Protein AF-A0A7S0S5N0-F1 (afdb_monomer_lite)

Structure (mmCIF, N/CA/C/O backbone):
data_AF-A0A7S0S5N0-F1
#
_entry.id   AF-A0A7S0S5N0-F1
#
loop_
_atom_site.group_PDB
_atom_site.id
_atom_site.type_symbol
_atom_site.label_atom_id
_atom_site.label_alt_id
_atom_site.label_comp_id
_atom_site.label_asym_id
_atom_site.label_entity_id
_atom_site.label_seq_id
_atom_site.pdbx_PDB_ins_code
_atom_site.Cartn_x
_atom_site.Cartn_y
_atom_site.Cartn_z
_atom_site.occupancy
_atom_site.B_iso_or_equiv
_atom_site.auth_seq_id
_atom_site.auth_comp_id
_atom_site.auth_asym_id
_atom_site.auth_atom_id
_atom_site.pdbx_PDB_model_num
ATOM 1 N N . ALA A 1 1 ? -34.889 -18.800 -12.629 1.00 58.72 1 ALA A N 1
ATOM 2 C CA . ALA A 1 1 ? -33.906 -17.841 -12.098 1.00 58.72 1 ALA A CA 1
ATOM 3 C C . ALA A 1 1 ? -34.672 -16.707 -11.443 1.00 58.72 1 ALA A C 1
ATOM 5 O O . ALA A 1 1 ? -35.733 -16.353 -11.954 1.00 58.72 1 ALA A O 1
ATOM 6 N N . GLU A 1 2 ? -34.197 -16.205 -10.308 1.00 62.34 2 GLU A N 1
ATOM 7 C CA . GLU A 1 2 ? -34.792 -15.024 -9.681 1.00 62.34 2 GLU A CA 1
ATOM 8 C C . GLU A 1 2 ? -34.614 -13.796 -10.586 1.00 62.34 2 GLU A C 1
ATOM 10 O O . GLU A 1 2 ? -33.543 -13.639 -11.181 1.00 62.34 2 GLU A O 1
ATOM 15 N N . PRO A 1 3 ? -35.631 -12.928 -10.706 1.00 75.00 3 PRO A N 1
ATOM 16 C CA . PRO A 1 3 ? -35.521 -11.706 -11.495 1.00 75.00 3 PRO A CA 1
ATOM 17 C C . PRO A 1 3 ? -34.418 -10.789 -10.945 1.00 75.00 3 PRO A C 1
ATOM 19 O O . PRO A 1 3 ? -34.104 -10.822 -9.754 1.00 75.00 3 PRO A O 1
ATOM 22 N N . TYR A 1 4 ? -33.800 -9.996 -11.821 1.00 74.31 4 TYR A N 1
ATOM 23 C CA . TYR A 1 4 ? -32.864 -8.948 -11.410 1.00 74.31 4 TYR A CA 1
ATOM 24 C C . TYR A 1 4 ? -33.609 -7.848 -10.645 1.00 74.31 4 TYR A C 1
ATOM 26 O O . TYR A 1 4 ? -34.734 -7.492 -10.999 1.00 74.31 4 TYR A O 1
ATOM 34 N N . ALA A 1 5 ? -32.978 -7.340 -9.595 1.00 78.88 5 ALA A N 1
ATOM 35 C CA . ALA A 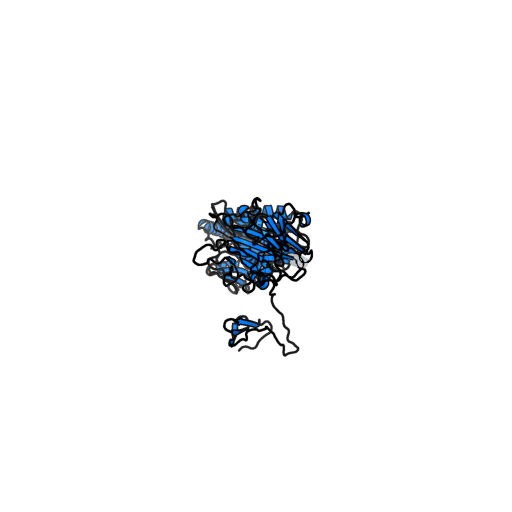1 5 ? -33.455 -6.269 -8.742 1.00 78.88 5 ALA A CA 1
ATOM 36 C C . ALA A 1 5 ? -32.414 -5.142 -8.673 1.00 78.88 5 ALA A C 1
ATOM 38 O O . ALA A 1 5 ? -31.242 -5.309 -9.017 1.00 78.88 5 ALA A O 1
ATOM 39 N N . GLU A 1 6 ? -32.859 -3.969 -8.234 1.00 70.12 6 GLU A N 1
ATOM 40 C CA . GLU A 1 6 ? -31.988 -2.815 -8.027 1.00 70.12 6 GLU A CA 1
ATOM 41 C C . GLU A 1 6 ? -30.867 -3.151 -7.026 1.00 70.12 6 GLU A C 1
ATOM 43 O O . GLU A 1 6 ? -31.129 -3.679 -5.946 1.00 70.12 6 GLU A O 1
ATOM 48 N N . GLY A 1 7 ? -29.617 -2.854 -7.396 1.00 68.50 7 GLY A N 1
ATOM 49 C CA . GLY A 1 7 ? -28.428 -3.152 -6.589 1.00 68.50 7 GLY A CA 1
ATOM 50 C C . GLY A 1 7 ? -27.733 -4.479 -6.909 1.00 68.50 7 GLY A C 1
ATOM 51 O O . GLY A 1 7 ? -26.643 -4.717 -6.390 1.00 68.50 7 GLY A O 1
ATOM 52 N N . ASP A 1 8 ? -28.300 -5.315 -7.785 1.00 75.38 8 ASP A N 1
ATOM 53 C CA . ASP A 1 8 ? -27.628 -6.531 -8.243 1.00 75.38 8 ASP A CA 1
ATOM 54 C C . ASP A 1 8 ? -26.380 -6.209 -9.084 1.00 75.38 8 ASP A C 1
ATOM 56 O O . ASP A 1 8 ? -26.431 -5.476 -10.074 1.00 75.38 8 ASP A O 1
ATOM 60 N N . LEU A 1 9 ? -25.251 -6.819 -8.724 1.00 68.62 9 LEU A N 1
ATOM 61 C CA . LEU A 1 9 ? -24.013 -6.764 -9.486 1.00 68.62 9 LEU A CA 1
ATOM 62 C C . LEU A 1 9 ? -24.031 -7.836 -10.575 1.00 68.62 9 LEU A C 1
ATOM 64 O O . LEU A 1 9 ? -23.988 -9.036 -10.294 1.00 68.62 9 LEU A O 1
ATOM 68 N N . VAL A 1 10 ? -24.045 -7.399 -11.830 1.00 77.62 10 VAL A N 1
ATOM 69 C CA . VAL A 1 10 ? -23.899 -8.290 -12.983 1.00 77.62 10 VAL A CA 1
ATOM 70 C C . VAL A 1 10 ? -22.436 -8.325 -13.399 1.00 77.62 10 VAL A C 1
ATOM 72 O O . VAL A 1 10 ? -21.825 -7.288 -13.653 1.00 77.62 10 VAL A O 1
ATOM 75 N N . SER A 1 11 ? -21.863 -9.522 -13.475 1.00 76.19 11 SER A N 1
ATOM 76 C CA . SER A 1 11 ? -20.480 -9.726 -13.909 1.00 76.19 11 SER A CA 1
ATOM 77 C C . SER A 1 11 ? -20.445 -10.692 -15.083 1.00 76.19 11 SER A C 1
ATOM 79 O O . SER A 1 11 ? -21.180 -11.676 -15.118 1.00 76.19 11 SER A O 1
ATOM 81 N N . VAL A 1 12 ? -19.589 -10.404 -16.057 1.00 79.25 12 VAL A N 1
ATOM 82 C CA . VAL A 1 12 ? -19.353 -11.275 -17.208 1.00 79.25 12 VAL A CA 1
ATOM 83 C C . VAL A 1 12 ? -17.910 -11.729 -17.137 1.00 79.25 12 VAL A C 1
ATOM 85 O O . VAL A 1 12 ? -16.997 -10.909 -17.192 1.00 79.25 12 VAL A O 1
ATOM 88 N N . HIS A 1 13 ? -17.705 -13.029 -16.980 1.00 78.88 13 HIS A N 1
ATOM 89 C CA . HIS A 1 13 ? -16.385 -13.637 -16.993 1.00 78.88 13 HIS A CA 1
ATOM 90 C C . HIS A 1 13 ? -16.140 -14.243 -18.367 1.00 78.88 13 HIS A C 1
ATOM 92 O O . HIS A 1 13 ? -16.973 -14.984 -18.887 1.00 78.88 13 HIS A O 1
ATOM 98 N N . LEU A 1 14 ? -14.994 -13.914 -18.953 1.00 72.94 14 LEU A N 1
ATOM 99 C CA . LEU A 1 14 ? -14.558 -14.432 -20.242 1.00 72.94 14 LEU A CA 1
ATOM 100 C C . LEU A 1 14 ? -13.322 -15.294 -20.005 1.00 72.94 14 LEU A C 1
ATOM 102 O O . LEU A 1 14 ? -12.289 -14.790 -19.570 1.00 72.94 14 LEU A O 1
ATOM 106 N N . ASP A 1 15 ? -13.433 -16.580 -20.304 1.00 76.69 15 ASP A N 1
ATOM 107 C CA . ASP A 1 15 ? -12.306 -17.490 -20.447 1.00 76.69 15 ASP A CA 1
ATOM 108 C C . ASP A 1 15 ? -12.015 -17.629 -21.946 1.00 76.69 15 ASP A C 1
ATOM 110 O O . ASP A 1 15 ? -12.638 -18.411 -22.665 1.00 76.69 15 ASP A O 1
ATOM 114 N N . MET A 1 16 ? -11.098 -16.803 -22.448 1.00 73.00 16 MET A N 1
ATOM 115 C CA . MET A 1 16 ? -10.751 -16.772 -23.873 1.00 73.00 16 MET A CA 1
ATOM 116 C C . MET A 1 16 ? -9.924 -17.984 -24.311 1.00 73.00 16 MET A C 1
ATOM 118 O O . MET A 1 16 ? -9.932 -18.326 -25.494 1.00 73.00 16 MET A O 1
ATOM 122 N N . ASP A 1 17 ? -9.268 -18.658 -23.365 1.00 72.38 17 ASP A N 1
ATOM 123 C CA . ASP A 1 17 ? -8.450 -19.839 -23.628 1.00 72.38 17 ASP A CA 1
ATOM 124 C C . ASP A 1 17 ? -9.342 -21.063 -23.872 1.00 72.38 17 ASP A C 1
ATOM 126 O O . ASP A 1 17 ? -9.139 -21.808 -24.833 1.00 72.38 17 ASP A O 1
ATOM 130 N N . GLN A 1 18 ? -10.390 -21.228 -23.059 1.00 81.88 18 GLN A N 1
ATOM 131 C CA . GLN A 1 18 ? -11.414 -22.264 -23.247 1.00 81.88 18 GLN A CA 1
ATOM 132 C C . GLN A 1 18 ? -12.547 -21.824 -24.183 1.00 81.88 18 GLN A C 1
ATOM 134 O O . GLN A 1 18 ? -13.439 -22.610 -24.507 1.00 81.88 18 GLN A O 1
ATOM 139 N N . ARG A 1 19 ? -12.509 -20.567 -24.638 1.00 86.06 19 ARG A N 1
ATOM 140 C CA . ARG A 1 19 ? -13.575 -19.905 -25.394 1.00 86.06 19 ARG A CA 1
ATOM 141 C C . ARG A 1 19 ? -14.927 -19.980 -24.673 1.00 86.06 19 ARG A C 1
ATOM 143 O O . ARG A 1 19 ? -15.948 -20.189 -25.322 1.00 86.06 19 ARG A O 1
ATOM 150 N N . GLN A 1 20 ? -14.949 -19.801 -23.356 1.00 87.12 20 GLN A N 1
ATOM 151 C CA . GLN A 1 20 ? -16.160 -19.843 -22.537 1.00 87.12 20 GLN A CA 1
ATOM 152 C C . GLN A 1 20 ? -16.506 -18.475 -21.958 1.00 87.12 20 GLN A C 1
ATOM 154 O O . GLN A 1 20 ? -15.643 -17.701 -21.560 1.00 87.12 20 GLN A O 1
ATOM 159 N N . ILE A 1 21 ? -17.794 -18.188 -21.862 1.00 88.38 21 ILE A N 1
ATOM 160 C CA . ILE A 1 21 ? -18.343 -17.023 -21.179 1.00 88.38 21 ILE A CA 1
ATOM 161 C C . ILE A 1 21 ? -19.217 -17.493 -20.030 1.00 88.38 21 ILE A C 1
ATOM 163 O O . ILE A 1 21 ? -19.985 -18.440 -20.178 1.00 88.38 21 ILE A O 1
ATOM 167 N N . GLN A 1 22 ? -19.127 -16.821 -18.889 1.00 89.62 22 GLN A N 1
ATOM 168 C CA . GLN A 1 22 ? -20.021 -17.024 -17.758 1.00 89.62 22 GLN A CA 1
ATOM 169 C C . GLN A 1 22 ? -20.644 -15.697 -17.347 1.00 89.62 22 GLN A C 1
ATOM 171 O O . GLN A 1 22 ? -19.971 -14.673 -17.257 1.00 89.62 22 GLN A O 1
ATOM 176 N N . PHE A 1 23 ? -21.940 -15.729 -17.079 1.00 88.38 23 PHE A N 1
ATOM 177 C CA . PHE A 1 23 ? -22.706 -14.599 -16.583 1.00 88.38 23 PHE A CA 1
ATOM 178 C C . PHE A 1 23 ? -23.012 -14.842 -15.118 1.00 88.38 23 PHE A C 1
ATOM 180 O O . PHE A 1 23 ? -23.542 -15.894 -14.760 1.00 88.38 23 PHE A O 1
ATOM 187 N N . LEU A 1 24 ? -22.682 -13.873 -14.276 1.00 85.56 24 LEU A N 1
ATOM 188 C CA . LEU A 1 24 ? -22.850 -13.949 -12.839 1.00 85.56 24 LEU A CA 1
ATOM 189 C C . LEU A 1 24 ? -23.760 -12.824 -12.366 1.00 85.56 24 LEU A C 1
ATOM 191 O O . LEU A 1 24 ? -23.723 -11.706 -12.879 1.00 85.56 24 LEU A O 1
ATOM 195 N N . LYS A 1 25 ? -24.557 -13.140 -11.353 1.00 85.94 25 LYS A N 1
ATOM 196 C CA . LYS A 1 25 ? -25.370 -12.199 -10.590 1.00 85.94 25 LYS A CA 1
ATOM 197 C C . LYS A 1 25 ? -24.908 -12.301 -9.145 1.00 85.94 25 LYS A C 1
ATOM 199 O O . LYS A 1 25 ? -24.975 -13.386 -8.573 1.00 85.94 25 LYS A O 1
ATOM 204 N N . ASN A 1 26 ? -24.388 -11.212 -8.588 1.00 81.44 26 ASN A N 1
ATOM 205 C CA . ASN A 1 26 ? -23.815 -11.150 -7.240 1.00 81.44 26 ASN A CA 1
ATOM 206 C C . ASN A 1 26 ? -22.776 -12.258 -6.983 1.00 81.44 26 ASN A C 1
ATOM 208 O O . ASN A 1 26 ? -22.794 -12.916 -5.948 1.00 81.44 26 ASN A O 1
ATOM 212 N N . GLY A 1 27 ? -21.910 -12.518 -7.969 1.00 70.44 27 GLY A N 1
ATOM 213 C CA . GLY A 1 27 ? -20.882 -13.563 -7.888 1.00 70.44 27 GLY A CA 1
ATOM 214 C C . GLY A 1 27 ? -21.384 -14.999 -8.088 1.00 70.44 27 GLY A C 1
ATOM 215 O O . GLY A 1 27 ? -20.574 -15.921 -8.106 1.00 70.44 27 GLY A O 1
ATOM 216 N N . VAL A 1 28 ? -22.687 -15.215 -8.299 1.00 80.31 28 VAL A N 1
ATOM 217 C CA . VAL A 1 28 ? -23.266 -16.542 -8.560 1.00 80.31 28 VAL A CA 1
ATOM 218 C C . VAL A 1 28 ? -23.502 -16.733 -10.053 1.00 80.31 28 VAL A C 1
ATOM 220 O O . VAL A 1 28 ? -24.216 -15.939 -10.671 1.00 80.31 28 VAL A O 1
ATOM 223 N N . VAL A 1 29 ? -22.956 -17.809 -10.629 1.00 87.81 29 VAL A N 1
ATOM 224 C CA . VAL A 1 29 ? -23.129 -18.154 -12.050 1.00 87.81 29 VAL A CA 1
ATOM 225 C C . VAL A 1 29 ? -24.607 -18.380 -12.362 1.00 87.81 29 VAL A C 1
ATOM 227 O O . VAL A 1 29 ? -25.247 -19.285 -11.835 1.00 87.81 29 VAL A O 1
ATOM 230 N N . GLN A 1 30 ? -25.140 -17.542 -13.241 1.00 89.62 30 GLN A N 1
ATOM 231 C CA . GLN A 1 30 ? -26.502 -17.629 -13.764 1.00 89.62 30 GLN A CA 1
ATOM 232 C C . GLN A 1 30 ? -26.558 -18.400 -15.081 1.00 89.62 30 GLN A C 1
ATOM 234 O O . GLN A 1 30 ? -27.596 -18.955 -15.435 1.00 89.62 30 GLN A O 1
ATOM 239 N N . GLY A 1 31 ? -25.443 -18.446 -15.807 1.00 88.12 31 GLY A N 1
ATOM 240 C CA . GLY A 1 31 ? -25.333 -19.199 -17.043 1.00 88.12 31 GLY A CA 1
ATOM 241 C C . GLY A 1 31 ? -23.929 -19.149 -17.614 1.00 88.12 31 GLY A C 1
ATOM 242 O O . GLY A 1 31 ? -23.145 -18.255 -17.298 1.00 88.12 31 GLY A O 1
ATOM 243 N N . SER A 1 32 ? -23.628 -20.113 -18.471 1.00 91.06 32 SER A N 1
ATOM 244 C CA . SER A 1 32 ? -22.374 -20.188 -19.202 1.00 91.06 32 SER A CA 1
ATOM 245 C C . SER A 1 32 ? -22.627 -20.595 -20.646 1.00 91.06 32 SER A C 1
ATOM 247 O O . SER A 1 32 ? -23.634 -21.237 -20.951 1.00 91.06 32 SER A O 1
ATOM 249 N N . ALA A 1 33 ? -21.721 -20.221 -21.535 1.00 85.00 33 ALA A N 1
ATOM 250 C CA . ALA A 1 33 ? -21.741 -20.640 -22.925 1.00 85.00 33 ALA A CA 1
ATOM 251 C C . ALA A 1 33 ? -20.316 -20.817 -23.444 1.00 85.00 33 ALA A C 1
ATOM 253 O O . ALA A 1 33 ? -19.394 -20.162 -22.969 1.00 85.00 33 ALA A O 1
ATOM 254 N N . ASP A 1 34 ? -20.167 -21.666 -24.453 1.00 89.69 34 ASP A N 1
ATOM 255 C CA . ASP A 1 34 ? -18.884 -21.987 -25.071 1.00 89.69 34 ASP A CA 1
ATOM 256 C C . ASP A 1 34 ? -18.854 -21.489 -26.520 1.00 89.69 34 ASP A C 1
ATOM 258 O O . ASP A 1 34 ? -19.893 -21.244 -27.137 1.00 89.69 34 ASP A O 1
ATOM 262 N N . GLY A 1 35 ? -17.655 -21.380 -27.089 1.00 83.56 35 GLY A N 1
ATOM 263 C CA . GLY A 1 35 ? -17.446 -20.952 -28.469 1.00 83.56 35 GLY A CA 1
ATOM 264 C C . GLY A 1 35 ? -17.277 -19.443 -28.649 1.00 83.56 35 GLY A C 1
ATOM 265 O O . GLY A 1 35 ? -17.607 -18.926 -29.716 1.00 83.56 35 GLY A O 1
ATOM 266 N N . LEU A 1 36 ? -16.745 -18.736 -27.646 1.00 77.69 36 LEU A N 1
ATOM 267 C CA . LEU A 1 36 ? -16.310 -17.349 -27.809 1.00 77.69 36 LEU A CA 1
ATOM 268 C C . LEU A 1 36 ? -15.368 -17.196 -29.025 1.00 77.69 36 LEU A C 1
ATOM 270 O O . LEU A 1 36 ? -14.476 -18.026 -29.234 1.00 77.69 36 LEU A O 1
ATOM 274 N N . PRO A 1 37 ? -15.553 -16.151 -29.848 1.00 73.06 37 PRO A N 1
ATOM 275 C CA . PRO A 1 37 ? -14.638 -15.837 -30.938 1.00 73.06 37 PRO A CA 1
ATOM 276 C C . PRO A 1 37 ? -13.298 -15.323 -30.393 1.00 73.06 37 PRO A C 1
ATOM 278 O O . PRO A 1 37 ? -13.154 -15.081 -29.202 1.00 73.06 37 PRO A O 1
ATOM 281 N N . GLU A 1 38 ? -12.304 -15.156 -31.266 1.00 66.44 38 GLU A N 1
ATOM 282 C CA . GLU A 1 38 ? -10.936 -14.768 -30.869 1.00 66.44 38 GLU A CA 1
ATOM 283 C C . GLU A 1 38 ? -10.843 -13.375 -30.240 1.00 66.44 38 GLU A C 1
ATOM 285 O O . GLU A 1 38 ? -9.901 -13.094 -29.504 1.00 66.44 38 GLU A O 1
ATOM 290 N N . GLU A 1 39 ? -11.831 -12.518 -30.496 1.00 58.81 39 GLU A N 1
ATOM 291 C CA . GLU A 1 39 ? -11.888 -11.165 -29.964 1.00 58.81 39 GLU A CA 1
ATOM 292 C C . GLU A 1 39 ? -13.325 -10.829 -29.549 1.00 58.81 39 GLU A C 1
ATOM 294 O O . GLU A 1 39 ? -14.269 -10.993 -30.327 1.00 58.81 39 GLU A O 1
ATOM 299 N N . VAL A 1 40 ? -13.497 -10.360 -28.312 1.00 55.16 40 VAL A N 1
ATOM 300 C CA . VAL A 1 40 ? -14.791 -9.956 -27.750 1.00 55.16 40 VAL A CA 1
ATOM 301 C C . VAL A 1 40 ? -14.653 -8.687 -26.931 1.00 55.16 40 VAL A C 1
ATOM 303 O O . VAL A 1 40 ? -13.658 -8.466 -26.247 1.00 55.16 40 VAL A O 1
ATOM 306 N N . TRP A 1 41 ? -15.703 -7.873 -26.984 1.00 57.88 41 TRP A N 1
ATOM 307 C CA . TRP A 1 41 ? -15.808 -6.616 -26.260 1.00 57.88 41 TRP A CA 1
ATOM 308 C C . TRP A 1 41 ? -17.005 -6.695 -25.315 1.00 57.88 41 TRP A C 1
ATOM 310 O O . TRP A 1 41 ? -18.110 -6.996 -25.780 1.00 57.88 41 TRP A O 1
ATOM 320 N N . PRO A 1 42 ? -16.827 -6.442 -24.007 1.00 59.16 42 PRO A N 1
ATOM 321 C CA . PRO A 1 42 ? -17.959 -6.379 -23.105 1.00 59.16 42 PRO A CA 1
ATOM 322 C C . PRO A 1 42 ? -18.805 -5.157 -23.466 1.00 59.16 42 PRO A C 1
ATOM 324 O O . PRO A 1 42 ? -18.297 -4.044 -23.603 1.00 59.16 42 PRO A O 1
ATOM 327 N N . TYR A 1 43 ? -20.106 -5.366 -23.620 1.00 62.50 43 TYR A N 1
ATOM 328 C CA . TYR A 1 43 ? -21.076 -4.296 -23.782 1.00 62.50 43 TYR A CA 1
ATOM 329 C C . TYR A 1 43 ? -22.317 -4.628 -22.962 1.00 62.50 43 TYR A C 1
ATOM 331 O O . TYR A 1 43 ? -22.605 -5.790 -22.677 1.00 62.50 43 TYR A O 1
ATOM 339 N N . VAL A 1 44 ? -23.051 -3.591 -22.587 1.00 70.06 44 VAL A N 1
ATOM 340 C CA . VAL A 1 44 ? -24.345 -3.708 -21.925 1.00 70.06 44 VAL A CA 1
ATOM 341 C C . VAL A 1 44 ? -25.325 -2.820 -22.680 1.00 70.06 44 VAL A C 1
ATOM 343 O O . VAL A 1 44 ? -24.994 -1.696 -23.059 1.00 70.06 44 VAL A O 1
ATOM 346 N N . SER A 1 45 ? -26.513 -3.345 -22.955 1.00 68.50 45 SER A N 1
ATOM 347 C CA . SER A 1 45 ? -27.608 -2.614 -23.588 1.00 68.50 45 SER A CA 1
ATOM 348 C C . SER A 1 45 ? -28.762 -2.508 -22.603 1.00 68.50 45 SER A C 1
ATOM 350 O O . SER A 1 45 ? -29.163 -3.520 -22.036 1.00 68.50 45 SER A O 1
ATOM 352 N N . LEU A 1 46 ? -29.281 -1.298 -22.424 1.00 70.19 46 LEU A N 1
ATOM 353 C CA . LEU A 1 46 ? -30.472 -1.027 -21.621 1.00 70.19 46 LEU A CA 1
ATOM 354 C C . LEU A 1 46 ? -31.705 -1.054 -22.519 1.00 70.19 46 LEU A C 1
ATOM 356 O O . LEU A 1 46 ? -31.643 -0.553 -23.646 1.00 70.19 46 LEU A O 1
ATOM 360 N N . ASP A 1 47 ? -32.805 -1.620 -22.035 1.00 64.81 47 ASP A N 1
ATOM 361 C CA . ASP A 1 47 ? -34.046 -1.755 -22.803 1.00 64.81 47 ASP A CA 1
ATOM 362 C C . ASP A 1 47 ? -35.225 -0.974 -22.202 1.00 64.81 47 ASP A C 1
ATOM 364 O O . ASP A 1 47 ? -36.251 -0.813 -22.871 1.00 64.81 47 ASP A O 1
ATOM 368 N N . ASN A 1 48 ? -35.061 -0.390 -21.009 1.00 65.94 48 ASN A N 1
ATOM 369 C CA . ASN A 1 48 ? -36.049 0.470 -20.374 1.00 65.94 48 ASN A CA 1
ATOM 370 C C . ASN A 1 48 ? -35.506 1.889 -20.123 1.00 65.94 48 ASN A C 1
ATOM 372 O O . ASN A 1 48 ? -34.363 2.103 -19.731 1.00 65.94 48 ASN A O 1
ATOM 376 N N . ILE A 1 49 ? -36.370 2.890 -20.316 1.00 58.22 49 ILE A N 1
ATOM 377 C CA . ILE A 1 49 ? -36.082 4.314 -20.074 1.00 58.22 49 ILE A CA 1
ATOM 378 C C . ILE A 1 49 ? -35.682 4.615 -18.617 1.00 58.22 49 ILE A C 1
ATOM 380 O O . ILE A 1 49 ? -35.047 5.635 -18.362 1.00 58.22 49 ILE A O 1
ATOM 384 N N . MET A 1 50 ? -36.042 3.746 -17.670 1.00 58.62 50 MET A N 1
ATOM 385 C CA . MET A 1 50 ? -35.708 3.905 -16.250 1.00 58.62 50 MET A CA 1
ATOM 386 C C . MET A 1 50 ? -34.386 3.235 -15.837 1.00 58.62 50 MET A C 1
ATOM 388 O O . MET A 1 50 ? -33.990 3.373 -14.681 1.00 58.62 50 MET A O 1
ATOM 392 N N . ASP A 1 51 ? -33.701 2.529 -16.740 1.00 64.12 51 ASP A N 1
ATOM 393 C CA . ASP A 1 51 ? -32.467 1.814 -16.409 1.00 64.12 51 ASP A CA 1
ATOM 394 C C . ASP A 1 51 ? -31.260 2.763 -16.294 1.00 64.12 51 ASP A C 1
ATOM 396 O O . ASP A 1 51 ? -31.157 3.772 -16.995 1.00 64.12 51 ASP A O 1
ATOM 400 N N . SER A 1 52 ? -30.288 2.409 -15.447 1.00 54.34 52 SER A N 1
ATOM 401 C CA . SER A 1 52 ? -29.003 3.115 -15.351 1.00 54.34 52 SER A CA 1
ATOM 402 C C . SER A 1 52 ? -27.832 2.137 -15.224 1.00 54.34 52 SER A C 1
ATOM 404 O O . SER A 1 52 ? -27.958 1.078 -14.615 1.00 54.34 52 SER A O 1
ATOM 406 N N . ILE A 1 53 ? -26.685 2.486 -15.819 1.00 60.09 53 ILE A N 1
ATOM 407 C CA . ILE A 1 53 ? -25.448 1.690 -15.764 1.00 60.09 53 ILE A CA 1
ATOM 408 C C . ILE A 1 53 ? -24.405 2.449 -14.954 1.00 60.09 53 ILE A C 1
ATOM 410 O O . ILE A 1 53 ? -24.067 3.586 -15.286 1.00 60.09 53 ILE A O 1
ATOM 414 N N . THR A 1 54 ? -23.830 1.778 -13.957 1.00 49.31 54 THR A N 1
ATOM 415 C CA . THR A 1 54 ? -22.667 2.264 -13.206 1.00 49.31 54 THR A CA 1
ATOM 416 C C . THR A 1 54 ? -21.529 1.253 -13.338 1.00 49.31 54 THR A C 1
ATOM 418 O O . THR A 1 54 ? -21.680 0.090 -12.974 1.00 49.31 54 THR A O 1
ATOM 421 N N . LEU A 1 55 ? -20.385 1.682 -13.882 1.00 52.31 55 LEU A N 1
ATOM 422 C CA . LEU A 1 55 ? -19.178 0.856 -14.001 1.00 52.31 55 LEU A CA 1
ATOM 423 C C . LEU A 1 55 ? -18.364 0.927 -12.698 1.00 52.31 55 LEU A C 1
ATOM 425 O O . LEU A 1 55 ? -17.992 2.019 -12.269 1.00 52.31 55 LEU A O 1
ATOM 429 N N . HIS A 1 56 ? -18.046 -0.220 -12.094 1.00 41.31 56 HIS A N 1
ATOM 430 C CA . HIS A 1 56 ? -17.233 -0.299 -10.875 1.00 41.31 56 HIS A CA 1
ATOM 431 C C . HIS A 1 56 ? -15.759 -0.649 -11.187 1.00 41.31 56 HIS A C 1
ATOM 433 O O . HIS A 1 56 ? -15.492 -1.705 -11.745 1.00 41.31 56 HIS A O 1
ATOM 439 N N . SER A 1 57 ? -14.862 0.279 -10.792 1.00 40.22 57 SER A N 1
ATOM 440 C CA . SER A 1 57 ? -13.374 0.327 -10.808 1.00 40.22 57 SER A CA 1
ATOM 441 C C . SER A 1 57 ? -12.611 0.010 -12.117 1.00 40.22 57 SER A C 1
ATOM 443 O O . SER A 1 57 ? -13.041 -0.740 -12.983 1.00 40.22 57 SER A O 1
ATOM 445 N N . SER A 1 58 ? -11.479 0.704 -12.308 1.00 35.81 58 SER A N 1
ATOM 446 C CA . SER A 1 58 ? -10.821 0.932 -13.603 1.00 35.81 58 SER A CA 1
ATOM 447 C C . SER A 1 58 ? -9.530 0.125 -13.817 1.00 35.81 58 SER A C 1
ATOM 449 O O . SER A 1 58 ? -8.709 -0.037 -12.916 1.00 35.81 58 SER A O 1
ATOM 451 N N . ASN A 1 59 ? -9.307 -0.288 -15.071 1.00 39.78 59 ASN A N 1
ATOM 452 C CA . ASN A 1 59 ? -8.179 -1.077 -15.599 1.00 39.78 59 ASN A CA 1
ATOM 453 C C . ASN A 1 59 ? -6.753 -0.553 -15.319 1.00 39.78 59 ASN A C 1
ATOM 455 O O . ASN A 1 59 ? -5.790 -1.221 -15.676 1.00 39.78 59 ASN A O 1
ATOM 459 N N . MET A 1 60 ? -6.553 0.606 -14.686 1.00 34.91 60 MET A N 1
ATOM 460 C CA . MET A 1 60 ? -5.281 1.346 -14.733 1.00 34.91 60 MET A CA 1
ATOM 461 C C . MET A 1 60 ? -4.061 0.619 -14.135 1.00 34.91 60 MET A C 1
ATOM 463 O O . MET A 1 60 ? -2.925 0.976 -14.450 1.00 34.91 60 MET A O 1
ATOM 467 N N . PHE A 1 61 ? -4.268 -0.405 -13.304 1.00 41.25 61 PHE A N 1
ATOM 468 C CA . PHE A 1 61 ? -3.188 -1.100 -12.598 1.00 41.25 61 PHE A CA 1
ATOM 469 C C . PHE A 1 61 ? -3.084 -2.599 -12.825 1.00 41.25 61 PHE A C 1
ATOM 471 O O . PHE A 1 61 ? -1.967 -3.114 -12.773 1.00 41.25 61 PHE A O 1
ATOM 478 N N . VAL A 1 62 ? -4.180 -3.273 -13.183 1.00 42.94 62 VAL A N 1
ATOM 479 C CA . VAL A 1 62 ? -4.067 -4.547 -13.906 1.00 42.94 62 VAL A CA 1
ATOM 480 C C . VAL A 1 62 ? -3.346 -4.281 -15.227 1.00 42.94 62 VAL A C 1
ATOM 482 O O . VAL A 1 62 ? -2.380 -4.977 -15.532 1.00 42.94 62 VAL A O 1
ATOM 485 N N . ASP A 1 63 ? -3.685 -3.185 -15.918 1.00 48.59 63 ASP A N 1
ATOM 486 C CA . ASP A 1 63 ? -2.909 -2.710 -17.059 1.00 48.59 63 ASP A CA 1
ATOM 487 C C . ASP A 1 63 ? -1.482 -2.378 -16.647 1.00 48.59 63 ASP A C 1
ATOM 489 O O . ASP A 1 63 ? -0.577 -2.802 -17.341 1.00 48.59 63 ASP A O 1
ATOM 493 N N . LEU A 1 64 ? -1.205 -1.685 -15.532 1.00 51.53 64 LEU A N 1
ATOM 494 C CA . LEU A 1 64 ? 0.188 -1.389 -15.169 1.00 51.53 64 LEU A CA 1
ATOM 495 C C . LEU A 1 64 ? 1.013 -2.668 -14.936 1.00 51.53 64 LEU A C 1
ATOM 497 O O . LEU A 1 64 ? 2.059 -2.817 -15.564 1.00 51.53 64 LEU A O 1
ATOM 501 N N . LEU A 1 65 ? 0.539 -3.604 -14.107 1.00 53.81 65 LEU A N 1
ATOM 502 C CA . LEU A 1 65 ? 1.217 -4.877 -13.820 1.00 53.81 65 LEU A CA 1
ATOM 503 C C . LEU A 1 65 ? 1.344 -5.775 -15.059 1.00 53.81 65 LEU A C 1
ATOM 505 O O . LEU A 1 65 ? 2.401 -6.368 -15.271 1.00 53.81 65 LEU A O 1
ATOM 509 N N . HIS A 1 66 ? 0.314 -5.862 -15.906 1.00 59.19 66 HIS A N 1
ATOM 510 C CA . HIS A 1 66 ? 0.407 -6.574 -17.185 1.00 59.19 66 HIS A CA 1
ATOM 511 C C . HIS A 1 66 ? 1.344 -5.867 -18.164 1.00 59.19 66 HIS A C 1
ATOM 513 O O . HIS A 1 66 ? 2.148 -6.510 -18.833 1.00 59.19 66 HIS A O 1
ATOM 519 N N . SER A 1 67 ? 1.302 -4.541 -18.219 1.00 63.88 67 SER A N 1
ATOM 520 C CA . SER A 1 67 ? 2.102 -3.732 -19.136 1.00 63.88 67 SER A CA 1
ATOM 521 C C . SER A 1 67 ? 3.593 -3.693 -18.770 1.00 63.88 67 SER A C 1
ATOM 523 O O . SER A 1 67 ? 4.429 -3.427 -19.635 1.00 63.88 67 SER A O 1
ATOM 525 N N . LEU A 1 68 ? 3.936 -4.030 -17.522 1.00 74.75 68 LEU A N 1
ATOM 526 C CA . LEU A 1 68 ? 5.299 -4.207 -17.008 1.00 74.75 68 LEU A CA 1
ATOM 527 C C . LEU A 1 68 ? 5.811 -5.648 -17.173 1.00 74.75 68 LEU A C 1
ATOM 529 O O . LEU A 1 68 ? 6.576 -6.150 -16.357 1.00 74.75 68 LEU A O 1
ATOM 533 N N . ARG A 1 69 ? 5.401 -6.317 -18.251 1.00 86.69 69 ARG A N 1
ATOM 534 C CA . ARG A 1 69 ? 5.940 -7.611 -18.685 1.00 86.69 69 ARG A CA 1
ATOM 535 C C . ARG A 1 69 ? 6.833 -7.425 -19.897 1.00 86.69 69 ARG A C 1
ATOM 537 O O . ARG A 1 69 ? 6.709 -6.446 -20.629 1.00 86.69 69 ARG A O 1
ATOM 544 N N . TRP A 1 70 ? 7.717 -8.377 -20.142 1.00 91.44 70 TRP A N 1
ATOM 545 C CA . TRP A 1 70 ? 8.407 -8.470 -21.422 1.00 91.44 70 TRP A CA 1
ATOM 546 C C . TRP A 1 70 ? 7.435 -8.928 -22.511 1.00 91.44 70 TRP A C 1
ATOM 548 O O . TRP A 1 70 ? 6.576 -9.769 -22.265 1.00 91.44 70 TRP A O 1
ATOM 558 N N . ASN A 1 71 ? 7.557 -8.365 -23.711 1.00 89.12 71 ASN A N 1
ATOM 559 C CA . ASN A 1 71 ? 6.650 -8.606 -24.825 1.00 89.12 71 ASN A CA 1
ATOM 560 C C . ASN A 1 71 ? 7.113 -9.806 -25.672 1.00 89.12 71 ASN A C 1
ATOM 562 O O . ASN A 1 71 ? 8.101 -9.672 -26.405 1.00 89.12 71 ASN A O 1
ATOM 566 N N . PRO A 1 72 ? 6.387 -10.940 -25.693 1.00 86.00 72 PRO A N 1
ATOM 567 C CA . PRO A 1 72 ? 6.784 -12.109 -26.482 1.00 86.00 72 PRO A CA 1
ATOM 568 C C . PRO A 1 72 ? 6.880 -11.828 -27.986 1.00 86.00 72 PRO A C 1
ATOM 570 O O . PRO A 1 72 ? 7.768 -12.349 -28.657 1.00 86.00 72 PRO A O 1
ATOM 573 N N . SER A 1 73 ? 6.029 -10.940 -28.514 1.00 86.75 73 SER A N 1
ATOM 574 C CA . SER A 1 73 ? 6.050 -10.545 -29.931 1.00 86.75 73 SER A CA 1
ATOM 575 C C . SER A 1 73 ? 7.206 -9.600 -30.288 1.00 86.75 73 SER A C 1
ATOM 577 O O . SER A 1 73 ? 7.566 -9.468 -31.458 1.00 86.75 73 SER A O 1
ATOM 579 N N . LYS A 1 74 ? 7.813 -8.951 -29.286 1.00 89.94 74 LYS A N 1
ATOM 580 C CA . LYS A 1 74 ? 8.936 -8.015 -29.442 1.00 89.94 74 LYS A CA 1
ATOM 581 C C . LYS A 1 74 ? 10.186 -8.515 -28.713 1.00 89.94 74 LYS A C 1
ATOM 583 O O . LYS A 1 74 ? 10.863 -7.765 -28.007 1.00 89.94 74 LYS A O 1
ATOM 588 N N . THR A 1 75 ? 10.486 -9.798 -28.899 1.00 91.25 75 THR A N 1
ATOM 589 C CA . THR A 1 75 ? 11.627 -10.486 -28.290 1.00 91.25 75 THR A CA 1
ATOM 590 C C . THR A 1 75 ? 12.576 -11.044 -29.352 1.00 91.25 75 THR A C 1
ATOM 592 O O . THR A 1 75 ? 12.152 -11.679 -30.317 1.00 91.25 75 THR A O 1
ATOM 595 N N . CYS A 1 76 ? 13.882 -10.819 -29.183 1.00 90.62 76 CYS A N 1
ATOM 596 C CA . CYS A 1 76 ? 14.919 -11.455 -29.994 1.00 90.62 76 CYS A CA 1
ATOM 597 C C . CYS A 1 76 ? 14.836 -12.984 -29.887 1.00 90.62 76 CYS A C 1
ATOM 599 O O . CYS A 1 76 ? 14.663 -13.519 -28.799 1.00 90.62 76 CYS A O 1
ATOM 601 N N . LYS A 1 77 ? 15.087 -13.718 -30.978 1.00 87.94 77 LYS A N 1
ATOM 602 C CA . LYS A 1 77 ? 15.052 -15.198 -30.984 1.00 87.94 77 LYS A CA 1
ATOM 603 C C . LYS A 1 77 ? 16.030 -15.859 -30.003 1.00 87.94 77 LYS A C 1
ATOM 605 O O . LYS A 1 77 ? 15.873 -17.034 -29.675 1.00 87.94 77 LYS A O 1
ATOM 610 N N . MET A 1 78 ? 17.061 -15.125 -29.584 1.00 87.31 78 MET A N 1
ATOM 611 C CA . MET A 1 78 ? 18.047 -15.576 -28.602 1.00 87.31 78 MET A CA 1
ATOM 612 C C . MET A 1 78 ? 17.620 -15.319 -27.161 1.00 87.31 78 MET A C 1
ATOM 614 O O . MET A 1 78 ? 18.267 -15.829 -26.256 1.00 87.31 78 MET A O 1
ATOM 618 N N . VAL A 1 79 ? 16.543 -14.573 -26.930 1.00 89.44 79 VAL A N 1
ATOM 619 C CA . VAL A 1 79 ? 15.967 -14.354 -25.605 1.00 89.44 79 VAL A CA 1
ATOM 620 C C . VAL A 1 79 ? 14.822 -15.339 -25.395 1.00 89.44 79 VAL A C 1
ATOM 622 O O . VAL A 1 79 ? 13.996 -15.572 -26.274 1.00 89.44 79 VAL A O 1
ATOM 625 N N . THR A 1 80 ? 14.801 -15.936 -24.215 1.00 90.25 80 THR A N 1
ATOM 626 C CA . THR A 1 80 ? 13.724 -16.774 -23.699 1.00 90.25 80 THR A CA 1
ATOM 627 C C . THR A 1 80 ? 12.975 -15.964 -22.648 1.00 90.25 80 THR A C 1
ATOM 629 O O . THR A 1 80 ? 13.605 -15.310 -21.813 1.00 90.25 80 THR A O 1
ATOM 632 N N . LEU A 1 81 ? 11.646 -15.991 -22.705 1.00 89.88 81 LEU A N 1
ATOM 633 C CA . LEU A 1 81 ? 10.778 -15.379 -21.704 1.00 89.88 81 LEU A CA 1
ATOM 634 C C . LEU A 1 81 ? 10.107 -16.454 -20.865 1.00 89.88 81 LEU A C 1
ATOM 636 O O . LEU A 1 81 ? 9.787 -17.527 -21.375 1.00 89.88 81 LEU A O 1
ATOM 640 N N . ALA A 1 82 ? 9.850 -16.133 -19.600 1.00 86.12 82 ALA A N 1
ATOM 641 C CA . ALA A 1 82 ? 8.857 -16.861 -18.822 1.00 86.12 82 ALA A CA 1
ATOM 642 C C . ALA A 1 82 ? 7.491 -16.806 -19.526 1.00 86.12 82 ALA A C 1
ATOM 644 O O . ALA A 1 82 ? 7.182 -15.803 -20.170 1.00 86.12 82 ALA A O 1
ATOM 645 N N . GLU A 1 83 ? 6.656 -17.835 -19.365 1.00 75.25 83 GLU A N 1
ATOM 646 C CA . GLU A 1 83 ? 5.323 -17.902 -19.993 1.00 75.25 83 GLU A CA 1
ATOM 647 C C . GLU A 1 83 ? 4.459 -16.676 -19.666 1.00 75.25 83 GLU A C 1
ATOM 649 O O . GLU A 1 83 ? 3.756 -16.144 -20.519 1.00 75.25 83 GLU A O 1
ATOM 654 N N . ASN A 1 84 ? 4.587 -16.155 -18.447 1.00 73.75 84 ASN A N 1
ATOM 655 C CA . ASN A 1 84 ? 3.890 -14.956 -17.994 1.00 73.75 84 ASN A CA 1
ATOM 656 C C . ASN A 1 84 ? 4.595 -13.635 -18.368 1.00 73.75 84 ASN A C 1
ATOM 658 O O . ASN A 1 84 ? 4.115 -12.572 -17.981 1.00 73.75 84 ASN A O 1
ATOM 662 N N . GLY A 1 85 ? 5.733 -13.670 -19.069 1.00 82.75 85 GLY A N 1
ATOM 663 C CA . GLY A 1 85 ? 6.538 -12.498 -19.430 1.00 82.75 85 GLY A CA 1
ATOM 664 C C . GLY A 1 85 ? 7.259 -11.819 -18.257 1.00 82.75 85 GLY A C 1
ATOM 665 O O . GLY A 1 85 ? 7.770 -10.713 -18.429 1.00 82.75 85 GLY A O 1
ATOM 666 N N . ALA A 1 86 ? 7.308 -12.441 -17.072 1.00 79.00 86 ALA A N 1
ATOM 667 C CA . ALA A 1 86 ? 7.844 -11.819 -15.856 1.00 79.00 86 ALA A CA 1
ATOM 668 C C . ALA A 1 86 ? 9.371 -11.645 -15.867 1.00 79.00 86 ALA A C 1
ATOM 670 O O . ALA A 1 86 ? 9.888 -10.699 -15.275 1.00 79.00 86 ALA A O 1
ATOM 671 N N . TYR A 1 87 ? 10.104 -12.528 -16.548 1.00 88.56 87 TYR A N 1
ATOM 672 C CA . TYR A 1 87 ? 11.547 -12.386 -16.713 1.00 88.56 87 TYR A CA 1
ATOM 673 C C . TYR A 1 87 ? 12.008 -12.770 -18.116 1.00 88.56 87 TYR A C 1
ATOM 675 O O . TYR A 1 87 ? 11.367 -13.560 -18.813 1.00 88.56 87 TYR A O 1
ATOM 683 N N . ALA A 1 88 ? 13.142 -12.193 -18.505 1.00 90.69 88 ALA A N 1
ATOM 684 C CA . ALA A 1 88 ? 13.841 -12.466 -19.748 1.00 90.69 88 ALA A CA 1
ATOM 685 C C . ALA A 1 88 ? 15.246 -12.995 -19.461 1.00 90.69 88 ALA A C 1
ATOM 687 O O . ALA A 1 88 ? 15.931 -12.495 -18.567 1.00 90.69 88 ALA A O 1
ATOM 688 N N . GLN A 1 89 ? 15.685 -13.979 -20.241 1.00 92.19 89 GLN A N 1
ATOM 689 C CA . GLN A 1 89 ? 17.011 -14.587 -20.141 1.00 92.19 89 GLN A CA 1
ATOM 690 C C . GLN A 1 89 ? 17.538 -14.933 -21.534 1.00 92.19 89 GLN A C 1
ATOM 692 O O . GLN A 1 89 ? 16.771 -15.293 -22.423 1.00 92.19 89 GLN A O 1
ATOM 697 N N . LEU A 1 90 ? 18.849 -14.869 -21.753 1.00 89.38 90 LEU A N 1
ATOM 698 C CA . LEU A 1 90 ? 19.438 -15.397 -22.986 1.00 89.38 90 LEU A CA 1
ATOM 699 C C . LEU A 1 90 ? 19.386 -16.931 -23.017 1.00 89.38 90 LEU A C 1
ATOM 701 O O . LEU A 1 90 ? 19.714 -17.600 -22.040 1.00 89.38 90 LEU A O 1
ATOM 705 N N . ARG A 1 91 ? 19.023 -17.487 -24.173 1.00 83.38 91 ARG A N 1
ATOM 706 C CA . ARG A 1 91 ? 19.006 -18.925 -24.447 1.00 83.38 91 ARG A CA 1
ATOM 707 C C . ARG A 1 91 ? 20.424 -19.501 -24.397 1.00 83.38 91 ARG A C 1
ATOM 709 O O . ARG A 1 91 ? 21.356 -18.918 -24.945 1.00 83.38 91 ARG A O 1
ATOM 716 N N . THR A 1 92 ? 20.561 -20.690 -23.822 1.00 72.06 92 THR A N 1
ATOM 717 C CA . THR A 1 92 ? 21.743 -21.549 -23.974 1.00 72.06 92 THR A CA 1
ATOM 718 C C . THR A 1 92 ? 21.555 -22.484 -25.172 1.00 72.06 92 THR A C 1
ATOM 720 O O . THR A 1 92 ? 20.484 -23.064 -25.353 1.00 72.06 92 THR A O 1
ATOM 723 N N . ILE A 1 93 ? 22.575 -22.638 -26.021 1.00 66.25 93 ILE A N 1
ATOM 724 C CA . ILE A 1 93 ? 22.536 -23.598 -27.137 1.00 66.25 93 ILE A CA 1
ATOM 725 C C . ILE A 1 93 ? 23.417 -24.786 -26.756 1.00 66.25 93 ILE A C 1
ATOM 727 O O . ILE A 1 93 ? 24.595 -24.610 -26.468 1.00 66.25 93 ILE A O 1
ATOM 731 N N . ASN A 1 94 ? 22.840 -25.992 -26.732 1.00 63.19 94 ASN A N 1
ATOM 732 C CA . ASN A 1 94 ? 23.529 -27.253 -26.412 1.00 63.19 94 ASN A CA 1
ATOM 733 C C . ASN A 1 94 ? 24.273 -27.267 -25.060 1.00 63.19 94 ASN A C 1
ATOM 735 O O . ASN A 1 94 ? 25.265 -27.970 -24.906 1.00 63.19 94 ASN A O 1
ATOM 739 N N . GLY A 1 95 ? 23.810 -26.488 -24.077 1.00 60.03 95 GLY A N 1
ATOM 740 C CA . GLY A 1 95 ? 24.473 -26.374 -22.772 1.00 60.03 95 GLY A CA 1
ATOM 741 C C . GLY A 1 95 ? 25.768 -25.551 -22.783 1.00 60.03 95 GLY A C 1
ATOM 742 O O . GLY A 1 95 ? 26.370 -25.372 -21.728 1.00 60.03 95 GLY A O 1
ATOM 743 N N . GLU A 1 96 ? 26.170 -25.007 -23.934 1.00 57.38 96 GLU A N 1
ATOM 744 C CA . GLU A 1 96 ? 27.327 -24.126 -24.067 1.00 57.38 96 GLU A CA 1
ATOM 745 C C . GLU A 1 96 ? 26.905 -22.649 -24.017 1.00 57.38 96 GLU A C 1
ATOM 747 O O . GLU A 1 96 ? 25.845 -22.248 -24.516 1.00 57.38 96 GLU A O 1
ATOM 752 N N . GLU A 1 97 ? 27.747 -21.813 -23.399 1.00 57.50 97 GLU A N 1
ATOM 753 C CA . GLU A 1 97 ? 27.578 -20.362 -23.436 1.00 57.50 97 GLU A CA 1
ATOM 754 C C . GLU A 1 97 ? 27.769 -19.868 -24.869 1.00 57.50 97 GLU A C 1
ATOM 756 O O . GLU A 1 97 ? 28.884 -19.745 -25.376 1.00 57.50 97 GLU A O 1
ATOM 761 N N . THR A 1 98 ? 26.674 -19.543 -25.545 1.00 52.75 98 THR A N 1
ATOM 762 C CA . THR A 1 98 ? 26.777 -18.857 -26.826 1.00 52.75 98 THR A CA 1
ATOM 763 C C . THR A 1 98 ? 27.229 -17.425 -26.613 1.00 52.75 98 THR A C 1
ATOM 765 O O . THR A 1 98 ? 26.677 -16.712 -25.777 1.00 52.75 98 THR A O 1
ATOM 768 N N . SER A 1 99 ? 28.167 -16.962 -27.440 1.00 57.53 99 SER A N 1
ATOM 769 C CA . SER A 1 99 ? 28.584 -15.555 -27.517 1.00 57.53 99 SER A CA 1
ATOM 770 C C . SER A 1 99 ? 27.516 -14.668 -28.190 1.00 57.53 99 SER A C 1
ATOM 772 O O . SER A 1 99 ? 27.791 -13.930 -29.139 1.00 57.53 99 SER A O 1
ATOM 774 N N . GLY A 1 100 ? 26.277 -14.762 -27.714 1.00 67.12 100 GLY A N 1
ATOM 775 C CA . GLY A 1 100 ? 25.108 -14.069 -28.236 1.00 67.12 100 GLY A CA 1
ATOM 776 C C . GLY A 1 100 ? 24.708 -12.868 -27.387 1.00 67.12 100 GLY A C 1
ATOM 777 O O . GLY A 1 100 ? 25.069 -12.745 -26.222 1.00 67.12 100 GLY A O 1
ATOM 778 N N . GLN A 1 101 ? 23.942 -11.979 -27.999 1.00 82.62 101 GLN A N 1
ATOM 779 C CA . GLN A 1 101 ? 23.212 -10.914 -27.326 1.00 82.62 101 GLN A CA 1
ATOM 780 C C . GLN A 1 101 ? 21.767 -10.980 -27.793 1.00 82.62 101 GLN A C 1
ATOM 782 O O . GLN A 1 101 ? 21.487 -11.520 -28.866 1.00 82.62 101 GLN A O 1
ATOM 787 N N . GLY A 1 102 ? 20.859 -10.411 -27.018 1.00 88.88 102 GLY A N 1
ATOM 788 C CA . GLY A 1 102 ? 19.463 -10.404 -27.402 1.00 88.88 102 GLY A CA 1
ATOM 789 C C . GLY A 1 102 ? 18.711 -9.297 -26.704 1.00 88.88 102 GLY A C 1
ATOM 790 O O . GLY A 1 102 ? 18.885 -9.080 -25.503 1.00 88.88 102 GLY A O 1
ATOM 791 N N . THR A 1 103 ? 17.894 -8.595 -27.480 1.00 92.44 103 THR A N 1
ATOM 792 C CA . THR A 1 103 ? 17.064 -7.509 -26.981 1.00 92.44 103 THR A CA 1
ATOM 793 C C . THR A 1 103 ? 15.626 -7.962 -26.821 1.00 92.44 103 THR A C 1
ATOM 795 O O . THR A 1 103 ? 15.093 -8.719 -27.634 1.00 92.44 103 THR A O 1
ATOM 798 N N . VAL A 1 104 ? 14.997 -7.478 -25.762 1.00 94.31 104 VAL A N 1
ATOM 799 C CA . VAL A 1 104 ? 13.566 -7.617 -25.539 1.00 94.31 104 VAL A CA 1
ATOM 800 C C . VAL A 1 104 ? 12.963 -6.270 -25.172 1.00 94.31 104 VAL A C 1
ATOM 802 O O . VAL A 1 104 ? 13.590 -5.469 -24.471 1.00 94.31 104 VAL A O 1
ATOM 805 N N . LEU A 1 105 ? 11.756 -6.022 -25.679 1.00 95.12 105 LEU A N 1
ATOM 806 C CA . LEU A 1 105 ? 10.961 -4.847 -25.346 1.00 95.12 105 LEU A CA 1
ATOM 807 C C . LEU A 1 105 ? 9.889 -5.185 -24.309 1.00 95.12 105 LEU A C 1
ATOM 809 O O . LEU A 1 105 ? 9.387 -6.306 -24.257 1.00 95.12 105 LEU A O 1
ATOM 813 N N . GLY A 1 106 ? 9.522 -4.202 -23.496 1.00 90.31 106 GLY A N 1
ATOM 814 C CA . GLY A 1 106 ? 8.374 -4.263 -22.604 1.00 90.31 106 GLY A CA 1
ATOM 815 C C . GLY A 1 106 ? 7.060 -4.320 -23.384 1.00 90.31 106 GLY A C 1
ATOM 816 O O . GLY A 1 106 ? 6.971 -3.874 -24.530 1.00 90.31 106 GLY A O 1
ATOM 817 N N . LEU A 1 107 ? 6.029 -4.880 -22.760 1.00 87.25 107 LEU A N 1
ATOM 818 C CA . LEU A 1 107 ? 4.701 -5.055 -23.339 1.00 87.25 107 LEU A CA 1
ATOM 819 C C . LEU A 1 107 ? 4.045 -3.708 -23.638 1.00 87.25 107 LEU A C 1
ATOM 821 O O . LEU A 1 107 ? 3.475 -3.540 -24.713 1.00 87.25 107 LEU A O 1
ATOM 825 N N . ARG A 1 108 ? 4.194 -2.733 -22.733 1.00 84.19 108 ARG A N 1
ATOM 826 C CA . ARG A 1 108 ? 3.645 -1.386 -22.909 1.00 84.19 108 ARG A CA 1
ATOM 827 C C . ARG A 1 108 ? 4.378 -0.572 -23.967 1.00 84.19 108 ARG A C 1
ATOM 829 O O . ARG A 1 108 ? 5.594 -0.410 -23.884 1.00 84.19 108 ARG A O 1
ATOM 836 N N . GLU A 1 109 ? 3.608 0.048 -24.854 1.00 87.88 109 GLU A N 1
ATOM 837 C CA . GLU A 1 109 ? 4.041 1.222 -25.612 1.00 87.88 109 GLU A CA 1
ATOM 838 C C . GLU A 1 109 ? 3.712 2.501 -24.819 1.00 87.88 109 GLU A C 1
ATOM 840 O O . GLU A 1 109 ? 2.577 2.719 -24.390 1.00 87.88 109 GLU A O 1
ATOM 845 N N . TYR A 1 110 ? 4.710 3.356 -24.621 1.00 84.06 110 TYR A N 1
ATOM 846 C CA . TYR A 1 110 ? 4.593 4.686 -24.030 1.00 84.06 110 TYR A CA 1
ATOM 847 C C . TYR A 1 110 ? 4.523 5.724 -25.149 1.00 84.06 110 TYR A C 1
ATOM 849 O O . TYR A 1 110 ? 5.531 5.988 -25.800 1.00 84.06 110 TYR A O 1
ATOM 857 N N . SER A 1 111 ? 3.346 6.301 -25.385 1.00 77.06 111 SER A N 1
ATOM 858 C CA . SER A 1 111 ? 3.093 7.219 -26.511 1.00 77.06 111 SER A CA 1
ATOM 859 C C . SER A 1 111 ? 2.347 8.502 -26.126 1.00 77.06 111 SER A C 1
ATOM 861 O O . SER A 1 111 ? 2.178 9.396 -26.955 1.00 77.06 111 SER A O 1
ATOM 863 N N . LYS A 1 112 ? 1.911 8.621 -24.866 1.00 61.59 112 LYS A N 1
ATOM 864 C CA . LYS A 1 112 ? 1.180 9.782 -24.337 1.00 61.59 112 LYS A CA 1
ATOM 865 C C . LYS A 1 112 ? 2.137 10.770 -23.670 1.00 61.59 112 LYS A C 1
ATOM 867 O O . LYS A 1 112 ? 3.192 10.376 -23.184 1.00 61.59 112 LYS A O 1
ATOM 872 N N . THR A 1 113 ? 1.769 12.051 -23.612 1.00 65.62 113 THR A N 1
ATOM 873 C CA . THR A 1 113 ? 2.514 13.099 -22.886 1.00 65.62 113 THR A CA 1
ATOM 874 C C . THR A 1 113 ? 2.343 12.940 -21.373 1.00 65.62 113 THR A C 1
ATOM 876 O O . THR A 1 113 ? 1.672 13.734 -20.716 1.00 65.62 113 THR A O 1
ATOM 879 N N . GLU A 1 114 ? 2.921 11.872 -20.840 1.00 66.50 114 GLU A N 1
ATOM 880 C CA . GLU A 1 114 ? 2.875 11.456 -19.443 1.00 66.50 114 GLU A CA 1
ATOM 881 C C . GLU A 1 114 ? 4.296 11.143 -18.952 1.00 66.50 114 GLU A C 1
ATOM 883 O O . GLU A 1 114 ? 5.253 11.065 -19.732 1.00 66.50 114 GLU A O 1
ATOM 888 N N . VAL A 1 115 ? 4.430 10.975 -17.637 1.00 70.31 115 VAL A N 1
ATOM 889 C CA . VAL A 1 115 ? 5.668 10.519 -17.004 1.00 70.31 115 VAL A CA 1
ATOM 890 C C . VAL A 1 115 ? 5.494 9.062 -16.608 1.00 70.31 115 VAL A C 1
ATOM 892 O O . VAL A 1 115 ? 4.536 8.701 -15.925 1.00 70.31 115 VAL A O 1
ATOM 895 N N . HIS A 1 116 ? 6.433 8.221 -17.021 1.00 77.56 116 HIS A N 1
ATOM 896 C CA . HIS A 1 116 ? 6.440 6.794 -16.733 1.00 77.56 116 HIS A CA 1
ATOM 897 C C . HIS A 1 116 ? 7.707 6.424 -15.971 1.00 77.56 116 HIS A C 1
ATOM 899 O O . HIS A 1 116 ? 8.801 6.862 -16.325 1.00 77.56 116 HIS A O 1
ATOM 905 N N . SER A 1 117 ? 7.561 5.601 -14.934 1.00 80.00 117 SER A N 1
ATOM 906 C CA . SER A 1 117 ? 8.674 5.130 -14.112 1.00 80.00 117 SER A CA 1
ATOM 907 C C . SER A 1 117 ? 8.608 3.617 -13.958 1.00 80.00 117 SER A C 1
ATOM 909 O O . SER A 1 117 ? 7.563 3.067 -13.603 1.00 80.00 117 SER A O 1
ATOM 911 N N . TRP A 1 118 ? 9.715 2.939 -14.240 1.00 85.56 118 TRP A N 1
ATOM 912 C CA . TRP A 1 118 ? 9.851 1.496 -14.055 1.00 85.56 118 TRP A CA 1
ATOM 913 C C . TRP A 1 118 ? 11.255 1.144 -13.587 1.00 85.56 118 TRP A C 1
ATOM 915 O O . TRP A 1 118 ? 12.225 1.845 -13.878 1.00 85.56 118 TRP A O 1
ATOM 925 N N . THR A 1 119 ? 11.364 0.023 -12.891 1.00 86.88 119 THR A N 1
ATOM 926 C CA . THR A 1 119 ? 12.633 -0.539 -12.445 1.00 86.88 119 THR A CA 1
ATOM 927 C C . THR A 1 119 ? 12.909 -1.803 -13.231 1.00 86.88 119 THR A C 1
ATOM 929 O O . THR A 1 119 ? 12.070 -2.698 -13.299 1.00 86.88 119 THR A O 1
ATOM 932 N N . VAL A 1 120 ? 14.100 -1.905 -13.812 1.00 92.06 120 VAL A N 1
ATOM 933 C CA . VAL A 1 120 ? 14.609 -3.192 -14.283 1.00 92.06 120 VAL A CA 1
ATOM 934 C C . VAL A 1 120 ? 15.539 -3.743 -13.218 1.00 92.06 120 VAL A C 1
ATOM 936 O O . VAL A 1 120 ? 16.502 -3.084 -12.816 1.00 92.06 120 VAL A O 1
ATOM 939 N N . ARG A 1 121 ? 15.256 -4.965 -12.775 1.00 92.44 121 ARG A N 1
ATOM 940 C CA . ARG A 1 121 ? 16.132 -5.729 -11.894 1.00 92.44 121 ARG A CA 1
ATOM 941 C C . ARG A 1 121 ? 16.886 -6.765 -12.710 1.00 92.44 121 ARG A C 1
ATOM 943 O O . ARG A 1 121 ? 16.270 -7.571 -13.403 1.00 92.44 121 ARG A O 1
ATOM 950 N N . PHE A 1 122 ? 18.204 -6.758 -12.585 1.00 94.75 122 PHE A N 1
ATOM 951 C CA . PHE A 1 122 ? 19.082 -7.804 -13.083 1.00 94.75 122 PHE A CA 1
ATOM 952 C C . PHE A 1 122 ? 19.456 -8.741 -11.942 1.00 94.75 122 PHE A C 1
ATOM 954 O O . PHE A 1 122 ? 19.928 -8.278 -10.901 1.00 94.75 122 PHE A O 1
ATOM 961 N N . GLU A 1 123 ? 19.282 -10.043 -12.145 1.00 93.56 123 GLU A N 1
ATOM 962 C CA . GLU A 1 123 ? 19.676 -11.066 -11.178 1.00 93.56 123 GLU A CA 1
ATOM 963 C C . GLU A 1 123 ? 20.679 -12.040 -11.802 1.00 93.56 123 GLU A C 1
ATOM 965 O O . GLU A 1 123 ? 20.563 -12.431 -12.964 1.00 93.56 123 GLU A O 1
ATOM 970 N N . GLN A 1 124 ? 21.697 -12.409 -11.029 1.00 91.88 124 GLN A N 1
ATOM 971 C CA . GLN A 1 124 ? 22.710 -13.399 -11.384 1.00 91.88 124 GLN A CA 1
ATOM 972 C C . GLN A 1 124 ? 23.302 -14.032 -10.119 1.00 91.88 124 GLN A C 1
ATOM 974 O O . GLN A 1 124 ? 23.149 -13.513 -9.016 1.00 91.88 124 GLN A O 1
ATOM 979 N N . ASN A 1 125 ? 24.027 -15.144 -10.262 1.00 89.50 125 ASN A N 1
ATOM 980 C CA . ASN A 1 125 ? 24.711 -15.761 -9.125 1.00 89.50 125 ASN A CA 1
ATOM 981 C C . ASN A 1 125 ? 25.758 -14.796 -8.531 1.00 89.50 125 ASN A C 1
ATOM 983 O O . ASN A 1 125 ? 26.669 -14.353 -9.233 1.00 89.50 125 ASN A O 1
ATOM 987 N N . ALA A 1 126 ? 25.640 -14.509 -7.232 1.00 88.06 126 ALA A N 1
ATOM 988 C CA . ALA A 1 126 ? 26.514 -13.594 -6.500 1.00 88.06 126 ALA A CA 1
ATOM 989 C C . ALA A 1 126 ? 27.996 -14.019 -6.485 1.00 88.06 126 ALA A C 1
ATOM 991 O O . ALA A 1 126 ? 28.870 -13.175 -6.314 1.00 88.06 126 ALA A O 1
ATOM 992 N N . ALA A 1 127 ? 28.287 -15.310 -6.682 1.00 87.56 127 ALA A N 1
ATOM 993 C CA . ALA A 1 127 ? 29.650 -15.833 -6.768 1.00 87.56 127 ALA A CA 1
ATOM 994 C C . ALA A 1 127 ? 30.329 -15.556 -8.124 1.00 87.56 127 ALA A C 1
ATOM 996 O O . ALA A 1 127 ? 31.531 -15.777 -8.269 1.00 87.56 127 ALA A O 1
ATOM 997 N N . LEU A 1 128 ? 29.573 -15.111 -9.133 1.00 84.06 128 LEU A N 1
ATOM 998 C CA . LEU A 1 128 ? 30.080 -14.831 -10.473 1.00 84.06 128 LEU A CA 1
ATOM 999 C C . LEU A 1 128 ? 30.326 -13.335 -10.675 1.00 84.06 128 LEU A C 1
ATOM 1001 O O . LEU A 1 128 ? 29.654 -12.485 -10.093 1.00 84.06 128 LEU A O 1
ATOM 1005 N N . ALA A 1 129 ? 31.259 -13.012 -11.571 1.00 85.50 129 ALA A N 1
ATOM 1006 C CA . ALA A 1 129 ? 31.493 -11.634 -11.978 1.00 85.50 129 ALA A CA 1
ATOM 1007 C C . ALA A 1 129 ? 30.219 -11.006 -12.596 1.00 85.50 129 ALA A C 1
ATOM 1009 O O . ALA A 1 129 ? 29.501 -11.688 -13.339 1.00 85.50 129 ALA A O 1
ATOM 1010 N N . PRO A 1 130 ? 29.930 -9.717 -12.324 1.00 87.19 130 PRO A N 1
ATOM 1011 C CA . PRO A 1 130 ? 28.848 -8.974 -12.967 1.00 87.19 130 PRO A CA 1
ATOM 1012 C C . PRO A 1 130 ? 28.899 -9.059 -14.490 1.00 87.19 130 PRO A C 1
ATOM 1014 O O . PRO A 1 130 ? 29.917 -8.746 -15.111 1.00 87.19 130 PRO A O 1
ATOM 1017 N N . SER A 1 131 ? 27.790 -9.487 -15.089 1.00 87.31 131 SER A N 1
ATOM 1018 C CA . SER A 1 131 ? 27.626 -9.488 -16.540 1.00 87.31 131 SER A CA 1
ATOM 1019 C C . SER A 1 131 ? 27.232 -8.101 -17.031 1.00 87.31 131 SER A C 1
ATOM 1021 O O . SER A 1 131 ? 26.458 -7.396 -16.381 1.00 87.31 131 SER A O 1
ATOM 1023 N N . ASN A 1 132 ? 27.733 -7.725 -18.208 1.00 89.56 132 ASN A N 1
ATOM 1024 C CA . ASN A 1 132 ? 27.302 -6.496 -18.863 1.00 89.56 132 ASN A CA 1
ATOM 1025 C C . ASN A 1 132 ? 25.836 -6.610 -19.322 1.00 89.56 132 ASN A C 1
ATOM 1027 O O . ASN A 1 132 ? 25.325 -7.701 -19.578 1.00 89.56 132 ASN A O 1
ATOM 1031 N N . PHE A 1 133 ? 25.178 -5.474 -19.487 1.00 92.38 133 PHE A N 1
ATOM 1032 C CA . PHE A 1 133 ? 23.827 -5.352 -20.026 1.00 92.38 133 PHE A CA 1
ATOM 1033 C C . PHE A 1 133 ? 23.678 -3.978 -20.671 1.00 92.38 133 PHE A C 1
ATOM 1035 O O . PHE A 1 133 ? 24.482 -3.086 -20.407 1.00 92.38 133 PHE A O 1
ATOM 1042 N N . LEU A 1 134 ? 22.647 -3.795 -21.495 1.00 93.88 134 LEU A N 1
ATOM 1043 C CA . LEU A 1 134 ? 22.155 -2.458 -21.819 1.00 93.88 134 LEU A CA 1
ATOM 1044 C C . LEU A 1 134 ? 20.708 -2.333 -21.380 1.00 93.88 134 LEU A C 1
ATOM 1046 O O . LEU A 1 134 ? 19.908 -3.236 -21.611 1.00 93.88 134 LEU A O 1
ATOM 1050 N N . ILE A 1 135 ? 20.379 -1.191 -20.800 1.00 95.69 135 ILE A N 1
ATOM 1051 C CA . ILE A 1 135 ? 19.039 -0.858 -20.334 1.00 95.69 135 ILE A CA 1
ATOM 1052 C C . ILE A 1 135 ? 18.614 0.487 -20.911 1.00 95.69 135 ILE A C 1
ATOM 1054 O O . ILE A 1 135 ? 19.428 1.403 -21.021 1.00 95.69 135 ILE A O 1
ATOM 1058 N N . GLY A 1 136 ? 17.348 0.624 -21.291 1.00 96.06 136 GLY A N 1
ATOM 1059 C CA . GLY A 1 136 ? 16.848 1.889 -21.804 1.00 96.06 136 GLY A CA 1
ATOM 1060 C C . GLY A 1 136 ? 15.461 1.791 -22.410 1.00 96.06 136 GLY A C 1
ATOM 1061 O O . GLY A 1 136 ? 14.577 1.119 -21.877 1.00 96.06 136 GLY A O 1
ATOM 1062 N N . VAL A 1 137 ? 15.287 2.494 -23.525 1.00 95.94 137 VAL A N 1
ATOM 1063 C CA . VAL A 1 137 ? 14.027 2.576 -24.265 1.00 95.94 137 VAL A CA 1
ATOM 1064 C C . VAL A 1 137 ? 14.269 2.399 -25.753 1.00 95.94 137 VAL A C 1
ATOM 1066 O O . VAL A 1 137 ? 15.302 2.828 -26.270 1.00 95.94 137 VAL A O 1
ATOM 1069 N N . ALA A 1 138 ? 13.306 1.813 -26.456 1.00 95.56 138 ALA A N 1
ATOM 1070 C CA . ALA A 1 138 ? 13.397 1.604 -27.896 1.00 95.56 138 ALA A CA 1
ATOM 1071 C C . ALA A 1 138 ? 12.061 1.834 -28.614 1.00 95.56 138 ALA A C 1
ATOM 1073 O O . ALA A 1 138 ? 11.006 1.627 -28.014 1.00 95.56 138 ALA A O 1
ATOM 1074 N N . PRO A 1 139 ? 12.083 2.263 -29.889 1.00 94.06 139 PRO A N 1
ATOM 1075 C CA . PRO A 1 139 ? 10.863 2.454 -30.664 1.00 94.06 139 PRO A CA 1
ATOM 1076 C C . PRO A 1 139 ? 10.186 1.109 -30.999 1.00 94.06 139 PRO A C 1
ATOM 1078 O O . PRO A 1 139 ? 10.880 0.096 -31.132 1.00 94.06 139 PRO A O 1
ATOM 1081 N N . PRO A 1 140 ? 8.858 1.087 -31.242 1.00 91.25 140 PRO A N 1
ATOM 1082 C CA . PRO A 1 140 ? 8.124 -0.123 -31.637 1.00 91.25 140 PRO A CA 1
ATOM 1083 C C . PRO A 1 140 ? 8.676 -0.821 -32.893 1.00 91.25 140 PRO A C 1
ATOM 1085 O O . PRO A 1 140 ? 8.467 -2.023 -33.089 1.00 91.25 140 PRO A O 1
ATOM 1088 N N . SER A 1 141 ? 9.368 -0.064 -33.749 1.00 90.69 141 SER A N 1
ATOM 1089 C CA . SER A 1 141 ? 9.976 -0.507 -35.007 1.00 90.69 141 SER A CA 1
ATOM 1090 C C . SER A 1 141 ? 11.420 -1.010 -34.871 1.00 90.69 141 SER A C 1
ATOM 1092 O O . SER A 1 141 ? 12.071 -1.226 -35.891 1.00 90.69 141 SER A O 1
ATOM 1094 N N . MET A 1 142 ? 11.954 -1.150 -33.651 1.00 91.38 142 MET A N 1
ATOM 1095 C CA . MET A 1 142 ? 13.330 -1.609 -33.430 1.00 91.38 142 MET A CA 1
ATOM 1096 C C . MET A 1 142 ? 13.591 -2.995 -34.052 1.00 91.38 142 MET A C 1
ATOM 1098 O O . MET A 1 142 ? 12.792 -3.919 -33.900 1.00 91.38 142 MET A O 1
ATOM 1102 N N . ASP A 1 143 ? 14.762 -3.159 -34.680 1.00 91.12 143 ASP A N 1
ATOM 1103 C CA . ASP A 1 143 ? 15.304 -4.471 -35.054 1.00 91.12 143 ASP A CA 1
ATOM 1104 C C . ASP A 1 143 ? 15.860 -5.181 -33.812 1.00 91.12 143 ASP A C 1
ATOM 1106 O O . ASP A 1 143 ? 16.891 -4.802 -33.259 1.00 91.12 143 ASP A O 1
ATOM 1110 N N . LEU A 1 144 ? 15.169 -6.233 -33.376 1.00 88.31 144 LEU A N 1
ATOM 1111 C CA . LEU A 1 144 ? 15.449 -6.958 -32.132 1.00 88.31 144 LEU A CA 1
ATOM 1112 C C . LEU A 1 144 ? 16.747 -7.780 -32.167 1.00 88.31 144 LEU A C 1
ATOM 1114 O O . LEU A 1 144 ? 17.158 -8.323 -31.142 1.00 88.31 144 LEU A O 1
ATOM 1118 N N . ASN A 1 145 ? 17.390 -7.912 -33.330 1.00 86.44 145 ASN A N 1
ATOM 1119 C CA . ASN A 1 145 ? 18.692 -8.578 -33.448 1.00 86.44 145 ASN A CA 1
ATOM 1120 C C . ASN A 1 145 ? 19.869 -7.626 -33.178 1.00 86.44 145 ASN A C 1
ATOM 1122 O O . ASN A 1 145 ? 21.011 -8.077 -33.053 1.00 86.44 145 ASN A O 1
ATOM 1126 N N . LYS A 1 146 ? 19.597 -6.322 -33.085 1.00 88.56 146 LYS A N 1
ATOM 1127 C CA . LYS A 1 146 ? 20.573 -5.284 -32.752 1.00 88.56 146 LYS A CA 1
ATOM 1128 C C . LYS A 1 146 ? 20.495 -4.923 -31.277 1.00 88.56 146 LYS A C 1
ATOM 1130 O O . LYS A 1 146 ? 19.468 -5.109 -30.633 1.00 88.56 146 LYS A O 1
ATOM 1135 N N . SER A 1 147 ? 21.584 -4.389 -30.742 1.00 90.50 147 SER A N 1
ATOM 1136 C CA . SER A 1 147 ? 21.619 -3.868 -29.382 1.00 90.50 147 SER A CA 1
ATOM 1137 C C . SER A 1 147 ? 20.930 -2.515 -29.261 1.00 90.50 147 SER A C 1
ATOM 1139 O O . SER A 1 147 ? 20.916 -1.698 -30.185 1.00 90.50 147 SER A O 1
ATOM 1141 N N . LEU A 1 148 ? 20.461 -2.231 -28.048 1.00 93.12 148 LEU A N 1
ATOM 1142 C CA . LEU A 1 148 ? 20.033 -0.894 -27.650 1.00 93.12 148 LEU A CA 1
ATOM 1143 C C . LEU A 1 148 ? 21.081 0.175 -27.984 1.00 93.12 148 LEU A C 1
ATOM 1145 O O . LEU A 1 148 ? 22.272 0.021 -27.703 1.00 93.12 148 LEU A O 1
ATOM 1149 N N . GLY A 1 149 ? 20.607 1.270 -28.576 1.00 89.81 149 GLY A N 1
ATOM 1150 C CA . GLY A 1 149 ? 21.429 2.420 -28.945 1.00 89.81 149 GLY A CA 1
ATOM 1151 C C . GLY A 1 149 ? 22.207 2.294 -30.258 1.00 89.81 149 GLY A C 1
ATOM 1152 O O . GLY A 1 149 ? 22.860 3.260 -30.661 1.00 89.81 149 GLY A O 1
ATOM 1153 N N . GLU A 1 150 ? 22.112 1.164 -30.968 1.00 91.12 150 GLU A N 1
ATOM 1154 C CA . GLU A 1 150 ? 22.452 1.103 -32.396 1.00 91.12 150 GLU A CA 1
ATOM 1155 C C . GLU A 1 150 ? 21.515 2.001 -33.236 1.00 91.12 150 GLU A C 1
ATOM 1157 O O . GLU A 1 150 ? 20.530 2.555 -32.738 1.00 91.12 150 GLU A O 1
ATOM 1162 N N . GLU A 1 151 ? 21.834 2.201 -34.517 1.00 90.69 151 GLU A N 1
ATOM 1163 C CA . GLU A 1 151 ? 21.023 3.033 -35.416 1.00 90.69 151 GLU A CA 1
ATOM 1164 C C . GLU A 1 151 ? 19.574 2.515 -35.482 1.00 90.69 151 GLU A C 1
ATOM 1166 O O . GLU A 1 151 ? 19.333 1.331 -35.735 1.00 90.69 151 GLU A O 1
ATOM 1171 N N . GLY A 1 152 ? 18.610 3.395 -35.186 1.00 90.06 152 GLY A N 1
ATOM 1172 C CA . GLY A 1 152 ? 17.185 3.045 -35.090 1.00 90.06 152 GLY A CA 1
ATOM 1173 C C . GLY A 1 152 ? 16.781 2.192 -33.873 1.00 90.06 152 GLY A C 1
ATOM 1174 O O . GLY A 1 152 ? 15.619 1.808 -33.767 1.00 90.06 152 GLY A O 1
ATOM 1175 N N . CYS A 1 153 ? 17.697 1.909 -32.940 1.00 92.00 153 CYS A N 1
ATOM 1176 C CA . CYS A 1 153 ? 17.493 0.977 -31.820 1.00 92.00 153 CYS A CA 1
ATOM 1177 C C . CYS A 1 153 ? 17.362 1.678 -30.457 1.00 92.00 153 CYS A C 1
ATOM 1179 O O . CYS A 1 153 ? 17.728 1.132 -29.415 1.00 92.00 153 CYS A O 1
ATOM 1181 N N . GLY A 1 154 ? 16.857 2.912 -30.464 1.00 92.94 154 GLY A N 1
ATOM 1182 C CA . GLY A 1 154 ? 16.561 3.664 -29.249 1.00 92.94 154 GLY A CA 1
ATOM 1183 C C . GLY A 1 154 ? 17.790 4.185 -28.505 1.00 92.94 154 GLY A C 1
ATOM 1184 O O . GLY A 1 154 ? 18.779 4.599 -29.113 1.00 92.94 154 GLY A O 1
ATOM 1185 N N . ILE A 1 155 ? 17.681 4.213 -27.177 1.00 95.25 155 ILE A N 1
ATOM 1186 C CA . ILE A 1 155 ? 18.686 4.739 -26.250 1.00 95.25 155 ILE A CA 1
ATOM 1187 C C . ILE A 1 155 ? 19.007 3.651 -25.235 1.00 95.25 155 ILE A C 1
ATOM 1189 O O . ILE A 1 155 ? 18.094 3.135 -24.598 1.00 95.25 155 ILE A O 1
ATOM 1193 N N . GLY A 1 156 ? 20.289 3.340 -25.056 1.00 94.62 156 GLY A N 1
ATOM 1194 C CA . GLY A 1 156 ? 20.763 2.374 -24.068 1.00 94.62 156 GLY A CA 1
ATOM 1195 C C . GLY A 1 156 ? 21.833 2.956 -23.154 1.00 94.62 156 GLY A C 1
ATOM 1196 O O . GLY A 1 156 ? 22.626 3.793 -23.578 1.00 94.62 156 GLY A O 1
ATOM 1197 N N . LEU A 1 157 ? 21.879 2.482 -21.917 1.00 95.06 157 LEU A N 1
ATOM 1198 C CA . LEU A 1 157 ? 22.955 2.706 -20.959 1.00 95.06 157 LEU A CA 1
ATOM 1199 C C . LEU A 1 157 ? 23.543 1.350 -20.565 1.00 95.06 157 LEU A C 1
ATOM 1201 O O . LEU A 1 157 ? 22.784 0.441 -20.228 1.00 95.06 157 LEU A O 1
ATOM 1205 N N . ASP A 1 158 ? 24.867 1.206 -20.630 1.00 93.81 158 ASP A N 1
ATOM 1206 C CA . ASP A 1 158 ? 25.544 -0.035 -20.241 1.00 93.81 158 ASP A CA 1
ATOM 1207 C C . ASP A 1 158 ? 26.055 -0.046 -18.796 1.00 93.81 158 ASP A C 1
ATOM 1209 O O . ASP A 1 158 ? 26.113 0.987 -18.125 1.00 93.81 158 ASP A O 1
ATOM 1213 N N . TYR A 1 159 ? 26.478 -1.229 -18.336 1.00 92.50 159 TYR A N 1
ATOM 1214 C CA . TYR A 1 159 ? 26.991 -1.468 -16.982 1.00 92.50 159 TYR A CA 1
ATOM 1215 C C . TYR A 1 159 ? 28.154 -0.533 -16.570 1.00 92.50 159 TYR A C 1
ATOM 1217 O O . TYR A 1 159 ? 28.357 -0.235 -15.388 1.00 92.50 159 TYR A O 1
ATOM 1225 N N . TYR A 1 160 ? 28.920 -0.047 -17.549 1.00 92.00 160 TYR A N 1
ATOM 1226 C CA . TYR A 1 160 ? 30.110 0.782 -17.360 1.00 92.00 160 TYR A CA 1
ATOM 1227 C C . TYR A 1 160 ? 29.842 2.281 -17.536 1.00 92.00 160 TYR A C 1
ATOM 1229 O O . TYR A 1 160 ? 30.775 3.080 -17.478 1.00 92.00 160 TYR A O 1
ATOM 1237 N N . GLY A 1 161 ? 28.586 2.680 -17.747 1.00 92.44 161 GLY A N 1
ATOM 1238 C CA . GLY A 1 161 ? 28.193 4.082 -17.826 1.00 92.44 161 GLY A CA 1
ATOM 1239 C C . GLY A 1 161 ? 28.361 4.702 -19.204 1.00 92.44 161 GLY A C 1
ATOM 1240 O O . GLY A 1 161 ? 28.470 5.926 -19.316 1.00 92.44 161 GLY A O 1
ATOM 1241 N N . TYR A 1 162 ? 28.384 3.896 -20.263 1.00 93.12 162 TYR A N 1
ATOM 1242 C CA . TYR A 1 162 ? 28.294 4.404 -21.625 1.00 93.12 162 TYR A CA 1
ATOM 1243 C C . TYR A 1 162 ? 26.839 4.492 -22.075 1.00 93.12 162 TYR A C 1
ATOM 1245 O O . TYR A 1 162 ? 26.097 3.512 -22.050 1.00 93.12 162 TYR A O 1
ATOM 1253 N N . PHE A 1 163 ? 26.456 5.684 -22.522 1.00 93.94 163 PHE A N 1
ATOM 1254 C CA . PHE A 1 163 ? 25.213 5.931 -23.233 1.00 93.94 163 PHE A CA 1
ATOM 1255 C C . PHE A 1 163 ? 25.405 5.651 -24.717 1.00 93.94 163 PHE A C 1
ATOM 1257 O O . PHE A 1 163 ? 26.398 6.079 -25.307 1.00 93.94 163 PHE A O 1
ATOM 1264 N N . TYR A 1 164 ? 24.422 4.992 -25.317 1.00 93.25 164 TYR A N 1
ATOM 1265 C CA . TYR A 1 164 ? 24.335 4.674 -26.733 1.00 93.25 164 TYR A CA 1
ATOM 1266 C C . TYR A 1 164 ? 23.061 5.307 -27.286 1.00 93.25 164 TYR A C 1
ATOM 1268 O O . TYR A 1 164 ? 21.965 5.034 -26.797 1.00 93.25 164 TYR A O 1
ATOM 1276 N N . VAL A 1 165 ? 23.208 6.178 -28.279 1.00 92.44 165 VAL A N 1
ATOM 1277 C CA . VAL A 1 165 ? 22.124 6.953 -28.886 1.00 92.44 165 VAL A CA 1
ATOM 1278 C C . VAL A 1 165 ? 22.335 6.971 -30.394 1.00 92.44 165 VAL A C 1
ATOM 1280 O O . VAL A 1 165 ? 23.292 7.573 -30.886 1.00 92.44 165 VAL A O 1
ATOM 1283 N N . ASN A 1 166 ? 21.430 6.322 -31.126 1.00 88.81 166 ASN A N 1
ATOM 1284 C CA . ASN A 1 166 ? 21.377 6.316 -32.589 1.00 88.81 166 ASN A CA 1
ATOM 1285 C C . ASN A 1 166 ? 22.731 6.037 -33.279 1.00 88.81 166 ASN A C 1
ATOM 1287 O O . ASN A 1 166 ? 23.238 6.845 -34.059 1.00 88.81 166 ASN A O 1
ATOM 1291 N N . GLY A 1 167 ? 23.357 4.907 -32.945 1.00 90.50 167 GLY A N 1
ATOM 1292 C CA . GLY A 1 167 ? 24.618 4.474 -33.553 1.00 90.50 167 GLY A CA 1
ATOM 1293 C C . GLY A 1 167 ? 25.847 5.250 -33.076 1.00 90.50 167 GLY A C 1
ATOM 1294 O O . GLY A 1 167 ? 26.938 5.083 -33.628 1.00 90.50 167 GLY A O 1
ATOM 1295 N N . ARG A 1 168 ? 25.712 6.084 -32.041 1.00 92.31 168 ARG A N 1
ATOM 1296 C CA . ARG A 1 168 ? 26.828 6.761 -31.376 1.00 92.31 168 ARG A CA 1
ATOM 1297 C C . ARG A 1 168 ? 26.850 6.441 -29.893 1.00 92.31 168 ARG A C 1
ATOM 1299 O O . ARG A 1 168 ? 25.810 6.166 -29.310 1.00 92.31 168 ARG A O 1
ATOM 1306 N N . TYR A 1 169 ? 28.024 6.515 -29.276 1.00 93.06 169 TYR A N 1
ATOM 1307 C CA . TYR A 1 169 ? 28.168 6.275 -27.847 1.00 93.06 169 TYR A CA 1
ATOM 1308 C C . TYR A 1 169 ? 29.125 7.248 -27.165 1.00 93.06 169 TYR A C 1
ATOM 1310 O O . TYR A 1 169 ? 30.065 7.760 -27.779 1.00 93.06 169 TYR A O 1
ATOM 1318 N N . PHE A 1 170 ? 28.888 7.496 -25.881 1.00 93.19 170 PHE A N 1
ATOM 1319 C CA . PHE A 1 170 ? 29.690 8.381 -25.042 1.00 93.19 170 PHE A CA 1
ATOM 1320 C C . PHE A 1 170 ? 29.603 7.960 -23.572 1.00 93.19 170 PHE A C 1
ATOM 1322 O O . PHE A 1 170 ? 28.628 7.354 -23.146 1.00 93.19 170 PHE A O 1
ATOM 1329 N N . HIS A 1 171 ? 30.626 8.278 -22.781 1.00 93.38 171 HIS A N 1
ATOM 1330 C CA . HIS A 1 171 ? 30.610 7.996 -21.342 1.00 93.38 171 HIS A CA 1
ATOM 1331 C C . HIS A 1 171 ? 29.815 9.066 -20.584 1.00 93.38 171 HIS A C 1
ATOM 1333 O O . HIS A 1 171 ? 29.922 10.247 -20.922 1.00 93.38 171 HIS A O 1
ATOM 1339 N N . VAL A 1 172 ? 29.103 8.668 -19.528 1.00 92.62 172 VAL A N 1
ATOM 1340 C CA . VAL A 1 172 ? 28.271 9.512 -18.651 1.00 92.62 172 VAL A CA 1
ATOM 1341 C C . VAL A 1 172 ? 28.969 10.793 -18.176 1.00 92.62 172 VAL A C 1
ATOM 1343 O O . VAL A 1 172 ? 28.355 11.854 -18.107 1.00 92.62 172 VAL A O 1
ATOM 1346 N N . SER A 1 173 ? 30.286 10.746 -17.963 1.00 91.75 173 SER A N 1
ATOM 1347 C CA . SER A 1 173 ? 31.095 11.921 -17.601 1.00 91.75 173 SER A CA 1
ATOM 1348 C C . SER A 1 173 ? 31.074 13.050 -18.642 1.00 91.75 173 SER A C 1
ATOM 1350 O O . SER A 1 173 ? 31.524 14.152 -18.351 1.00 91.75 173 SER A O 1
ATOM 1352 N N . ASN A 1 174 ? 30.591 12.786 -19.857 1.00 92.19 174 ASN A N 1
ATOM 1353 C CA . ASN A 1 174 ? 30.513 13.750 -20.949 1.00 92.19 174 ASN A CA 1
ATOM 1354 C C . ASN A 1 174 ? 29.075 14.136 -21.322 1.00 92.19 174 ASN A C 1
ATOM 1356 O O . ASN A 1 174 ? 28.883 14.712 -22.389 1.00 92.19 174 ASN A O 1
ATOM 1360 N N . LEU A 1 175 ? 28.073 13.837 -20.486 1.00 89.06 175 LEU A N 1
ATOM 1361 C CA . LEU A 1 175 ? 26.653 14.104 -20.773 1.00 89.06 175 LEU A CA 1
ATOM 1362 C C . LEU A 1 175 ? 26.387 15.513 -21.321 1.00 89.06 175 LEU A C 1
ATOM 1364 O O . LEU A 1 175 ? 25.686 15.657 -22.314 1.00 89.06 175 LEU A O 1
ATOM 1368 N N . ASN A 1 176 ? 26.998 16.549 -20.745 1.00 87.44 176 ASN A N 1
ATOM 1369 C CA . ASN A 1 176 ? 26.747 17.936 -21.153 1.00 87.44 176 ASN A CA 1
ATOM 1370 C C . ASN A 1 176 ? 27.349 18.314 -22.520 1.00 87.44 176 ASN A C 1
ATOM 1372 O O . ASN A 1 176 ? 26.944 19.314 -23.101 1.00 87.44 176 ASN A O 1
ATOM 1376 N N . ASN A 1 177 ? 28.312 17.545 -23.039 1.00 89.94 177 ASN A N 1
ATOM 1377 C CA . ASN A 1 177 ? 28.985 17.818 -24.317 1.00 89.94 177 ASN A CA 1
ATOM 1378 C C . ASN A 1 177 ? 29.038 16.572 -25.217 1.00 89.94 177 ASN A C 1
ATOM 1380 O O . ASN A 1 177 ? 29.950 16.393 -26.028 1.00 89.94 177 ASN A O 1
ATOM 1384 N N . TRP A 1 178 ? 28.079 15.664 -25.038 1.00 89.88 178 TRP A N 1
ATOM 1385 C CA . TRP A 1 178 ? 28.166 14.324 -25.600 1.00 89.88 178 TRP A CA 1
ATOM 1386 C C . TRP A 1 178 ? 28.243 14.337 -27.127 1.00 89.88 178 TRP A C 1
ATOM 1388 O O . TRP A 1 178 ? 29.018 13.580 -27.701 1.00 89.88 178 TRP A O 1
ATOM 1398 N N . ALA A 1 179 ? 27.516 15.241 -27.790 1.00 87.94 179 ALA A N 1
ATOM 1399 C CA . ALA A 1 179 ? 27.465 15.330 -29.247 1.00 87.94 179 ALA A CA 1
ATOM 1400 C C . ALA A 1 179 ? 28.844 15.573 -29.887 1.00 87.94 179 ALA A C 1
ATOM 1402 O O . ALA A 1 179 ? 29.098 15.074 -30.984 1.00 87.94 179 ALA A O 1
ATOM 1403 N N . ALA A 1 180 ? 29.737 16.295 -29.200 1.00 90.94 180 ALA A N 1
ATOM 1404 C CA . ALA A 1 180 ? 31.086 16.586 -29.683 1.00 90.94 180 ALA A CA 1
ATOM 1405 C C . ALA A 1 180 ? 32.070 15.427 -29.455 1.00 90.94 180 ALA A C 1
ATOM 1407 O O . ALA A 1 180 ? 33.041 15.288 -30.195 1.00 90.94 180 ALA A O 1
ATOM 1408 N N . VAL A 1 181 ? 31.838 14.601 -28.430 1.00 90.12 181 VAL A N 1
ATOM 1409 C CA . VAL A 1 181 ? 32.764 13.526 -28.030 1.00 90.12 181 VAL A CA 1
ATOM 1410 C C . VAL A 1 181 ? 32.273 12.125 -28.386 1.00 90.12 181 VAL A C 1
ATOM 1412 O O . VAL A 1 181 ? 33.012 11.151 -28.212 1.00 90.12 181 VAL A O 1
ATOM 1415 N N . ALA A 1 182 ? 31.027 12.005 -28.847 1.00 91.06 182 ALA A N 1
ATOM 1416 C CA . ALA A 1 182 ? 30.418 10.727 -29.148 1.00 91.06 182 ALA A CA 1
ATOM 1417 C C . ALA A 1 182 ? 31.116 10.052 -30.325 1.00 91.06 182 ALA A C 1
ATOM 1419 O O . ALA A 1 182 ? 31.401 10.657 -31.360 1.00 91.06 182 ALA A O 1
ATOM 1420 N N . LYS A 1 183 ? 31.377 8.760 -30.160 1.00 90.81 183 LYS A N 1
ATOM 1421 C CA . LYS A 1 183 ? 32.052 7.931 -31.154 1.00 90.81 183 LYS A CA 1
ATOM 1422 C C . LYS A 1 183 ? 31.030 7.065 -31.880 1.00 90.81 183 LYS A C 1
ATOM 1424 O O . LYS A 1 183 ? 30.028 6.696 -31.272 1.00 90.81 183 LYS A O 1
ATOM 1429 N N . PRO A 1 184 ? 31.262 6.714 -33.155 1.00 90.12 184 PRO A N 1
ATOM 1430 C CA . PRO A 1 184 ? 30.406 5.760 -33.842 1.00 90.12 184 PRO A CA 1
ATOM 1431 C C . PRO A 1 184 ? 30.498 4.396 -33.159 1.00 90.12 184 PRO A C 1
ATOM 1433 O O . PRO A 1 184 ? 31.583 3.945 -32.777 1.00 90.12 184 PRO A O 1
ATOM 1436 N N . VAL A 1 185 ? 29.354 3.739 -33.029 1.00 85.56 185 VAL A N 1
ATOM 1437 C CA . VAL A 1 185 ? 29.261 2.349 -32.594 1.00 85.56 185 VAL A CA 1
ATOM 1438 C C . VAL A 1 185 ? 29.932 1.459 -33.643 1.00 85.56 185 VAL A C 1
ATOM 1440 O O . VAL A 1 185 ? 29.722 1.626 -34.843 1.00 85.56 185 VAL A O 1
ATOM 1443 N N . ARG A 1 186 ? 30.768 0.516 -33.198 1.00 75.38 186 ARG A N 1
ATOM 1444 C CA . ARG A 1 186 ? 31.398 -0.490 -34.065 1.00 75.38 186 ARG A CA 1
ATOM 1445 C C . ARG A 1 186 ? 31.021 -1.883 -33.576 1.00 75.38 186 ARG A C 1
ATOM 1447 O O . ARG A 1 186 ? 31.513 -2.314 -32.538 1.00 75.38 186 ARG A O 1
ATOM 1454 N N . GLY A 1 187 ? 30.198 -2.585 -34.352 1.00 71.00 187 GLY A N 1
ATOM 1455 C CA . GLY A 1 187 ? 29.688 -3.903 -33.979 1.00 71.00 187 GLY A CA 1
ATOM 1456 C C . GLY A 1 187 ? 28.718 -3.849 -32.794 1.00 71.00 187 GLY A C 1
ATOM 1457 O O . GLY A 1 187 ? 28.161 -2.802 -32.483 1.00 71.00 187 GLY A O 1
ATOM 1458 N N . SER A 1 188 ? 28.537 -4.992 -32.136 1.00 68.00 188 SER A N 1
ATOM 1459 C CA . SER A 1 188 ? 27.646 -5.152 -30.980 1.00 68.00 188 SER A CA 1
ATOM 1460 C C . SER A 1 188 ? 28.109 -4.289 -29.792 1.00 68.00 188 SER A C 1
ATOM 1462 O O . SER A 1 188 ? 29.223 -4.458 -29.284 1.00 68.00 188 SER A O 1
ATOM 1464 N N . THR A 1 189 ? 27.250 -3.371 -29.333 1.00 71.19 189 THR A N 1
ATOM 1465 C CA . THR A 1 189 ? 27.548 -2.445 -28.218 1.00 71.19 189 THR A CA 1
ATOM 1466 C C . THR A 1 189 ? 27.712 -3.173 -26.886 1.00 71.19 189 THR A C 1
ATOM 1468 O O . THR A 1 189 ? 28.491 -2.762 -26.030 1.00 71.19 189 THR A O 1
ATOM 1471 N N . ALA A 1 190 ? 27.060 -4.322 -26.740 1.00 64.69 190 ALA A N 1
ATOM 1472 C CA . ALA A 1 190 ? 27.068 -5.127 -25.526 1.00 64.69 190 ALA A CA 1
ATOM 1473 C C . ALA A 1 190 ? 28.418 -5.808 -25.217 1.00 64.69 190 ALA A C 1
ATOM 1475 O O . ALA A 1 190 ? 28.661 -6.220 -24.082 1.00 64.69 190 ALA A O 1
ATOM 1476 N N . LYS A 1 191 ? 29.332 -5.879 -26.198 1.00 64.12 191 LYS A N 1
ATOM 1477 C CA . LYS A 1 191 ? 30.669 -6.493 -26.066 1.00 64.12 191 LYS A CA 1
ATOM 1478 C C . LYS A 1 191 ? 31.795 -5.485 -25.790 1.00 64.12 191 LYS A C 1
ATOM 1480 O O . LYS A 1 191 ? 32.973 -5.830 -25.921 1.00 64.12 191 LYS A O 1
ATOM 1485 N N . HIS A 1 192 ? 31.471 -4.239 -25.445 1.00 63.09 192 HIS A N 1
ATOM 1486 C CA . HIS A 1 192 ? 32.473 -3.190 -25.266 1.00 63.09 192 HIS A CA 1
ATOM 1487 C C . HIS A 1 192 ? 33.492 -3.532 -24.156 1.00 63.09 192 HIS A C 1
ATOM 1489 O O . HIS A 1 192 ? 33.146 -3.708 -22.992 1.00 63.09 192 HIS A O 1
ATOM 1495 N N . LYS A 1 193 ? 34.785 -3.579 -24.515 1.00 55.28 193 LYS A N 1
ATOM 1496 C CA . LYS A 1 193 ? 35.927 -3.766 -23.595 1.00 55.28 193 LYS A CA 1
ATOM 1497 C C . LYS A 1 193 ? 36.414 -2.420 -23.045 1.00 55.28 193 LYS A C 1
ATOM 1499 O O . LYS A 1 193 ? 37.572 -2.039 -23.233 1.00 55.28 193 LYS A O 1
ATOM 1504 N N . GLY A 1 194 ? 35.505 -1.644 -22.464 1.00 59.38 194 GLY A N 1
ATOM 1505 C CA . GLY A 1 194 ? 35.831 -0.333 -21.903 1.00 59.38 194 GLY A CA 1
ATOM 1506 C C . GLY A 1 194 ? 36.826 -0.433 -20.746 1.00 59.38 194 GLY A C 1
ATOM 1507 O O . GLY A 1 194 ? 36.868 -1.433 -20.042 1.00 59.38 194 GLY A O 1
ATOM 1508 N N . LYS A 1 195 ? 37.628 0.619 -20.540 1.00 66.50 195 LYS A N 1
ATOM 1509 C CA . LYS A 1 195 ? 38.503 0.763 -19.357 1.00 66.50 195 LYS A CA 1
ATOM 1510 C C . LYS A 1 195 ? 37.805 1.453 -18.172 1.00 66.50 195 LYS A C 1
ATOM 1512 O O . LYS A 1 195 ? 38.443 1.672 -17.145 1.00 66.50 195 LYS A O 1
ATOM 1517 N N . ALA A 1 196 ? 36.546 1.866 -18.337 1.00 82.75 196 ALA A N 1
ATOM 1518 C CA . ALA A 1 196 ? 35.780 2.534 -17.290 1.00 82.75 196 ALA A CA 1
ATOM 1519 C C . ALA A 1 196 ? 35.437 1.551 -16.165 1.00 82.75 196 ALA A C 1
ATOM 1521 O O . ALA A 1 196 ? 35.230 0.363 -16.409 1.00 82.75 196 ALA A O 1
ATOM 1522 N N . GLN A 1 197 ? 35.398 2.055 -14.934 1.00 88.00 197 GLN A N 1
ATOM 1523 C CA . GLN A 1 197 ? 34.908 1.276 -13.802 1.00 88.00 197 GLN A CA 1
ATOM 1524 C C . GLN A 1 197 ? 33.380 1.155 -13.881 1.00 88.00 197 GLN A C 1
ATOM 1526 O O . GLN A 1 197 ? 32.737 2.069 -14.404 1.00 88.00 197 GLN A O 1
ATOM 1531 N N . PRO A 1 198 ? 32.791 0.061 -13.372 1.00 90.38 198 PRO A N 1
ATOM 1532 C CA . PRO A 1 198 ? 31.345 -0.069 -13.287 1.00 90.38 198 PRO A CA 1
ATOM 1533 C C . PRO A 1 198 ? 30.705 1.096 -12.536 1.00 90.38 198 PRO A C 1
ATOM 1535 O O . PRO A 1 198 ? 31.205 1.517 -11.493 1.00 90.38 198 PRO A O 1
ATOM 1538 N N . ILE A 1 199 ? 29.581 1.589 -13.052 1.00 92.19 199 ILE A N 1
ATOM 1539 C CA . ILE A 1 199 ? 28.779 2.619 -12.373 1.00 92.19 199 ILE A CA 1
ATOM 1540 C C . ILE A 1 199 ? 27.594 2.019 -11.605 1.00 92.19 199 ILE A C 1
ATOM 1542 O O . ILE A 1 199 ? 26.985 2.695 -10.777 1.00 92.19 199 ILE A O 1
ATOM 1546 N N . PHE A 1 200 ? 27.275 0.756 -11.892 1.00 92.88 200 PHE A N 1
ATOM 1547 C CA . PHE A 1 200 ? 26.238 -0.011 -11.225 1.00 92.88 200 PHE A CA 1
ATOM 1548 C C . PHE A 1 200 ? 26.862 -1.050 -10.299 1.00 92.88 200 PHE A C 1
ATOM 1550 O O . PHE A 1 200 ? 27.852 -1.709 -10.633 1.00 92.88 200 PHE A O 1
ATOM 1557 N N . THR A 1 201 ? 26.231 -1.241 -9.150 1.00 91.88 201 THR A N 1
ATOM 1558 C CA . THR A 1 201 ? 26.656 -2.202 -8.136 1.00 91.88 201 THR A CA 1
ATOM 1559 C C . THR A 1 201 ? 25.689 -3.378 -8.100 1.00 91.88 201 THR A C 1
ATOM 1561 O O . THR A 1 201 ? 24.472 -3.190 -8.152 1.00 91.88 201 THR A O 1
ATOM 1564 N N . PHE A 1 202 ? 26.240 -4.588 -7.990 1.00 91.50 202 PHE A N 1
ATOM 1565 C CA . PHE A 1 202 ? 25.483 -5.787 -7.644 1.00 91.50 202 PHE A CA 1
ATOM 1566 C C . PHE A 1 202 ? 25.621 -6.054 -6.144 1.00 91.50 202 PHE A C 1
ATOM 1568 O O . PHE A 1 202 ? 26.734 -6.105 -5.620 1.00 91.50 202 PHE A O 1
ATOM 1575 N N . THR A 1 203 ? 24.501 -6.256 -5.461 1.00 86.25 203 THR A N 1
ATOM 1576 C CA . THR A 1 203 ? 24.444 -6.648 -4.049 1.00 86.25 203 THR A CA 1
ATOM 1577 C C . THR A 1 203 ? 23.711 -7.975 -3.976 1.00 86.25 203 THR A C 1
ATOM 1579 O O . THR A 1 203 ? 22.600 -8.084 -4.486 1.00 86.25 203 THR A O 1
ATOM 1582 N N . GLU A 1 204 ? 24.360 -9.005 -3.426 1.00 89.50 204 GLU A N 1
ATOM 1583 C CA . GLU A 1 204 ? 23.803 -10.369 -3.364 1.00 89.50 204 GLU A CA 1
ATOM 1584 C C . GLU A 1 204 ? 23.323 -10.886 -4.734 1.00 89.50 204 GLU A C 1
ATOM 1586 O O . GLU A 1 204 ? 22.291 -11.536 -4.863 1.00 89.50 204 GLU A O 1
ATOM 1591 N N . GLY A 1 205 ? 24.074 -10.560 -5.793 1.00 88.00 205 GLY A N 1
ATOM 1592 C CA . GLY A 1 205 ? 23.740 -10.975 -7.156 1.00 88.00 205 GLY A CA 1
ATOM 1593 C C . GLY A 1 205 ? 22.618 -10.170 -7.820 1.00 88.00 205 GLY A C 1
ATOM 1594 O O . GLY A 1 205 ? 22.245 -10.487 -8.948 1.00 88.00 205 GLY A O 1
ATOM 1595 N N . LYS A 1 206 ? 22.118 -9.102 -7.184 1.00 89.75 206 LYS A N 1
ATOM 1596 C CA . LYS A 1 206 ? 21.036 -8.253 -7.704 1.00 89.75 206 LYS A CA 1
ATOM 1597 C C . LYS A 1 206 ? 21.509 -6.839 -8.018 1.00 89.75 206 LYS A C 1
ATOM 1599 O O . LYS A 1 206 ? 22.254 -6.243 -7.243 1.00 89.75 206 LYS A O 1
ATOM 1604 N N . CYS A 1 207 ? 21.039 -6.285 -9.130 1.00 92.56 207 CYS A N 1
ATOM 1605 C CA . CYS A 1 207 ? 21.241 -4.890 -9.507 1.00 92.56 207 CYS A CA 1
ATOM 1606 C C . CYS A 1 207 ? 19.916 -4.284 -9.975 1.00 92.56 207 CYS A C 1
ATOM 1608 O O . CYS A 1 207 ? 19.264 -4.839 -10.855 1.00 92.56 207 CYS A O 1
ATOM 1610 N N . GLU A 1 208 ? 19.515 -3.153 -9.399 1.00 90.38 208 GLU A N 1
ATOM 1611 C CA . GLU A 1 208 ? 18.279 -2.453 -9.761 1.00 90.38 208 GLU A CA 1
ATOM 1612 C C . GLU A 1 208 ? 18.593 -1.108 -10.409 1.00 90.38 208 GLU A C 1
ATOM 1614 O O . GLU A 1 208 ? 19.436 -0.344 -9.922 1.00 90.38 208 GLU A O 1
ATOM 1619 N N . VAL A 1 209 ? 17.906 -0.825 -11.514 1.00 92.19 209 VAL A N 1
ATOM 1620 C CA . VAL A 1 209 ? 18.029 0.430 -12.252 1.00 92.19 209 VAL A CA 1
ATOM 1621 C C . VAL A 1 209 ? 16.638 0.973 -12.543 1.00 92.19 209 VAL A C 1
ATOM 1623 O O . VAL A 1 209 ? 15.843 0.325 -13.224 1.00 92.19 209 VAL A O 1
ATOM 1626 N N . THR A 1 210 ? 16.364 2.178 -12.052 1.00 88.06 210 THR A N 1
ATOM 1627 C CA . THR A 1 210 ? 15.095 2.879 -12.257 1.00 88.06 210 THR A CA 1
ATOM 1628 C C . THR A 1 210 ? 15.219 3.807 -13.457 1.00 88.06 210 THR A C 1
ATOM 1630 O O . THR A 1 210 ? 16.121 4.652 -13.510 1.00 88.06 210 THR A O 1
ATOM 1633 N N . LEU A 1 211 ? 14.306 3.671 -14.414 1.00 91.62 211 LEU A N 1
ATOM 1634 C CA . LEU A 1 211 ? 14.161 4.577 -15.545 1.00 91.62 211 LEU A CA 1
ATOM 1635 C C . LEU A 1 211 ? 12.940 5.456 -15.331 1.00 91.62 211 LEU A C 1
ATOM 1637 O O . LEU A 1 211 ? 11.870 4.963 -14.986 1.00 91.62 211 LEU A O 1
ATOM 1641 N N . THR A 1 212 ? 13.099 6.746 -15.601 1.00 86.81 212 THR A N 1
ATOM 1642 C CA . THR A 1 212 ? 11.985 7.691 -15.666 1.00 86.81 212 THR A CA 1
ATOM 1643 C C . THR A 1 212 ? 11.958 8.309 -17.053 1.00 86.81 212 THR A C 1
ATOM 1645 O O . THR A 1 212 ? 12.877 9.039 -17.428 1.00 86.81 212 THR A O 1
ATOM 1648 N N . LEU A 1 213 ? 10.921 7.984 -17.817 1.00 87.56 213 LEU A N 1
ATOM 1649 C CA . LEU A 1 213 ? 10.643 8.541 -19.132 1.00 87.56 213 LEU A CA 1
ATOM 1650 C C . LEU A 1 213 ? 9.589 9.637 -18.978 1.00 87.56 213 LEU A C 1
ATOM 1652 O O . LEU A 1 213 ? 8.429 9.351 -18.696 1.00 87.56 213 LEU A O 1
ATOM 1656 N N . ASP A 1 214 ? 9.998 10.883 -19.171 1.00 83.81 214 ASP A N 1
ATOM 1657 C CA . ASP A 1 214 ? 9.113 12.040 -19.189 1.00 83.81 214 ASP A CA 1
ATOM 1658 C C . ASP A 1 214 ? 8.890 12.456 -20.646 1.00 83.81 214 ASP A C 1
ATOM 1660 O O . ASP A 1 214 ? 9.738 13.115 -21.252 1.00 83.81 214 ASP A O 1
ATOM 1664 N N . LEU A 1 215 ? 7.764 12.040 -21.231 1.00 79.75 215 LEU A N 1
ATOM 1665 C CA . LEU A 1 215 ? 7.418 12.378 -22.617 1.00 79.75 215 LEU A CA 1
ATOM 1666 C C . LEU A 1 215 ? 6.868 13.803 -22.756 1.00 79.75 215 LEU A C 1
ATOM 1668 O O . LEU A 1 215 ? 6.775 14.308 -23.874 1.00 79.75 215 LEU A O 1
ATOM 1672 N N . LYS A 1 216 ? 6.533 14.466 -21.643 1.00 76.25 216 LYS A N 1
ATOM 1673 C CA . LYS A 1 216 ? 6.123 15.871 -21.632 1.00 76.25 216 LYS A CA 1
ATOM 1674 C C . LYS A 1 216 ? 7.339 16.785 -21.788 1.00 76.25 216 LYS A C 1
ATOM 1676 O O . LYS A 1 216 ? 7.347 17.642 -22.666 1.00 76.25 216 LYS A O 1
ATOM 1681 N N . GLU A 1 217 ? 8.377 16.566 -20.987 1.00 81.88 217 GLU A N 1
ATOM 1682 C CA . GLU A 1 217 ? 9.641 17.315 -21.053 1.00 81.88 217 GLU A CA 1
ATOM 1683 C C . GLU A 1 217 ? 10.615 16.733 -22.098 1.00 81.88 217 GLU A C 1
ATOM 1685 O O . GLU A 1 217 ? 11.611 17.355 -22.473 1.00 81.88 217 GLU A O 1
ATOM 1690 N N . GLY A 1 218 ? 10.331 15.530 -22.604 1.00 89.56 218 GLY A N 1
ATOM 1691 C CA . GLY A 1 218 ? 11.145 14.830 -23.594 1.00 89.56 218 GLY A CA 1
ATOM 1692 C C . GLY A 1 218 ? 12.488 14.369 -23.032 1.00 89.56 218 GLY A C 1
ATOM 1693 O O . GLY A 1 218 ? 13.532 14.559 -23.669 1.00 89.56 218 GLY A O 1
ATOM 1694 N N . THR A 1 219 ? 12.481 13.799 -21.825 1.00 91.75 219 THR A N 1
ATOM 1695 C CA . THR A 1 219 ? 13.691 13.350 -21.127 1.00 91.75 219 THR A CA 1
ATOM 1696 C C . THR A 1 219 ? 13.607 11.889 -20.696 1.00 91.75 219 THR A C 1
ATOM 1698 O O . THR A 1 219 ? 12.538 11.364 -20.393 1.00 91.75 219 THR A O 1
ATOM 1701 N N . LEU A 1 220 ? 14.762 11.225 -20.660 1.00 93.56 220 LEU A N 1
ATOM 1702 C CA . LEU A 1 220 ? 14.934 9.892 -20.094 1.00 93.56 220 LEU A CA 1
ATOM 1703 C C . LEU A 1 220 ? 16.024 9.942 -19.029 1.00 93.56 220 LEU A C 1
ATOM 1705 O O . LEU A 1 220 ? 17.178 10.262 -19.323 1.00 93.56 220 LEU A O 1
ATOM 1709 N N . LYS A 1 221 ? 15.658 9.615 -17.795 1.00 92.00 221 LYS A N 1
ATOM 1710 C CA . LYS A 1 221 ? 16.545 9.622 -16.632 1.00 92.00 221 LYS A CA 1
ATOM 1711 C C . LYS A 1 221 ? 16.832 8.201 -16.164 1.00 92.00 221 LYS A C 1
ATOM 1713 O O . LYS A 1 221 ? 15.923 7.379 -16.102 1.00 92.00 221 LYS A O 1
ATOM 1718 N N . PHE A 1 222 ? 18.076 7.959 -15.761 1.00 93.62 222 PHE A N 1
ATOM 1719 C CA . PHE A 1 222 ? 18.532 6.703 -15.168 1.00 93.62 222 PHE A CA 1
ATOM 1720 C C . PHE A 1 222 ? 18.959 6.931 -13.718 1.00 93.62 222 PHE A C 1
ATOM 1722 O O . PHE A 1 222 ? 19.757 7.827 -13.431 1.00 93.62 222 PHE A O 1
ATOM 1729 N N . THR A 1 223 ? 18.448 6.113 -12.803 1.00 87.69 223 THR A N 1
ATOM 1730 C CA . THR A 1 223 ? 18.743 6.189 -11.367 1.00 87.69 223 THR A CA 1
ATOM 1731 C C . THR A 1 223 ? 19.190 4.824 -10.853 1.00 87.69 223 THR A C 1
ATOM 1733 O O . THR A 1 223 ? 18.609 3.801 -11.207 1.00 87.69 223 THR A O 1
ATOM 1736 N N . HIS A 1 224 ? 20.221 4.803 -10.010 1.00 87.00 224 HIS A N 1
ATOM 1737 C CA . HIS A 1 224 ? 20.708 3.593 -9.346 1.00 87.00 224 HIS A CA 1
ATOM 1738 C C . HIS A 1 224 ? 21.139 3.918 -7.915 1.00 87.00 224 HIS A C 1
ATOM 1740 O O . HIS A 1 224 ? 21.814 4.923 -7.682 1.00 87.00 224 HIS A O 1
ATOM 1746 N N . GLY A 1 225 ? 20.727 3.093 -6.946 1.00 75.38 225 GLY A N 1
ATOM 1747 C CA . GLY A 1 225 ? 21.038 3.310 -5.527 1.00 75.38 225 GLY A CA 1
ATOM 1748 C C . GLY A 1 225 ? 20.605 4.691 -5.012 1.00 75.38 225 GLY A C 1
ATOM 1749 O O . GLY A 1 225 ? 21.331 5.310 -4.235 1.00 75.38 225 GLY A O 1
ATOM 1750 N N . GLY A 1 226 ? 19.480 5.215 -5.516 1.00 69.44 226 GLY A N 1
ATOM 1751 C CA . GLY A 1 226 ? 18.963 6.552 -5.197 1.00 69.44 226 GLY A CA 1
ATOM 1752 C C . GLY A 1 226 ? 19.720 7.727 -5.835 1.00 69.44 226 GLY A C 1
ATOM 1753 O O . GLY A 1 226 ? 19.399 8.882 -5.563 1.00 69.44 226 GLY A O 1
ATOM 1754 N N . ARG A 1 227 ? 20.728 7.478 -6.683 1.00 78.44 227 ARG A N 1
ATOM 1755 C CA . ARG A 1 227 ? 21.523 8.525 -7.347 1.00 78.44 227 ARG A CA 1
ATOM 1756 C C . ARG A 1 227 ? 21.167 8.643 -8.821 1.00 78.44 227 ARG A C 1
ATOM 1758 O O . ARG A 1 227 ? 21.051 7.634 -9.514 1.00 78.44 227 ARG A O 1
ATOM 1765 N N . ASN A 1 228 ? 21.046 9.880 -9.308 1.00 87.06 228 ASN A N 1
ATOM 1766 C CA . ASN A 1 228 ? 20.924 10.140 -10.740 1.00 87.06 228 ASN A CA 1
ATOM 1767 C C . ASN A 1 228 ? 22.254 9.799 -11.423 1.00 87.06 228 ASN A C 1
ATOM 1769 O O . ASN A 1 228 ? 23.281 10.401 -11.113 1.00 87.06 228 ASN A O 1
ATOM 1773 N N . ILE A 1 229 ? 22.210 8.840 -12.339 1.00 91.00 229 ILE A N 1
ATOM 1774 C CA . ILE A 1 229 ? 23.346 8.461 -13.171 1.00 91.00 229 ILE A CA 1
ATOM 1775 C C . ILE A 1 229 ? 23.467 9.417 -14.355 1.00 91.00 229 ILE A C 1
ATOM 1777 O O . ILE A 1 229 ? 24.559 9.870 -14.680 1.00 91.00 229 ILE A O 1
ATOM 1781 N N . GLY A 1 230 ? 22.349 9.746 -14.994 1.00 89.56 230 GLY A N 1
ATOM 1782 C CA . GLY A 1 230 ? 22.330 10.617 -16.154 1.00 89.56 230 GLY A CA 1
ATOM 1783 C C . GLY A 1 230 ? 20.932 10.841 -16.705 1.00 89.56 230 GLY A C 1
ATOM 1784 O O . GLY A 1 230 ? 20.069 9.965 -16.620 1.00 89.56 230 GLY A O 1
ATOM 1785 N N . THR A 1 231 ? 20.744 12.006 -17.325 1.00 92.75 231 THR A N 1
ATOM 1786 C CA . THR A 1 231 ? 19.517 12.368 -18.038 1.00 92.75 231 THR A CA 1
ATOM 1787 C C . THR A 1 231 ? 19.843 12.657 -19.498 1.00 92.75 231 THR A C 1
ATOM 1789 O O . THR A 1 231 ? 20.683 13.505 -19.794 1.00 92.75 231 THR A O 1
ATOM 1792 N N . VAL A 1 232 ? 19.161 11.970 -20.410 1.00 92.06 232 VAL A N 1
ATOM 1793 C CA . VAL A 1 232 ? 19.222 12.218 -21.853 1.00 92.06 232 VAL A CA 1
ATOM 1794 C C . VAL A 1 232 ? 18.006 13.049 -22.250 1.00 92.06 232 VAL A C 1
ATOM 1796 O O . VAL A 1 232 ? 16.875 12.680 -21.945 1.00 92.06 232 VAL A O 1
ATOM 1799 N N . ALA A 1 233 ? 18.239 14.180 -22.914 1.00 91.44 233 ALA A N 1
ATOM 1800 C CA . ALA A 1 233 ? 17.188 15.060 -23.422 1.00 91.44 233 ALA A CA 1
ATOM 1801 C C . ALA A 1 233 ? 16.874 14.777 -24.901 1.00 91.44 233 ALA A C 1
ATOM 1803 O O . ALA A 1 233 ? 17.655 14.133 -25.603 1.00 91.44 233 ALA A O 1
ATOM 1804 N N . GLY A 1 234 ? 15.748 15.304 -25.388 1.00 87.75 234 GLY A N 1
ATOM 1805 C CA . GLY A 1 234 ? 15.331 15.170 -26.789 1.00 87.75 234 GLY A CA 1
ATOM 1806 C C . GLY A 1 234 ? 14.661 13.834 -27.112 1.00 87.75 234 GLY A C 1
ATOM 1807 O O . GLY A 1 234 ? 14.586 13.451 -28.276 1.00 87.75 234 GLY A O 1
ATOM 1808 N N . VAL A 1 235 ? 14.169 13.127 -26.096 1.00 89.62 235 VAL A N 1
ATOM 1809 C CA . VAL A 1 235 ? 13.471 11.849 -26.246 1.00 89.62 235 VAL A CA 1
ATOM 1810 C C . VAL A 1 235 ? 12.036 12.128 -26.679 1.00 89.62 235 VAL A C 1
ATOM 1812 O O . VAL A 1 235 ? 11.238 12.645 -25.904 1.00 89.62 235 VAL A O 1
ATOM 1815 N N . ARG A 1 236 ? 11.724 11.855 -27.949 1.00 80.38 236 ARG A N 1
ATOM 1816 C CA . ARG A 1 236 ? 10.425 12.160 -28.564 1.00 80.38 236 ARG A CA 1
ATOM 1817 C C . ARG A 1 236 ? 10.028 11.026 -29.502 1.00 80.38 236 ARG A C 1
ATOM 1819 O O . ARG A 1 236 ? 10.563 10.956 -30.602 1.00 80.38 236 ARG A O 1
ATOM 1826 N N . ALA A 1 237 ? 9.154 10.131 -29.053 1.00 83.62 237 ALA A N 1
ATOM 1827 C CA . ALA A 1 237 ? 8.477 9.105 -29.855 1.00 83.62 237 ALA A CA 1
ATOM 1828 C C . ALA A 1 237 ? 7.647 8.202 -28.934 1.00 83.62 237 ALA A C 1
ATOM 1830 O O . ALA A 1 237 ? 7.854 8.197 -27.719 1.00 83.62 237 ALA A O 1
ATOM 1831 N N . SER A 1 238 ? 6.797 7.375 -29.543 1.00 86.44 238 SER A N 1
ATOM 1832 C CA . SER A 1 238 ? 6.364 6.122 -28.932 1.00 86.44 238 SER A CA 1
ATOM 1833 C C . SER A 1 238 ? 7.566 5.236 -28.612 1.00 86.44 238 SER A C 1
ATOM 1835 O O . SER A 1 238 ? 8.408 4.994 -29.483 1.00 86.44 238 SER A O 1
ATOM 1837 N N . LEU A 1 239 ? 7.656 4.743 -27.382 1.00 91.75 239 LEU A N 1
ATOM 1838 C CA . LEU A 1 239 ? 8.793 3.960 -26.902 1.00 91.75 239 LEU A CA 1
ATOM 1839 C C . LEU A 1 239 ? 8.333 2.812 -26.008 1.00 91.75 239 LEU A C 1
ATOM 1841 O O . LEU A 1 239 ? 7.324 2.914 -25.329 1.00 91.75 239 LEU A O 1
ATOM 1845 N N . HIS A 1 240 ? 9.113 1.743 -25.955 1.00 93.12 240 HIS A N 1
ATOM 1846 C CA . HIS A 1 240 ? 8.965 0.651 -24.999 1.00 93.12 240 HIS A CA 1
ATOM 1847 C C . HIS A 1 240 ? 10.145 0.659 -24.034 1.00 93.12 240 HIS A C 1
ATOM 1849 O O . HIS A 1 240 ? 11.248 1.067 -24.410 1.00 93.12 240 HIS A O 1
ATOM 1855 N N . ALA A 1 241 ? 9.946 0.136 -22.823 1.00 93.50 241 ALA A N 1
ATOM 1856 C CA . ALA A 1 241 ? 11.063 -0.292 -21.987 1.00 93.50 241 ALA A CA 1
ATOM 1857 C C . ALA A 1 241 ? 11.879 -1.338 -22.756 1.00 93.50 241 ALA A C 1
ATOM 1859 O O . ALA A 1 241 ? 11.311 -2.135 -23.499 1.00 93.50 241 ALA A O 1
ATOM 1860 N N . ALA A 1 242 ? 13.199 -1.341 -22.617 1.00 95.38 242 ALA A N 1
ATOM 1861 C CA . ALA A 1 242 ? 14.042 -2.219 -23.414 1.00 95.38 242 ALA A CA 1
ATOM 1862 C C . ALA A 1 242 ? 15.288 -2.649 -22.645 1.00 95.38 242 ALA A C 1
ATOM 1864 O O . ALA A 1 242 ? 15.908 -1.846 -21.941 1.00 95.38 242 ALA A O 1
ATOM 1865 N N . VAL A 1 243 ? 15.679 -3.910 -22.825 1.00 95.38 243 VAL A N 1
ATOM 1866 C CA . VAL A 1 243 ? 16.924 -4.465 -22.282 1.00 95.38 243 VAL A CA 1
ATOM 1867 C C . VAL A 1 243 ? 17.630 -5.304 -23.337 1.00 95.38 243 VAL A C 1
ATOM 1869 O O . VAL A 1 243 ? 16.997 -6.083 -24.041 1.00 95.38 243 VAL A O 1
ATOM 1872 N N . THR A 1 244 ? 18.953 -5.163 -23.426 1.00 93.69 244 THR A N 1
ATOM 1873 C CA . THR A 1 244 ? 19.838 -6.073 -24.164 1.00 93.69 244 THR A CA 1
ATOM 1874 C C . THR A 1 244 ? 20.626 -6.907 -23.165 1.00 93.69 244 THR A C 1
ATOM 1876 O O . THR A 1 244 ? 21.475 -6.381 -22.441 1.00 93.69 244 THR A O 1
ATOM 1879 N N . LEU A 1 245 ? 20.354 -8.209 -23.144 1.00 91.12 245 LEU A N 1
ATOM 1880 C CA . LEU A 1 245 ? 21.095 -9.185 -22.353 1.00 91.12 245 LEU A CA 1
ATOM 1881 C C . LEU A 1 245 ? 22.341 -9.636 -23.119 1.00 91.12 245 LEU A C 1
ATOM 1883 O O . LEU A 1 245 ? 22.316 -9.743 -24.349 1.00 91.12 245 LEU A O 1
ATOM 1887 N N . THR A 1 246 ? 23.426 -9.907 -22.388 1.00 88.00 246 THR A N 1
ATOM 1888 C CA . THR A 1 246 ? 24.731 -10.297 -22.968 1.00 88.00 246 THR A CA 1
ATOM 1889 C C . THR A 1 246 ? 25.278 -11.618 -22.438 1.00 88.00 246 THR A C 1
ATOM 1891 O O . THR A 1 246 ? 26.249 -12.147 -22.974 1.00 88.00 246 THR A O 1
ATOM 1894 N N . ASN A 1 247 ? 24.656 -12.149 -21.384 1.00 85.31 247 ASN A N 1
ATOM 1895 C CA . ASN A 1 247 ? 25.024 -13.399 -20.744 1.00 85.31 247 ASN A CA 1
ATOM 1896 C C . ASN A 1 247 ? 23.762 -14.222 -20.436 1.00 85.31 247 ASN A C 1
ATOM 1898 O O . ASN A 1 247 ? 22.755 -13.671 -19.992 1.00 85.31 247 ASN A O 1
ATOM 1902 N N . SER A 1 248 ? 23.815 -15.537 -20.653 1.00 85.69 248 SER A N 1
ATOM 1903 C CA . SER A 1 248 ? 22.730 -16.472 -20.324 1.00 85.69 248 SER A CA 1
ATOM 1904 C C . SER A 1 248 ? 22.561 -16.715 -18.826 1.00 85.69 248 SER A C 1
ATOM 1906 O O . SER A 1 248 ? 21.531 -17.228 -18.415 1.00 85.69 248 SER A O 1
ATOM 1908 N N . ARG A 1 249 ? 23.520 -16.326 -17.983 1.00 85.75 249 ARG A N 1
ATOM 1909 C CA . ARG A 1 249 ? 23.456 -16.457 -16.515 1.00 85.75 249 ARG A CA 1
ATOM 1910 C C . ARG A 1 249 ? 22.806 -15.267 -15.807 1.00 85.75 249 ARG A C 1
ATOM 1912 O O . ARG A 1 249 ? 22.778 -15.243 -14.579 1.00 85.75 249 ARG A O 1
ATOM 1919 N N . GLN A 1 250 ? 22.324 -14.288 -16.566 1.00 89.75 250 GLN A N 1
ATOM 1920 C CA . GLN A 1 250 ? 21.643 -13.108 -16.053 1.00 89.75 250 GLN A CA 1
ATOM 1921 C C . GLN A 1 250 ? 20.181 -13.121 -16.496 1.00 89.75 250 GLN A C 1
ATOM 1923 O O . GLN A 1 250 ? 19.884 -13.368 -17.667 1.00 89.75 250 GLN A O 1
ATOM 1928 N N . THR A 1 251 ? 19.281 -12.815 -15.570 1.00 93.06 251 THR A N 1
ATOM 1929 C CA . THR A 1 251 ? 17.867 -12.579 -15.860 1.00 93.06 251 THR A CA 1
ATOM 1930 C C . THR A 1 251 ? 17.543 -11.100 -15.687 1.00 93.06 251 THR A C 1
ATOM 1932 O O . THR A 1 251 ? 18.169 -10.408 -14.883 1.00 93.06 251 THR A O 1
ATOM 1935 N N . ALA A 1 252 ? 16.579 -10.603 -16.460 1.00 93.06 252 ALA A N 1
ATOM 1936 C CA . ALA A 1 252 ? 16.038 -9.256 -16.314 1.00 93.06 252 ALA A CA 1
ATOM 1937 C C . ALA A 1 252 ? 14.541 -9.312 -16.002 1.00 93.06 252 ALA A C 1
ATOM 1939 O O . ALA A 1 252 ? 13.787 -10.006 -16.686 1.00 93.06 252 ALA A O 1
ATOM 1940 N N . VAL A 1 253 ? 14.111 -8.545 -15.005 1.00 90.25 253 VAL A N 1
ATOM 1941 C CA . VAL A 1 253 ? 12.718 -8.420 -14.553 1.00 90.25 253 VAL A CA 1
ATOM 1942 C C . VAL A 1 253 ? 12.291 -6.961 -14.667 1.00 90.25 253 VAL A C 1
ATOM 1944 O O . VAL A 1 253 ? 13.028 -6.078 -14.231 1.00 90.25 253 VAL A O 1
ATOM 1947 N N . LEU A 1 254 ? 11.105 -6.707 -15.221 1.00 84.25 254 LEU A N 1
ATOM 1948 C CA . LEU A 1 254 ? 10.453 -5.396 -15.179 1.00 84.25 254 LEU A CA 1
ATOM 1949 C C . LEU A 1 254 ? 9.576 -5.304 -13.930 1.00 84.25 254 LEU A C 1
ATOM 1951 O O . LEU A 1 254 ? 8.764 -6.180 -13.659 1.00 84.25 254 LEU A O 1
ATOM 1955 N N . SER A 1 255 ? 9.753 -4.236 -13.164 1.00 76.94 255 SER A N 1
ATOM 1956 C CA . SER A 1 255 ? 8.963 -3.906 -11.979 1.00 76.94 255 SER A CA 1
ATOM 1957 C C . SER A 1 255 ? 8.461 -2.466 -12.088 1.00 76.94 255 SER A C 1
ATOM 1959 O O . SER A 1 255 ? 9.097 -1.650 -12.764 1.00 76.94 255 SER A O 1
ATOM 1961 N N . PRO A 1 256 ? 7.354 -2.105 -11.423 1.00 68.56 256 PRO A N 1
ATOM 1962 C CA . PRO A 1 256 ? 6.979 -0.704 -11.301 1.00 68.56 256 PRO A CA 1
ATOM 1963 C C . PRO A 1 256 ? 8.097 0.052 -10.578 1.00 68.56 256 PRO A C 1
ATOM 1965 O O . PRO A 1 256 ? 8.696 -0.459 -9.632 1.00 68.56 256 PRO A O 1
ATOM 1968 N N . GLY A 1 257 ? 8.411 1.247 -11.073 1.00 65.38 257 GLY A N 1
ATOM 1969 C CA . GLY A 1 257 ? 9.297 2.174 -10.380 1.00 65.38 257 GLY A CA 1
ATOM 1970 C C . GLY A 1 257 ? 8.530 2.853 -9.246 1.00 65.38 257 GLY A C 1
ATOM 1971 O O . GLY A 1 257 ? 7.320 2.635 -9.122 1.00 65.38 257 GLY A O 1
ATOM 1972 N N . PRO A 1 258 ? 9.185 3.705 -8.444 1.00 59.50 258 PRO A N 1
ATOM 1973 C CA . PRO A 1 258 ? 8.479 4.503 -7.454 1.00 59.50 258 PRO A CA 1
ATOM 1974 C C . PRO A 1 258 ? 7.327 5.276 -8.085 1.00 59.50 258 PRO A C 1
ATOM 1976 O O . PRO A 1 258 ? 7.507 5.978 -9.087 1.00 59.50 258 PRO A O 1
ATOM 1979 N N . ILE A 1 259 ? 6.144 5.136 -7.488 1.00 55.88 259 ILE A N 1
ATOM 1980 C CA . ILE A 1 259 ? 4.925 5.818 -7.920 1.00 55.88 259 ILE A CA 1
ATOM 1981 C C . ILE A 1 259 ? 4.759 7.072 -7.061 1.00 55.88 259 ILE A C 1
ATOM 1983 O O . ILE A 1 259 ? 4.111 7.050 -6.022 1.00 55.88 259 ILE A O 1
ATOM 1987 N N . GLY A 1 260 ? 5.376 8.177 -7.472 1.00 53.16 260 GLY A N 1
ATOM 1988 C CA . GLY A 1 260 ? 5.354 9.436 -6.726 1.00 53.16 260 GLY A CA 1
ATOM 1989 C C . GLY A 1 260 ? 6.650 10.220 -6.899 1.00 53.16 260 GLY A C 1
ATOM 1990 O O . GLY A 1 260 ? 7.454 9.934 -7.786 1.00 53.16 260 GLY A O 1
ATOM 1991 N N . LYS A 1 261 ? 6.865 11.228 -6.050 1.00 52.97 261 LYS A N 1
ATOM 1992 C CA . LYS A 1 261 ? 8.051 12.100 -6.132 1.00 52.97 261 LYS A CA 1
ATOM 1993 C C . LYS A 1 261 ? 9.342 11.430 -5.647 1.00 52.97 261 LYS A C 1
ATOM 1995 O O . LYS A 1 261 ? 10.422 11.845 -6.069 1.00 52.97 261 LYS A O 1
ATOM 2000 N N . ALA A 1 262 ? 9.243 10.440 -4.757 1.00 56.56 262 ALA A N 1
ATOM 2001 C CA . ALA A 1 262 ? 10.384 9.756 -4.153 1.00 56.56 262 ALA A CA 1
ATOM 2002 C C . ALA A 1 262 ? 10.033 8.333 -3.680 1.00 56.56 262 ALA A C 1
ATOM 2004 O O . ALA A 1 262 ? 8.884 8.055 -3.339 1.00 56.56 262 ALA A O 1
ATOM 2005 N N . GLU A 1 263 ? 11.054 7.473 -3.628 1.00 64.44 263 GLU A N 1
ATOM 2006 C CA . GLU A 1 263 ? 10.999 6.137 -3.016 1.00 64.44 263 GLU A CA 1
ATOM 2007 C C . GLU A 1 263 ? 10.870 6.234 -1.493 1.00 64.44 263 GLU A C 1
ATOM 2009 O O . GLU A 1 263 ? 11.408 7.150 -0.866 1.00 64.44 263 GLU A O 1
ATOM 2014 N N . HIS A 1 264 ? 10.228 5.229 -0.907 1.00 73.38 264 HIS A N 1
ATOM 2015 C CA . HIS A 1 264 ? 10.060 5.041 0.527 1.00 73.38 264 HIS A CA 1
ATOM 2016 C C . HIS A 1 264 ? 9.327 6.216 1.184 1.00 73.38 264 HIS A C 1
ATOM 2018 O O . HIS A 1 264 ? 9.805 6.813 2.149 1.00 73.38 264 HIS A O 1
ATOM 2024 N N . THR A 1 265 ? 8.169 6.567 0.622 1.00 80.62 265 THR A N 1
ATOM 2025 C CA . THR A 1 265 ? 7.310 7.641 1.135 1.00 80.62 265 THR A CA 1
ATOM 2026 C C . THR A 1 265 ? 5.867 7.181 1.318 1.00 80.62 265 THR A C 1
ATOM 2028 O O . THR A 1 265 ? 5.399 6.266 0.642 1.00 80.62 265 THR A O 1
ATOM 2031 N N . ASN A 1 266 ? 5.127 7.852 2.207 1.00 87.25 266 ASN A N 1
ATOM 2032 C CA . ASN A 1 266 ? 3.688 7.617 2.361 1.00 87.25 266 ASN A CA 1
ATOM 2033 C C . ASN A 1 266 ? 2.920 7.873 1.052 1.00 87.25 266 ASN A C 1
ATOM 2035 O O . ASN A 1 266 ? 1.963 7.164 0.764 1.00 87.25 266 ASN A O 1
ATOM 2039 N N . GLU A 1 267 ? 3.350 8.855 0.250 1.00 83.56 267 GLU A N 1
ATOM 2040 C CA . GLU A 1 267 ? 2.765 9.145 -1.068 1.00 83.56 267 GLU A CA 1
ATOM 2041 C C . GLU A 1 267 ? 2.908 7.939 -2.004 1.00 83.56 267 GLU A C 1
ATOM 2043 O O . GLU A 1 267 ? 1.932 7.516 -2.621 1.00 83.56 267 GLU A O 1
ATOM 2048 N N . GLU A 1 268 ? 4.101 7.339 -2.054 1.00 77.19 268 GLU A N 1
ATOM 2049 C CA . GLU A 1 268 ? 4.338 6.116 -2.820 1.00 77.19 268 GLU A CA 1
ATOM 2050 C C . GLU A 1 268 ? 3.453 4.966 -2.338 1.00 77.19 268 GLU A C 1
ATOM 2052 O O . GLU A 1 268 ? 2.804 4.313 -3.154 1.00 77.19 268 GLU A O 1
ATOM 2057 N N . LEU A 1 269 ? 3.368 4.754 -1.022 1.00 83.12 269 LEU A N 1
ATOM 2058 C CA . LEU A 1 269 ? 2.526 3.705 -0.456 1.00 83.12 269 LEU A CA 1
ATOM 2059 C C . LEU A 1 269 ? 1.048 3.901 -0.825 1.00 83.12 269 LEU A C 1
ATOM 2061 O O . LEU A 1 269 ? 0.415 2.970 -1.313 1.00 83.12 269 LEU A O 1
ATOM 2065 N N . VAL A 1 270 ? 0.496 5.101 -0.634 1.00 84.88 270 VAL A N 1
ATOM 2066 C CA . VAL A 1 270 ? -0.907 5.400 -0.969 1.00 84.88 270 VAL A CA 1
ATOM 2067 C C . VAL A 1 270 ? -1.170 5.178 -2.454 1.00 84.88 270 VAL A C 1
ATOM 2069 O O . VAL A 1 270 ? -2.176 4.564 -2.815 1.00 84.88 270 VAL A O 1
ATOM 2072 N N . ASN A 1 271 ? -0.247 5.603 -3.318 1.00 73.00 271 ASN A N 1
ATOM 2073 C CA . ASN A 1 271 ? -0.356 5.354 -4.747 1.00 73.00 271 ASN A CA 1
ATOM 2074 C C . ASN A 1 271 ? -0.326 3.853 -5.063 1.00 73.00 271 ASN A C 1
ATOM 2076 O O . ASN A 1 271 ? -1.134 3.417 -5.875 1.00 73.00 271 ASN A O 1
ATOM 2080 N N . ILE A 1 272 ? 0.521 3.057 -4.396 1.00 69.25 272 ILE A N 1
ATOM 2081 C CA . ILE A 1 272 ? 0.555 1.583 -4.502 1.00 69.25 272 ILE A CA 1
ATOM 2082 C C . ILE A 1 272 ? -0.745 0.929 -3.998 1.00 69.25 272 ILE A C 1
ATOM 2084 O O . ILE A 1 272 ? -1.139 -0.126 -4.497 1.00 69.25 272 ILE A O 1
ATOM 2088 N N . LEU A 1 273 ? -1.444 1.512 -3.027 1.00 76.62 273 LEU A N 1
ATOM 2089 C CA . LEU A 1 273 ? -2.708 0.947 -2.552 1.00 76.62 273 LEU A CA 1
ATOM 2090 C C . LEU A 1 273 ? -3.868 1.262 -3.496 1.00 76.62 273 LEU A C 1
ATOM 2092 O O . LEU A 1 273 ? -4.576 0.349 -3.923 1.00 76.62 273 LEU A O 1
ATOM 2096 N N . LYS A 1 274 ? -4.008 2.530 -3.903 1.00 70.38 274 LYS A N 1
ATOM 2097 C CA . LYS A 1 274 ? -4.964 2.943 -4.948 1.00 70.38 274 LYS A CA 1
ATOM 2098 C C . LYS A 1 274 ? -4.758 2.139 -6.220 1.00 70.38 274 LYS A C 1
ATOM 2100 O O . LYS A 1 274 ? -5.705 1.708 -6.870 1.00 70.38 274 LYS A O 1
ATOM 2105 N N . ALA A 1 275 ? -3.491 1.900 -6.525 1.00 56.09 275 ALA A N 1
ATOM 2106 C CA . ALA A 1 275 ? -3.067 1.058 -7.607 1.00 56.09 275 ALA A CA 1
ATOM 2107 C C . ALA A 1 275 ? -3.640 -0.347 -7.556 1.00 56.09 275 ALA A C 1
ATOM 2109 O O . ALA A 1 275 ? -4.239 -0.822 -8.508 1.00 56.09 275 ALA A O 1
ATOM 2110 N N . LYS A 1 276 ? -3.505 -1.016 -6.420 1.00 57.00 276 LYS A N 1
ATOM 2111 C CA . LYS A 1 276 ? -4.023 -2.369 -6.236 1.00 57.00 276 LYS A CA 1
ATOM 2112 C C . LYS A 1 276 ? -5.555 -2.445 -6.208 1.00 57.00 276 LYS A C 1
ATOM 2114 O O . LYS A 1 276 ? -6.091 -3.520 -5.976 1.00 57.00 276 LYS A O 1
ATOM 2119 N N . GLY A 1 277 ? -6.257 -1.332 -6.435 1.00 56.72 277 GLY A N 1
ATOM 2120 C CA . GLY A 1 277 ? -7.711 -1.261 -6.376 1.00 56.72 277 GLY A CA 1
ATOM 2121 C C . GLY A 1 277 ? -8.250 -1.185 -4.950 1.00 56.72 277 GLY A C 1
ATOM 2122 O O . GLY A 1 277 ? -9.441 -1.410 -4.754 1.00 56.72 277 GLY A O 1
ATOM 2123 N N . CYS A 1 278 ? -7.408 -0.865 -3.955 1.00 72.75 278 CYS A N 1
ATOM 2124 C CA . CYS A 1 278 ? -7.895 -0.621 -2.601 1.00 72.75 278 CYS A CA 1
ATOM 2125 C C . CYS A 1 278 ? -8.857 0.569 -2.633 1.00 72.75 278 CYS A C 1
ATOM 2127 O O . CYS A 1 278 ? -8.505 1.653 -3.109 1.00 72.75 278 CYS A O 1
ATOM 2129 N N . ILE A 1 279 ? -10.063 0.369 -2.106 1.00 79.06 279 ILE A N 1
ATOM 2130 C CA . ILE A 1 279 ? -11.002 1.461 -1.873 1.00 79.06 279 ILE A CA 1
ATOM 2131 C C . ILE A 1 279 ? -10.394 2.319 -0.766 1.00 79.06 279 ILE A C 1
ATOM 2133 O O . ILE A 1 279 ? -10.131 1.825 0.324 1.00 79.06 279 ILE A O 1
ATOM 2137 N N . ILE A 1 280 ? -10.104 3.580 -1.074 1.00 83.75 280 ILE A N 1
ATOM 2138 C CA . ILE A 1 280 ? -9.519 4.534 -0.132 1.00 83.75 280 ILE A CA 1
ATOM 2139 C C . ILE A 1 280 ? -10.314 5.826 -0.254 1.00 83.75 280 ILE A C 1
ATOM 2141 O O . ILE A 1 280 ? -10.245 6.516 -1.273 1.00 83.75 280 ILE A O 1
ATOM 2145 N N . SER A 1 281 ? -11.079 6.142 0.784 1.00 85.38 281 SER A N 1
ATOM 2146 C CA . SER A 1 281 ? -11.755 7.426 0.931 1.00 85.38 281 SER A CA 1
ATOM 2147 C C . SER A 1 281 ? -10.739 8.562 1.084 1.00 85.38 281 SER A C 1
ATOM 2149 O O . SER A 1 281 ? -9.627 8.356 1.575 1.00 85.38 281 SER A O 1
ATOM 2151 N N . SER A 1 282 ? -11.128 9.794 0.738 1.00 85.94 282 SER A N 1
ATOM 2152 C CA . SER A 1 282 ? -10.262 10.977 0.894 1.00 85.94 282 SER A CA 1
ATOM 2153 C C . SER A 1 282 ? -9.725 11.132 2.323 1.00 85.94 282 SER A C 1
ATOM 2155 O O . SER A 1 282 ? -8.591 11.560 2.526 1.00 85.94 282 SER A O 1
ATOM 2157 N N . ARG A 1 283 ? -10.518 10.726 3.324 1.00 86.38 283 ARG A N 1
ATOM 2158 C CA . ARG A 1 283 ? -10.120 10.755 4.735 1.00 86.38 283 ARG A CA 1
ATOM 2159 C C . ARG A 1 283 ? -9.063 9.706 5.056 1.00 86.38 283 ARG A C 1
ATOM 2161 O O . ARG A 1 283 ? -8.088 10.024 5.734 1.00 86.38 283 ARG A O 1
ATOM 2168 N N . LEU A 1 284 ? -9.248 8.472 4.589 1.00 91.75 284 LEU A N 1
ATOM 2169 C CA . LEU A 1 284 ? -8.256 7.423 4.789 1.00 91.75 284 LEU A CA 1
ATOM 2170 C C . LEU A 1 284 ? -6.956 7.745 4.063 1.00 91.75 284 LEU A C 1
ATOM 2172 O O . LEU A 1 284 ? -5.887 7.593 4.646 1.00 91.75 284 LEU A O 1
ATOM 2176 N N . GLU A 1 285 ? -7.032 8.271 2.843 1.00 90.69 285 GLU A N 1
ATOM 2177 C CA . GLU A 1 285 ? -5.865 8.801 2.142 1.00 90.69 285 GLU A CA 1
ATOM 2178 C C . GLU A 1 285 ? -5.156 9.871 2.974 1.00 90.69 285 GLU A C 1
ATOM 2180 O O . GLU A 1 285 ? -3.944 9.781 3.174 1.00 90.69 285 GLU A O 1
ATOM 2185 N N . ALA A 1 286 ? -5.894 10.849 3.506 1.00 88.56 286 ALA A N 1
ATOM 2186 C CA . ALA A 1 286 ? -5.299 11.903 4.314 1.00 88.56 286 ALA A CA 1
ATOM 2187 C C . ALA A 1 286 ? -4.602 11.345 5.566 1.00 88.56 286 ALA A C 1
ATOM 2189 O O . ALA A 1 286 ? -3.481 11.749 5.878 1.00 88.56 286 ALA A O 1
ATOM 2190 N N . ALA A 1 287 ? -5.221 10.376 6.246 1.00 91.88 287 ALA A N 1
ATOM 2191 C CA . ALA A 1 287 ? -4.644 9.717 7.412 1.00 91.88 287 ALA A CA 1
ATOM 2192 C C . ALA A 1 287 ? -3.392 8.888 7.055 1.00 91.88 287 ALA A C 1
ATOM 2194 O O . ALA A 1 287 ? -2.377 8.990 7.742 1.00 91.88 287 ALA A O 1
ATOM 2195 N N . LEU A 1 288 ? -3.409 8.131 5.952 1.00 92.50 288 LEU A N 1
ATOM 2196 C CA . LEU A 1 288 ? -2.255 7.356 5.472 1.00 92.50 288 LEU A CA 1
ATOM 2197 C C . LEU A 1 288 ? -1.083 8.251 5.047 1.00 92.50 288 LEU A C 1
ATOM 2199 O O . LEU A 1 288 ? 0.074 7.907 5.282 1.00 92.50 288 LEU A O 1
ATOM 2203 N N . LEU A 1 289 ? -1.365 9.408 4.444 1.00 90.88 289 LEU A N 1
ATOM 2204 C CA . LEU A 1 289 ? -0.344 10.400 4.108 1.00 90.88 289 LEU A CA 1
ATOM 2205 C C . LEU A 1 289 ? 0.251 11.048 5.362 1.00 90.88 289 LEU A C 1
ATOM 2207 O O . LEU A 1 289 ? 1.454 11.317 5.397 1.00 90.88 289 LEU A O 1
ATOM 2211 N N . LEU A 1 290 ? -0.572 11.266 6.389 1.00 90.62 290 LEU A N 1
ATOM 2212 C CA . LEU A 1 290 ? -0.187 11.933 7.627 1.00 90.62 290 LEU A CA 1
ATOM 2213 C C . LEU A 1 290 ? 0.607 11.039 8.586 1.00 90.62 290 LEU A C 1
ATOM 2215 O O . LEU A 1 290 ? 1.552 11.520 9.209 1.00 90.62 290 LEU A O 1
ATOM 2219 N N . ILE A 1 291 ? 0.238 9.762 8.712 1.00 92.94 291 ILE A N 1
ATOM 2220 C CA . ILE A 1 291 ? 0.873 8.818 9.637 1.00 92.94 291 ILE A CA 1
ATOM 2221 C C . ILE A 1 291 ? 2.088 8.160 8.955 1.00 92.94 291 ILE A C 1
ATOM 2223 O O . ILE A 1 291 ? 1.908 7.312 8.080 1.00 92.94 291 ILE A O 1
ATOM 2227 N N . PRO A 1 292 ? 3.340 8.520 9.311 1.00 92.00 292 PRO A N 1
ATOM 2228 C CA . PRO A 1 292 ? 4.546 7.930 8.728 1.00 92.00 292 PRO A CA 1
ATOM 2229 C C . PRO A 1 292 ? 4.671 6.472 9.156 1.00 92.00 292 PRO A C 1
ATOM 2231 O O . PRO A 1 292 ? 5.044 6.178 10.290 1.00 92.00 292 PRO A O 1
ATOM 2234 N N . ARG A 1 293 ? 4.334 5.540 8.264 1.00 94.06 293 ARG A N 1
ATOM 2235 C CA . ARG A 1 293 ? 4.310 4.111 8.602 1.00 94.06 293 ARG A CA 1
ATOM 2236 C C . ARG A 1 293 ? 5.694 3.569 8.973 1.00 94.06 293 ARG A C 1
ATOM 2238 O O . ARG A 1 293 ? 5.791 2.653 9.784 1.00 94.06 293 ARG A O 1
ATOM 2245 N N . ASP A 1 294 ? 6.759 4.154 8.431 1.00 93.25 294 ASP A N 1
ATOM 2246 C CA . ASP A 1 294 ? 8.142 3.810 8.765 1.00 93.25 294 ASP A CA 1
ATOM 2247 C C . ASP A 1 294 ? 8.507 4.100 10.225 1.00 93.25 294 ASP A C 1
ATOM 2249 O O . ASP A 1 294 ? 9.332 3.390 10.787 1.00 93.25 294 ASP A O 1
ATOM 2253 N N . LEU A 1 295 ? 7.840 5.060 10.873 1.00 95.00 295 LEU A N 1
ATOM 2254 C CA . LEU A 1 295 ? 8.018 5.347 12.301 1.00 95.00 295 LEU A CA 1
ATOM 2255 C C . LEU A 1 295 ? 7.633 4.154 13.189 1.00 95.00 295 LEU A C 1
ATOM 2257 O O . LEU A 1 295 ? 8.148 4.014 14.294 1.00 95.00 295 LEU A O 1
ATOM 2261 N N . PHE A 1 296 ? 6.745 3.289 12.699 1.00 95.38 296 PHE A N 1
ATOM 2262 C CA . PHE A 1 296 ? 6.195 2.150 13.430 1.00 95.38 296 PHE A CA 1
ATOM 2263 C C . PHE A 1 296 ? 6.953 0.843 13.183 1.00 95.38 296 PHE A C 1
ATOM 2265 O O . PHE A 1 296 ? 6.504 -0.214 13.630 1.00 95.38 296 PHE A O 1
ATOM 2272 N N . VAL A 1 297 ? 8.090 0.889 12.483 1.00 93.06 297 VAL A N 1
ATOM 2273 C CA . VAL A 1 297 ? 8.967 -0.266 12.262 1.00 93.06 297 VAL A CA 1
ATOM 2274 C C . VAL A 1 297 ? 10.420 0.079 12.620 1.00 93.06 297 VAL A C 1
ATOM 2276 O O . VAL A 1 297 ? 10.810 1.244 12.588 1.00 93.06 297 VAL A O 1
ATOM 2279 N N . PRO A 1 298 ? 11.267 -0.911 12.954 1.00 87.81 298 PRO A N 1
ATOM 2280 C CA . PRO A 1 298 ? 12.688 -0.679 13.196 1.00 87.81 298 PRO A CA 1
ATOM 2281 C C . PRO A 1 298 ? 13.409 -0.070 11.990 1.00 87.81 298 PRO A C 1
ATOM 2283 O O . PRO A 1 298 ? 13.073 -0.357 10.839 1.00 87.81 298 PRO A O 1
ATOM 2286 N N . ARG A 1 299 ? 14.455 0.728 12.252 1.00 84.19 299 ARG A N 1
ATOM 2287 C CA . ARG A 1 299 ? 15.214 1.481 11.230 1.00 84.19 299 ARG A CA 1
ATOM 2288 C C . ARG A 1 299 ? 15.719 0.640 10.061 1.00 84.19 299 ARG A C 1
ATOM 2290 O O . ARG A 1 299 ? 15.691 1.092 8.920 1.00 84.19 299 ARG A O 1
ATOM 2297 N N . ASP A 1 300 ? 16.177 -0.571 10.337 1.00 79.88 300 ASP A N 1
ATOM 2298 C CA . ASP A 1 300 ? 16.659 -1.537 9.348 1.00 79.88 300 ASP A CA 1
ATOM 2299 C C . ASP A 1 300 ? 15.549 -2.069 8.424 1.00 79.88 300 ASP A C 1
ATOM 2301 O O . ASP A 1 300 ? 15.846 -2.558 7.336 1.00 79.88 300 ASP A O 1
ATOM 2305 N N . ARG A 1 301 ? 14.276 -1.890 8.799 1.00 80.00 301 ARG A N 1
ATOM 2306 C CA . ARG A 1 301 ? 13.094 -2.320 8.041 1.00 80.00 301 ARG A CA 1
ATOM 2307 C C . ARG A 1 301 ? 12.264 -1.176 7.447 1.00 80.00 301 ARG A C 1
ATOM 2309 O O . ARG A 1 301 ? 11.243 -1.445 6.821 1.00 80.00 301 ARG A O 1
ATOM 2316 N N . HIS A 1 302 ? 12.692 0.089 7.549 1.00 83.44 302 HIS A N 1
ATOM 2317 C CA . HIS A 1 302 ? 11.933 1.245 7.020 1.00 83.44 302 HIS A CA 1
ATOM 2318 C C . HIS A 1 302 ? 11.521 1.088 5.548 1.00 83.44 302 HIS A C 1
ATOM 2320 O O . HIS A 1 302 ? 10.417 1.462 5.170 1.00 83.44 302 HIS A O 1
ATOM 2326 N N . ARG A 1 303 ? 12.377 0.501 4.701 1.00 72.19 303 ARG A N 1
ATOM 2327 C CA . ARG A 1 303 ? 12.053 0.287 3.276 1.00 72.19 303 ARG A CA 1
ATOM 2328 C C . ARG A 1 303 ? 10.835 -0.609 3.071 1.00 72.19 303 ARG A C 1
ATOM 2330 O O . ARG A 1 303 ? 10.131 -0.470 2.076 1.00 72.19 303 ARG A O 1
ATOM 2337 N N . GLU A 1 304 ? 10.612 -1.537 3.989 1.00 76.75 304 GLU A N 1
ATOM 2338 C CA . GLU A 1 304 ? 9.506 -2.485 3.937 1.00 76.75 304 GLU A CA 1
ATOM 2339 C C . GLU A 1 304 ? 8.192 -1.860 4.403 1.00 76.75 304 GLU A C 1
ATOM 2341 O O . GLU A 1 304 ? 7.137 -2.321 3.986 1.00 76.75 304 GLU A O 1
ATOM 2346 N N . ALA A 1 305 ? 8.243 -0.770 5.179 1.00 84.06 305 ALA A N 1
ATOM 2347 C CA . ALA A 1 305 ? 7.054 -0.037 5.613 1.00 84.06 305 ALA A CA 1
ATOM 2348 C C . ALA A 1 305 ? 6.221 0.507 4.442 1.00 84.06 305 ALA A C 1
ATOM 2350 O O . ALA A 1 305 ? 5.010 0.650 4.571 1.00 84.06 305 ALA A O 1
ATOM 2351 N N . PHE A 1 306 ? 6.863 0.783 3.303 1.00 80.50 306 PHE A N 1
ATOM 2352 C CA . PHE A 1 306 ? 6.234 1.341 2.099 1.00 80.50 306 PHE A CA 1
ATOM 2353 C C . PHE A 1 306 ? 5.898 0.285 1.045 1.00 80.50 306 PHE A C 1
ATOM 2355 O O . PHE A 1 306 ? 5.510 0.612 -0.074 1.00 80.50 306 PHE A O 1
ATOM 2362 N N . ARG A 1 307 ? 6.059 -0.995 1.388 1.00 75.50 307 ARG A N 1
ATOM 2363 C CA . ARG A 1 307 ? 5.625 -2.114 0.559 1.00 75.50 307 ARG A CA 1
ATOM 2364 C C . ARG A 1 307 ? 4.316 -2.642 1.108 1.00 75.50 307 ARG A C 1
ATOM 2366 O O . ARG A 1 307 ? 4.127 -2.725 2.319 1.00 75.50 307 ARG A O 1
ATOM 2373 N N . ASP A 1 308 ? 3.431 -3.046 0.209 1.00 80.12 308 ASP A N 1
ATOM 2374 C CA . ASP A 1 308 ? 2.186 -3.685 0.606 1.00 80.12 308 ASP A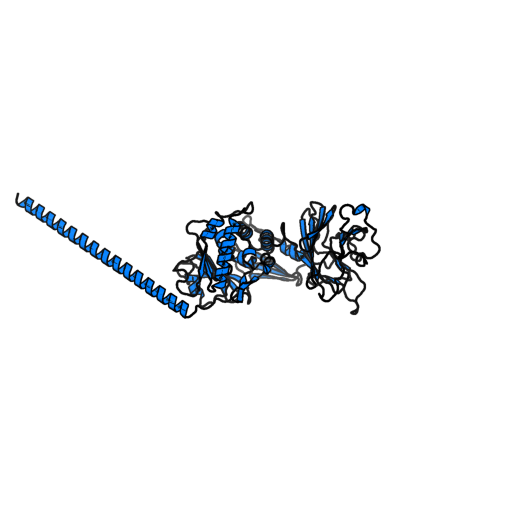 CA 1
ATOM 2375 C C . ASP A 1 308 ? 2.417 -5.163 0.968 1.00 80.12 308 ASP A C 1
ATOM 2377 O O . ASP A 1 308 ? 2.122 -6.065 0.186 1.00 80.12 308 ASP A O 1
ATOM 2381 N N . GLN A 1 309 ? 3.065 -5.373 2.116 1.00 77.69 309 GLN A N 1
ATOM 2382 C CA . GLN A 1 309 ? 3.456 -6.665 2.675 1.00 77.69 309 GLN A CA 1
ATOM 2383 C C . GLN A 1 309 ? 3.510 -6.591 4.210 1.00 77.69 309 GLN A C 1
ATOM 2385 O O . GLN A 1 309 ? 3.508 -5.508 4.801 1.00 77.69 309 GLN A O 1
ATOM 2390 N N . LYS A 1 310 ? 3.627 -7.755 4.852 1.00 83.19 310 LYS A N 1
ATOM 2391 C CA . LYS A 1 310 ? 3.868 -7.879 6.295 1.00 83.19 310 LYS A CA 1
ATOM 2392 C C . LYS A 1 310 ? 5.273 -7.443 6.691 1.00 83.19 310 LYS A C 1
ATOM 2394 O O . LYS A 1 310 ? 6.227 -7.605 5.929 1.00 83.19 310 LYS A O 1
ATOM 2399 N N . VAL A 1 311 ? 5.407 -6.953 7.924 1.00 86.44 311 VAL A N 1
ATOM 2400 C CA . VAL A 1 311 ? 6.708 -6.596 8.508 1.00 86.44 311 VAL A CA 1
ATOM 2401 C C . VAL A 1 311 ? 6.868 -7.244 9.884 1.00 86.44 311 VAL A C 1
ATOM 2403 O O . VAL A 1 311 ? 6.251 -6.821 10.853 1.00 86.44 311 VAL A O 1
ATOM 2406 N N . THR A 1 312 ? 7.721 -8.263 9.982 1.00 88.56 312 THR A N 1
ATOM 2407 C CA . THR A 1 312 ? 8.098 -8.919 11.252 1.00 88.56 312 THR A CA 1
ATOM 2408 C C . THR A 1 312 ? 9.005 -8.034 12.122 1.00 88.56 312 THR A C 1
ATOM 2410 O O . THR A 1 312 ? 10.193 -7.843 11.861 1.00 88.56 312 THR A O 1
ATOM 2413 N N . VAL A 1 313 ? 8.493 -7.495 13.210 1.00 87.00 313 VAL A N 1
ATOM 2414 C CA . VAL A 1 313 ? 9.281 -6.671 14.126 1.00 87.00 313 VAL A CA 1
ATOM 2415 C C . VAL A 1 313 ? 9.815 -7.539 15.258 1.00 87.00 313 VAL A C 1
ATOM 2417 O O . VAL A 1 313 ? 9.058 -8.266 15.896 1.00 87.00 313 VAL A O 1
ATOM 2420 N N . ARG A 1 314 ? 11.121 -7.457 15.525 1.00 88.06 314 ARG A N 1
ATOM 2421 C CA . ARG A 1 314 ? 11.738 -8.084 16.699 1.00 88.06 314 ARG A CA 1
ATOM 2422 C C . ARG A 1 314 ? 11.687 -7.125 17.887 1.00 88.06 314 ARG A C 1
ATOM 2424 O O . ARG A 1 314 ? 12.124 -5.982 17.763 1.00 88.06 314 ARG A O 1
ATOM 2431 N N . MET A 1 315 ? 11.174 -7.602 19.015 1.00 88.44 315 MET A N 1
ATOM 2432 C CA . MET A 1 315 ? 11.054 -6.852 20.264 1.00 88.44 315 MET A CA 1
ATOM 2433 C C . MET A 1 315 ? 12.324 -6.927 21.111 1.00 88.44 315 MET A C 1
ATOM 2435 O O . MET A 1 315 ? 13.208 -7.761 20.896 1.00 88.44 315 MET A O 1
ATOM 2439 N N . THR A 1 316 ? 12.398 -6.048 22.110 1.00 87.19 316 THR A N 1
ATOM 2440 C CA . THR A 1 316 ? 13.501 -5.969 23.078 1.00 87.19 316 THR A CA 1
ATOM 2441 C C . THR A 1 316 ? 13.598 -7.192 23.988 1.00 87.19 316 THR A C 1
ATOM 2443 O O . THR A 1 316 ? 14.700 -7.548 24.397 1.00 87.19 316 THR A O 1
ATOM 2446 N N . ASP A 1 317 ? 12.481 -7.867 24.261 1.00 88.56 317 ASP A N 1
ATOM 2447 C CA . ASP A 1 317 ? 12.425 -9.121 25.027 1.00 88.56 317 ASP A CA 1
ATOM 2448 C C . ASP A 1 317 ? 12.809 -10.366 24.202 1.00 88.56 317 ASP A C 1
ATOM 2450 O O . ASP A 1 317 ? 12.861 -11.476 24.726 1.00 88.56 317 ASP A O 1
ATOM 2454 N N . GLY A 1 318 ? 13.108 -10.188 22.911 1.00 89.00 318 GLY A N 1
ATOM 2455 C CA . GLY A 1 318 ? 13.464 -11.259 21.987 1.00 89.00 318 GLY A CA 1
ATOM 2456 C C . GLY A 1 318 ? 12.281 -11.897 21.257 1.00 89.00 318 GLY A C 1
ATOM 2457 O O . GLY A 1 318 ? 12.531 -12.640 20.306 1.00 89.00 318 GLY A O 1
ATOM 2458 N N . SER A 1 319 ? 11.039 -11.577 21.632 1.00 88.44 319 SER A N 1
ATOM 2459 C CA . SER A 1 319 ? 9.841 -11.978 20.893 1.00 88.44 319 SER A CA 1
ATOM 2460 C C . SER A 1 319 ? 9.752 -11.273 19.536 1.00 88.44 319 SER A C 1
ATOM 2462 O O . SER A 1 319 ? 10.492 -10.331 19.226 1.00 88.44 319 SER A O 1
ATOM 2464 N N . THR A 1 320 ? 8.835 -11.736 18.695 1.00 88.38 320 THR A N 1
ATOM 2465 C CA . THR A 1 320 ? 8.520 -11.112 17.409 1.00 88.38 320 THR A CA 1
ATOM 2466 C C . THR A 1 320 ? 7.034 -10.807 17.332 1.00 88.38 320 THR A C 1
ATOM 2468 O O . THR A 1 320 ? 6.229 -11.594 17.817 1.00 88.38 320 THR A O 1
ATOM 2471 N N . MET A 1 321 ? 6.676 -9.705 16.679 1.00 88.56 321 MET A N 1
ATOM 2472 C CA . MET A 1 321 ? 5.309 -9.443 16.220 1.00 88.56 321 MET A CA 1
ATOM 2473 C C . MET A 1 321 ? 5.316 -9.229 14.705 1.00 88.56 321 MET A C 1
ATOM 2475 O O . MET A 1 321 ? 6.372 -8.983 14.120 1.00 88.56 321 MET A O 1
ATOM 2479 N N . THR A 1 322 ? 4.146 -9.233 14.076 1.00 88.25 322 THR A N 1
ATOM 2480 C CA . THR A 1 322 ? 4.011 -8.914 12.652 1.00 88.25 322 THR A CA 1
ATOM 2481 C C . THR A 1 322 ? 3.080 -7.729 12.465 1.00 88.25 322 THR A C 1
ATOM 2483 O O . THR A 1 322 ? 1.943 -7.766 12.907 1.00 88.25 322 THR A O 1
ATOM 2486 N N . LEU A 1 323 ? 3.553 -6.689 11.778 1.00 90.75 323 LEU A N 1
ATOM 2487 C CA . LEU A 1 323 ? 2.703 -5.590 11.334 1.00 90.75 323 LEU A CA 1
ATOM 2488 C C . LEU A 1 323 ? 1.940 -6.019 10.059 1.00 90.75 323 LEU A C 1
ATOM 2490 O O . LEU A 1 323 ? 2.596 -6.489 9.116 1.00 90.75 323 LEU A O 1
ATOM 2494 N N . PRO A 1 324 ? 0.605 -5.851 9.988 1.00 90.38 324 PRO A N 1
ATOM 2495 C CA . PRO A 1 324 ? -0.237 -6.300 8.868 1.00 90.38 324 PRO A CA 1
ATOM 2496 C C . PRO A 1 324 ? 0.060 -5.548 7.561 1.00 90.38 324 PRO A C 1
ATOM 2498 O O . PRO A 1 324 ? 0.517 -4.405 7.630 1.00 90.38 324 PRO A O 1
ATOM 2501 N N . PRO A 1 325 ? -0.238 -6.100 6.366 1.00 90.62 325 PRO A N 1
ATOM 2502 C CA . PRO A 1 325 ? -0.107 -5.372 5.105 1.00 90.62 325 PRO A CA 1
ATOM 2503 C C . PRO A 1 325 ? -0.914 -4.060 5.104 1.00 90.62 325 PRO A C 1
ATOM 2505 O O . PRO A 1 325 ? -2.048 -4.035 5.584 1.00 90.62 325 PRO A O 1
ATOM 2508 N N . PRO A 1 326 ? -0.376 -2.959 4.553 1.00 92.00 326 PRO A N 1
ATOM 2509 C CA . PRO A 1 326 ? -1.104 -1.700 4.424 1.00 92.00 326 PRO A CA 1
ATOM 2510 C C . PRO A 1 326 ? -2.459 -1.812 3.698 1.00 92.00 326 PRO A C 1
ATOM 2512 O O . PRO A 1 326 ? -3.404 -1.144 4.109 1.00 92.00 326 PRO A O 1
ATOM 2515 N N . SER A 1 327 ? -2.587 -2.656 2.664 1.00 87.12 327 SER A N 1
ATOM 2516 C CA . SER A 1 327 ? -3.863 -2.901 1.962 1.00 87.12 327 SER A CA 1
ATOM 2517 C C . SER A 1 327 ? -4.925 -3.528 2.862 1.00 87.12 327 SER A C 1
ATOM 2519 O O . SER A 1 327 ? -6.093 -3.137 2.803 1.00 87.12 327 SER A O 1
ATOM 2521 N N . PHE A 1 328 ? -4.517 -4.456 3.729 1.00 91.56 328 PHE A N 1
ATOM 2522 C CA . PHE A 1 328 ? -5.391 -5.084 4.713 1.00 91.56 328 PHE A CA 1
ATOM 2523 C C . PHE A 1 328 ? -5.906 -4.052 5.718 1.00 91.56 328 PHE A C 1
ATOM 2525 O O . PHE A 1 328 ? -7.114 -3.919 5.894 1.00 91.56 328 PHE A O 1
ATOM 2532 N N . VAL A 1 329 ? -5.003 -3.249 6.296 1.00 95.56 329 VAL A N 1
ATOM 2533 C CA . VAL A 1 329 ? -5.381 -2.177 7.233 1.00 95.56 329 VAL A CA 1
ATOM 2534 C C . VAL A 1 329 ? -6.322 -1.176 6.565 1.00 95.56 329 VAL A C 1
ATOM 2536 O O . VAL A 1 329 ? -7.344 -0.824 7.145 1.00 95.56 329 VAL A O 1
ATOM 2539 N N . ALA A 1 330 ? -6.019 -0.742 5.337 1.00 94.38 330 ALA A N 1
ATOM 2540 C CA . ALA A 1 330 ? -6.874 0.182 4.597 1.00 94.38 330 ALA A CA 1
ATOM 2541 C C . ALA A 1 330 ? -8.290 -0.387 4.392 1.00 94.38 330 ALA A C 1
ATOM 2543 O O . ALA A 1 330 ? -9.275 0.281 4.698 1.00 94.38 330 ALA A O 1
ATOM 2544 N N . THR A 1 331 ? -8.386 -1.648 3.961 1.00 93.12 331 THR A N 1
ATOM 2545 C CA . THR A 1 331 ? -9.667 -2.345 3.765 1.00 93.12 331 THR A CA 1
ATOM 2546 C C . THR A 1 331 ? -10.444 -2.474 5.075 1.00 93.12 331 THR A C 1
ATOM 2548 O O . THR A 1 331 ? -11.641 -2.189 5.108 1.00 93.12 331 THR A O 1
ATOM 2551 N N . ALA A 1 332 ? -9.770 -2.847 6.167 1.00 95.19 332 ALA A N 1
ATOM 2552 C CA . ALA A 1 332 ? -10.384 -2.965 7.484 1.00 95.19 332 ALA A CA 1
ATOM 2553 C C . ALA A 1 332 ? -10.937 -1.618 7.978 1.00 95.19 332 ALA A C 1
ATOM 2555 O O . ALA A 1 332 ? -12.083 -1.559 8.421 1.00 95.19 332 ALA A O 1
ATOM 2556 N N . MET A 1 333 ? -10.175 -0.525 7.847 1.00 95.75 333 MET A N 1
ATOM 2557 C CA . MET A 1 333 ? -10.630 0.812 8.255 1.00 95.75 333 MET A CA 1
ATOM 2558 C C . MET A 1 333 ? -11.870 1.277 7.472 1.00 95.75 333 MET A C 1
ATOM 2560 O O . MET A 1 333 ? -12.785 1.853 8.065 1.00 95.75 333 MET A O 1
ATOM 2564 N N . GLU A 1 334 ? -11.937 1.000 6.165 1.00 92.88 334 GLU A N 1
ATOM 2565 C CA . GLU A 1 334 ? -13.116 1.318 5.344 1.00 92.88 334 GLU A CA 1
ATOM 2566 C C . GLU A 1 334 ? -14.334 0.457 5.723 1.00 92.88 334 GLU A C 1
ATOM 2568 O O . GLU A 1 334 ? -15.435 0.984 5.909 1.00 92.88 334 GLU A O 1
ATOM 2573 N N . LYS A 1 335 ? -14.152 -0.859 5.910 1.00 93.81 335 LYS A N 1
ATOM 2574 C CA . LYS A 1 335 ? -15.230 -1.788 6.312 1.00 93.81 335 LYS A CA 1
ATOM 2575 C C . LYS A 1 335 ? -15.804 -1.453 7.691 1.00 93.81 335 LYS A C 1
ATOM 2577 O O . LYS A 1 335 ? -17.025 -1.446 7.877 1.00 93.81 335 LYS A O 1
ATOM 2582 N N . LEU A 1 336 ? -14.938 -1.076 8.631 1.00 95.44 336 LEU A N 1
ATOM 2583 C CA . LEU A 1 336 ? -15.329 -0.548 9.941 1.00 95.44 336 LEU A CA 1
ATOM 2584 C C . LEU A 1 336 ? -16.006 0.825 9.852 1.00 95.44 336 LEU A C 1
ATOM 2586 O O . LEU A 1 336 ? -16.638 1.252 10.815 1.00 95.44 336 LEU A O 1
ATOM 2590 N N . SER A 1 337 ? -15.909 1.510 8.707 1.00 90.69 337 SER A N 1
ATOM 2591 C CA . SER A 1 337 ? -16.439 2.860 8.497 1.00 90.69 337 SER A CA 1
ATOM 2592 C C . SER A 1 337 ? -15.932 3.849 9.557 1.00 90.69 337 SER A C 1
ATOM 2594 O O . SER A 1 337 ? -16.686 4.679 10.072 1.00 90.69 337 SER A O 1
ATOM 2596 N N . VAL A 1 338 ? -14.638 3.761 9.892 1.00 87.12 338 VAL A N 1
ATOM 2597 C CA . VAL A 1 338 ? -14.008 4.621 10.904 1.00 87.12 338 VAL A CA 1
ATOM 2598 C C . VAL A 1 338 ? -14.045 6.076 10.420 1.00 87.12 338 VAL A C 1
ATOM 2600 O O . VAL A 1 338 ? -13.475 6.430 9.387 1.00 87.12 338 VAL A O 1
ATOM 2603 N N . GLY A 1 339 ? -14.752 6.941 11.151 1.00 77.38 339 GLY A N 1
ATOM 2604 C CA . GLY A 1 339 ? -14.960 8.337 10.766 1.00 77.38 339 GLY A CA 1
ATOM 2605 C C . GLY A 1 339 ? -16.289 8.927 11.243 1.00 77.38 339 GLY A C 1
ATOM 2606 O O . GLY A 1 339 ? -16.563 8.973 12.439 1.00 77.38 339 GLY A O 1
ATOM 2607 N N . VAL A 1 340 ? -17.122 9.436 10.325 1.00 65.44 340 VAL A N 1
ATOM 2608 C CA . VAL A 1 340 ? -18.379 10.127 10.683 1.00 65.44 340 VAL A CA 1
ATOM 2609 C C . VAL A 1 340 ? -19.361 9.138 11.306 1.00 65.44 340 VAL A C 1
ATOM 2611 O O . VAL A 1 340 ? -19.881 8.266 10.623 1.00 65.44 340 VAL A O 1
ATOM 2614 N N . GLY A 1 341 ? -19.625 9.305 12.602 1.00 74.19 341 GLY A N 1
ATOM 2615 C CA . GLY A 1 341 ? -20.512 8.437 13.384 1.00 74.19 341 GLY A CA 1
ATOM 2616 C C . GLY A 1 341 ? -19.757 7.486 14.313 1.00 74.19 341 GLY A C 1
ATOM 2617 O O . GLY A 1 341 ? -20.249 7.212 15.400 1.00 74.19 341 GLY A O 1
ATOM 2618 N N . CYS A 1 342 ? -18.532 7.091 13.957 1.00 86.69 342 CYS A N 1
ATOM 2619 C CA . CYS A 1 342 ? -17.630 6.357 14.843 1.00 86.69 342 CYS A CA 1
ATOM 2620 C C . CYS A 1 342 ? -16.978 7.332 15.836 1.00 86.69 342 CYS A C 1
ATOM 2622 O O . CYS A 1 342 ? -16.401 8.352 15.445 1.00 86.69 342 CYS A O 1
ATOM 2624 N N . ARG A 1 343 ? -17.082 7.049 17.133 1.00 91.38 343 ARG A N 1
ATOM 2625 C CA . ARG A 1 343 ? -16.481 7.852 18.209 1.00 91.38 343 ARG A CA 1
ATOM 2626 C C . ARG A 1 343 ? -15.516 7.037 19.046 1.00 91.38 343 ARG A C 1
ATOM 2628 O O . ARG A 1 343 ? -14.492 7.578 19.445 1.00 91.38 343 ARG A O 1
ATOM 2635 N N . THR A 1 344 ? -15.821 5.770 19.294 1.00 95.94 344 THR A N 1
ATOM 2636 C CA . THR A 1 344 ? -14.993 4.894 20.118 1.00 95.94 344 THR A CA 1
ATOM 2637 C C . THR A 1 344 ? -14.468 3.720 19.300 1.00 95.94 344 THR A C 1
ATOM 2639 O O . THR A 1 344 ? -15.241 3.004 18.664 1.00 95.94 344 THR A O 1
ATOM 2642 N N . PHE A 1 345 ? -13.150 3.534 19.317 1.00 97.69 345 PHE A N 1
ATOM 2643 C CA . PHE A 1 345 ? -12.451 2.474 18.593 1.00 97.69 345 PHE A CA 1
ATOM 2644 C C . PHE A 1 345 ? -11.611 1.627 19.550 1.00 97.69 345 PHE A C 1
ATOM 2646 O O . PHE A 1 345 ? -10.917 2.185 20.401 1.00 97.69 345 PHE A O 1
ATOM 2653 N N . LEU A 1 346 ? -11.658 0.305 19.392 1.00 98.38 346 LEU A N 1
ATOM 2654 C CA . LEU A 1 346 ? -10.828 -0.647 20.129 1.00 98.38 346 LEU A CA 1
ATOM 2655 C C . LEU A 1 346 ? -9.839 -1.342 19.183 1.00 98.38 346 LEU A C 1
ATOM 2657 O O . LEU A 1 346 ? -10.248 -2.005 18.236 1.00 98.38 346 LEU A O 1
ATOM 2661 N N . ASP A 1 347 ? -8.546 -1.194 19.458 1.00 98.31 347 ASP A N 1
ATOM 2662 C CA . ASP A 1 347 ? -7.434 -1.865 18.778 1.00 98.31 347 ASP A CA 1
ATOM 2663 C C . ASP A 1 347 ? -6.923 -3.010 19.671 1.00 98.31 347 ASP A C 1
ATOM 2665 O O . ASP A 1 347 ? -6.245 -2.772 20.677 1.00 98.31 347 ASP A O 1
ATOM 2669 N N . VAL A 1 348 ? -7.311 -4.247 19.361 1.00 97.62 348 VAL A N 1
ATOM 2670 C CA . VAL A 1 348 ? -6.954 -5.447 20.130 1.00 97.62 348 VAL A CA 1
ATOM 2671 C C . VAL A 1 348 ? -5.657 -6.033 19.586 1.00 97.62 348 VAL A C 1
ATOM 2673 O O . VAL A 1 348 ? -5.607 -6.459 18.436 1.00 97.62 348 VAL A O 1
ATOM 2676 N N . GLY A 1 349 ? -4.627 -6.102 20.429 1.00 95.06 349 GLY A N 1
ATOM 2677 C CA . GLY A 1 349 ? -3.277 -6.446 19.986 1.00 95.06 349 GLY A CA 1
ATOM 2678 C C . GLY A 1 349 ? -2.612 -5.262 19.288 1.00 95.06 349 GLY A C 1
ATOM 2679 O O . GLY A 1 349 ? -2.031 -5.418 18.219 1.00 95.06 349 GLY A O 1
ATOM 2680 N N . CYS A 1 350 ? -2.694 -4.062 19.882 1.00 95.94 350 CYS A N 1
ATOM 2681 C CA . CYS A 1 350 ? -2.299 -2.818 19.208 1.00 95.94 350 CYS A CA 1
ATOM 2682 C C . CYS A 1 350 ? -0.820 -2.769 18.769 1.00 95.94 350 CYS A C 1
ATOM 2684 O O . CYS A 1 350 ? -0.427 -1.881 18.004 1.00 95.94 350 CYS A O 1
ATOM 2686 N N . GLY A 1 351 ? 0.024 -3.695 19.245 1.00 94.06 351 GLY A N 1
ATOM 2687 C CA . GLY A 1 351 ? 1.342 -3.964 18.687 1.00 94.06 351 GLY A CA 1
ATOM 2688 C C . GLY A 1 351 ? 2.262 -2.750 18.741 1.00 94.06 351 GLY A C 1
ATOM 2689 O O . GLY A 1 351 ? 2.675 -2.325 19.814 1.00 94.06 351 GLY A O 1
ATOM 2690 N N . THR A 1 352 ? 2.610 -2.181 17.582 1.00 93.50 352 THR A N 1
ATOM 2691 C CA . THR A 1 352 ? 3.452 -0.971 17.493 1.00 93.50 352 THR A CA 1
ATOM 2692 C C . THR A 1 352 ? 2.671 0.339 17.623 1.00 93.50 352 THR A C 1
ATOM 2694 O O . THR A 1 352 ? 3.285 1.408 17.622 1.00 93.50 352 THR A O 1
ATOM 2697 N N . GLY A 1 353 ? 1.340 0.282 17.721 1.00 96.56 353 GLY A N 1
ATOM 2698 C CA . GLY A 1 353 ? 0.434 1.429 17.811 1.00 96.56 353 GLY A CA 1
ATOM 2699 C C . GLY A 1 353 ? 0.045 2.053 16.466 1.00 96.56 353 GLY A C 1
ATOM 2700 O O . GLY A 1 353 ? -0.568 3.119 16.456 1.00 96.56 353 GLY A O 1
ATOM 2701 N N . TYR A 1 354 ? 0.404 1.443 15.330 1.00 97.00 354 TYR A N 1
ATOM 2702 C CA . TYR A 1 354 ? 0.127 2.011 14.001 1.00 97.00 354 TYR A CA 1
ATOM 2703 C C . TYR A 1 354 ? -1.375 2.144 13.714 1.00 97.00 354 TYR A C 1
ATOM 2705 O O . TYR A 1 354 ? -1.822 3.214 13.301 1.00 97.00 354 TYR A O 1
ATOM 2713 N N . VAL A 1 355 ? -2.153 1.081 13.955 1.00 97.25 355 VAL A N 1
ATOM 2714 C CA . VAL A 1 355 ? -3.604 1.078 13.707 1.00 97.25 355 VAL A CA 1
ATOM 2715 C C . VAL A 1 355 ? -4.308 2.036 14.663 1.00 97.25 355 VAL A C 1
ATOM 2717 O O . VAL A 1 355 ? -5.065 2.886 14.204 1.00 97.25 355 VAL A O 1
ATOM 2720 N N . SER A 1 356 ? -3.965 2.006 15.954 1.00 97.81 356 SER A N 1
ATOM 2721 C CA . SER A 1 356 ? -4.411 2.999 16.941 1.00 97.81 356 SER A CA 1
ATOM 2722 C C . SER A 1 356 ? -4.182 4.452 16.487 1.00 97.81 356 SER A C 1
ATOM 2724 O O . SER A 1 356 ? -5.083 5.287 16.583 1.00 97.81 356 SER A O 1
ATOM 2726 N N . ALA A 1 357 ? -2.992 4.779 15.965 1.00 96.44 357 ALA A N 1
ATOM 2727 C CA . ALA A 1 357 ? -2.686 6.125 15.471 1.00 96.44 357 ALA A CA 1
ATOM 2728 C C . ALA A 1 357 ? -3.517 6.489 14.230 1.00 96.44 357 ALA A C 1
ATOM 2730 O O . ALA A 1 357 ? -4.041 7.601 14.136 1.00 96.44 357 ALA A O 1
ATOM 2731 N N . LEU A 1 358 ? -3.662 5.547 13.294 1.00 95.38 358 LEU A N 1
ATOM 2732 C CA . LEU A 1 358 ? -4.461 5.730 12.085 1.00 95.38 358 LEU A CA 1
ATOM 2733 C C . LEU A 1 358 ? -5.943 5.951 12.425 1.00 95.38 358 LEU A C 1
ATOM 2735 O O . LEU A 1 358 ? -6.541 6.914 11.945 1.00 95.38 358 LEU A O 1
ATOM 2739 N N . ALA A 1 359 ? -6.513 5.120 13.302 1.00 95.50 359 ALA A N 1
ATOM 2740 C CA . ALA A 1 359 ? -7.892 5.225 13.769 1.00 95.50 359 ALA A CA 1
ATOM 2741 C C . ALA A 1 359 ? -8.162 6.571 14.458 1.00 95.50 359 ALA A C 1
ATOM 2743 O O . ALA A 1 359 ? -9.180 7.206 14.185 1.00 95.50 359 ALA A O 1
ATOM 2744 N N . ALA A 1 360 ? -7.232 7.062 15.282 1.00 94.25 360 ALA A N 1
ATOM 2745 C CA . ALA A 1 360 ? -7.364 8.366 15.931 1.00 94.25 360 ALA A CA 1
ATOM 2746 C C . ALA A 1 360 ? -7.468 9.512 14.915 1.00 94.25 360 ALA A C 1
ATOM 2748 O O . ALA A 1 360 ? -8.335 10.379 15.036 1.00 94.25 360 ALA A O 1
ATOM 2749 N N . CYS A 1 361 ? -6.632 9.489 13.873 1.00 91.88 361 CYS A N 1
ATOM 2750 C CA . CYS A 1 361 ? -6.702 10.469 12.790 1.00 91.88 361 CYS A CA 1
ATOM 2751 C C . CYS A 1 361 ? -7.988 10.355 11.959 1.00 91.88 361 CYS A C 1
ATOM 2753 O O . CYS A 1 361 ? -8.502 11.374 11.499 1.00 91.88 361 CYS A O 1
ATOM 2755 N N . LEU A 1 362 ? -8.523 9.145 11.777 1.00 91.69 362 LEU A N 1
ATOM 2756 C CA . LEU A 1 362 ? -9.785 8.920 11.069 1.00 91.69 362 LEU A CA 1
ATOM 2757 C C . LEU A 1 362 ? -11.004 9.415 11.863 1.00 91.69 362 LEU A C 1
ATOM 2759 O O . LEU A 1 362 ? -11.917 9.997 11.279 1.00 91.69 362 LEU A O 1
ATOM 2763 N N . ILE A 1 363 ? -11.036 9.202 13.181 1.00 91.81 363 ILE A N 1
ATOM 2764 C CA . ILE A 1 363 ? -12.138 9.651 14.051 1.00 91.81 363 ILE A CA 1
ATOM 2765 C C . ILE A 1 363 ? -12.124 11.178 14.216 1.00 91.81 363 ILE A C 1
ATOM 2767 O O . ILE A 1 363 ? -13.185 11.812 14.250 1.00 91.81 363 ILE A O 1
ATOM 2771 N N . GLY A 1 364 ? -10.933 11.777 14.274 1.00 88.25 364 GLY A N 1
ATOM 2772 C CA . GLY A 1 364 ? -10.760 13.213 14.458 1.00 88.25 364 GLY A CA 1
ATOM 2773 C C . GLY A 1 364 ? -10.956 13.661 15.910 1.00 88.25 364 GLY A C 1
ATOM 2774 O O . GLY A 1 364 ? -10.940 12.858 16.841 1.00 88.25 364 GLY A O 1
ATOM 2775 N N . ASP A 1 365 ? -11.146 14.965 16.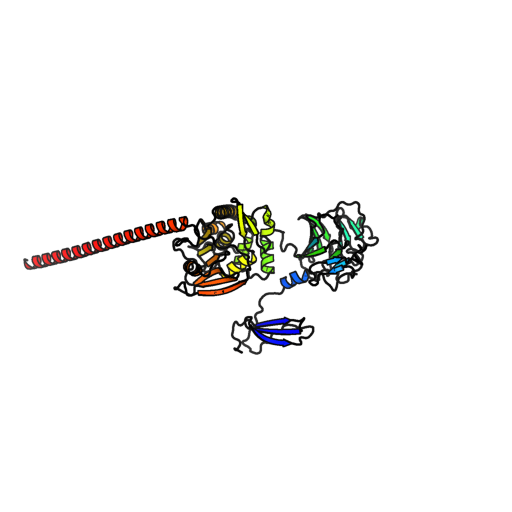127 1.00 84.62 365 ASP A N 1
ATOM 2776 C CA . ASP A 1 365 ? -11.221 15.574 17.466 1.00 84.62 365 ASP A CA 1
ATOM 2777 C C . ASP A 1 365 ? -12.657 15.756 17.986 1.00 84.62 365 ASP A C 1
ATOM 2779 O O . ASP A 1 365 ? -12.939 16.647 18.796 1.00 84.62 365 ASP A O 1
ATOM 2783 N N . ALA A 1 366 ? -13.573 14.899 17.530 1.00 81.44 366 ALA A N 1
ATOM 2784 C CA . ALA A 1 366 ? -14.967 14.941 17.944 1.00 81.44 366 ALA A CA 1
ATOM 2785 C C . ALA A 1 366 ? -15.107 14.789 19.474 1.00 81.44 366 ALA A C 1
ATOM 2787 O O . ALA A 1 366 ? -14.356 14.021 20.086 1.00 81.44 366 ALA A O 1
ATOM 2788 N N . PRO A 1 367 ? -16.082 15.464 20.114 1.00 83.19 367 PRO A N 1
ATOM 2789 C CA . PRO A 1 367 ? -16.337 15.292 21.540 1.00 83.19 367 PRO A CA 1
ATOM 2790 C C . PRO A 1 367 ? -16.568 13.821 21.893 1.00 83.19 367 PRO A C 1
ATOM 2792 O O . PRO A 1 367 ? -17.242 13.104 21.150 1.00 83.19 367 PRO A O 1
ATOM 2795 N N . SER A 1 368 ? -16.010 13.391 23.027 1.00 85.00 368 SER A N 1
ATOM 2796 C CA . SER A 1 368 ? -16.110 12.009 23.520 1.00 85.00 368 SER A CA 1
ATOM 2797 C C . SER A 1 368 ? -15.534 10.948 22.573 1.00 85.00 368 SER A C 1
ATOM 2799 O O . SER A 1 368 ? -15.878 9.774 22.700 1.00 85.00 368 SER A O 1
ATOM 2801 N N . SER A 1 369 ? -14.677 11.341 21.624 1.00 90.62 369 SER A N 1
ATOM 2802 C CA . SER A 1 369 ? -13.912 10.377 20.836 1.00 90.62 369 SER A CA 1
ATOM 2803 C C . SER A 1 369 ? -12.816 9.723 21.673 1.00 90.62 369 SER A C 1
ATOM 2805 O O . SER A 1 369 ? -12.200 10.369 22.522 1.00 90.62 369 SER A O 1
ATOM 2807 N N . MET A 1 370 ? -12.582 8.438 21.427 1.00 93.31 370 MET A N 1
ATOM 2808 C CA . MET A 1 370 ? -11.591 7.639 22.138 1.00 93.31 370 MET A CA 1
ATOM 2809 C C . MET A 1 370 ? -11.071 6.521 21.241 1.00 93.31 370 MET A C 1
ATOM 2811 O O . MET A 1 370 ? -11.841 5.857 20.546 1.00 93.31 370 MET A O 1
ATOM 2815 N N . VAL A 1 371 ? -9.768 6.277 21.310 1.00 97.19 371 VAL A N 1
ATOM 2816 C CA . VAL A 1 371 ? -9.140 5.069 20.777 1.00 97.19 371 VAL A CA 1
ATOM 2817 C C . VAL A 1 371 ? -8.471 4.351 21.936 1.00 97.19 371 VAL A C 1
ATOM 2819 O O . VAL A 1 371 ? -7.590 4.921 22.575 1.00 97.19 371 VAL A O 1
ATOM 2822 N N . LEU A 1 372 ? -8.883 3.118 22.207 1.00 98.06 372 LEU A N 1
ATOM 2823 C CA . LEU A 1 372 ? -8.239 2.257 23.191 1.00 98.06 372 LEU A CA 1
ATOM 2824 C C . LEU A 1 372 ? -7.431 1.188 22.458 1.00 98.06 372 LEU A C 1
ATOM 2826 O O . LEU A 1 372 ? -7.999 0.408 21.706 1.00 98.06 372 LEU A O 1
ATOM 2830 N N . GLY A 1 373 ? -6.122 1.148 22.683 1.00 98.06 373 GLY A N 1
ATOM 2831 C CA . GLY A 1 373 ? -5.261 0.043 22.275 1.00 98.06 373 GLY A CA 1
ATOM 2832 C C . GLY A 1 373 ? -4.961 -0.866 23.460 1.00 98.06 373 GLY A C 1
ATOM 2833 O O . GLY A 1 373 ? -4.441 -0.396 24.475 1.00 98.06 373 GLY A O 1
ATOM 2834 N N . ILE A 1 374 ? -5.284 -2.152 23.340 1.00 97.62 374 ILE A N 1
ATOM 2835 C CA . ILE A 1 374 ? -4.971 -3.176 24.343 1.00 97.62 374 ILE A CA 1
ATOM 2836 C C . ILE A 1 374 ? -3.848 -4.057 23.805 1.00 97.62 374 ILE A C 1
ATOM 2838 O O . ILE A 1 374 ? -3.930 -4.578 22.696 1.00 97.62 374 ILE A O 1
ATOM 2842 N N . GLU A 1 375 ? -2.807 -4.244 24.606 1.00 96.25 375 GLU A N 1
ATOM 2843 C CA . GLU A 1 375 ? -1.700 -5.155 24.324 1.00 96.25 375 GLU A CA 1
ATOM 2844 C C . GLU A 1 375 ? -1.361 -5.925 25.602 1.00 96.25 375 GLU A C 1
ATOM 2846 O O . GLU A 1 375 ? -1.304 -5.330 26.679 1.00 96.25 375 GLU A O 1
ATOM 2851 N N . CYS A 1 376 ? -1.133 -7.234 25.485 1.00 94.12 376 CYS A N 1
ATOM 2852 C CA . CYS A 1 376 ? -0.839 -8.108 26.623 1.00 94.12 376 CYS A CA 1
ATOM 2853 C C . CYS A 1 376 ? 0.670 -8.255 26.871 1.00 94.12 376 CYS A C 1
ATOM 2855 O O . CYS A 1 376 ? 1.095 -8.535 27.991 1.00 94.12 376 CYS A O 1
ATOM 2857 N N . VAL A 1 377 ? 1.504 -7.968 25.865 1.00 93.06 377 VAL A N 1
ATOM 2858 C CA . VAL A 1 377 ? 2.962 -8.039 25.975 1.00 93.06 377 VAL A CA 1
ATOM 2859 C C . VAL A 1 377 ? 3.559 -6.661 26.265 1.00 93.06 377 VAL A C 1
ATOM 2861 O O . VAL A 1 377 ? 3.504 -5.729 25.459 1.00 93.06 377 VAL A O 1
ATOM 2864 N N . SER A 1 378 ? 4.212 -6.531 27.420 1.00 94.12 378 SER A N 1
ATOM 2865 C CA . SER A 1 378 ? 4.752 -5.254 27.912 1.00 94.12 378 SER A CA 1
ATOM 2866 C C . SER A 1 378 ? 5.754 -4.594 26.959 1.00 94.12 378 SER A C 1
ATOM 2868 O O . SER A 1 378 ? 5.662 -3.390 26.721 1.00 94.12 378 SER A O 1
ATOM 2870 N N . SER A 1 379 ? 6.670 -5.364 26.364 1.00 94.75 379 SER A N 1
ATOM 2871 C CA . SER A 1 379 ? 7.690 -4.855 25.434 1.00 94.75 379 SER A CA 1
ATOM 2872 C C . SER A 1 379 ? 7.081 -4.236 24.168 1.00 94.75 379 SER A C 1
ATOM 2874 O O . SER A 1 379 ? 7.555 -3.207 23.677 1.00 94.75 379 SER A O 1
ATOM 2876 N N . ARG A 1 380 ? 5.989 -4.829 23.669 1.00 95.12 380 ARG A N 1
ATOM 2877 C CA . ARG A 1 380 ? 5.219 -4.359 22.510 1.00 95.12 380 ARG A CA 1
ATOM 2878 C C . ARG A 1 380 ? 4.523 -3.038 22.833 1.00 95.12 380 ARG A C 1
ATOM 2880 O O . ARG A 1 380 ? 4.700 -2.051 22.121 1.00 95.12 380 ARG A O 1
ATOM 2887 N N . LEU A 1 381 ? 3.841 -2.975 23.978 1.00 96.38 381 LEU A N 1
ATOM 2888 C CA . LEU A 1 381 ? 3.169 -1.764 24.449 1.00 96.38 381 LEU A CA 1
ATOM 2889 C C . LEU A 1 381 ? 4.147 -0.605 24.707 1.00 96.38 381 LEU A C 1
ATOM 2891 O O . LEU A 1 381 ? 3.845 0.556 24.415 1.00 96.38 381 LEU A O 1
ATOM 2895 N N . GLU A 1 382 ? 5.326 -0.892 25.259 1.00 95.94 382 GLU A N 1
ATOM 2896 C CA . GLU A 1 382 ? 6.385 0.103 25.441 1.00 95.94 382 GLU A CA 1
ATOM 2897 C C . GLU A 1 382 ? 6.845 0.687 24.101 1.00 95.94 382 GLU A C 1
ATOM 2899 O O . GLU A 1 382 ? 6.971 1.912 23.980 1.00 95.94 382 GLU A O 1
ATOM 2904 N N . ALA A 1 383 ? 7.019 -0.160 23.080 1.00 94.56 383 ALA A N 1
ATOM 2905 C CA . ALA A 1 383 ? 7.324 0.282 21.723 1.00 94.56 383 ALA A CA 1
ATOM 2906 C C . ALA A 1 383 ? 6.195 1.150 21.142 1.00 94.56 383 ALA A C 1
ATOM 2908 O O . ALA A 1 383 ? 6.472 2.229 20.616 1.00 94.56 383 ALA A O 1
ATOM 2909 N N . ALA A 1 384 ? 4.926 0.761 21.315 1.00 96.88 384 ALA A N 1
ATOM 2910 C CA . ALA A 1 384 ? 3.787 1.573 20.884 1.00 96.88 384 ALA A CA 1
ATOM 2911 C C . ALA A 1 384 ? 3.766 2.959 21.533 1.00 96.88 384 ALA A C 1
ATOM 2913 O O . ALA A 1 384 ? 3.602 3.977 20.858 1.00 96.88 384 ALA A O 1
ATOM 2914 N N . ARG A 1 385 ? 4.000 3.028 22.848 1.00 97.62 385 ARG A N 1
ATOM 2915 C CA . ARG A 1 385 ? 4.076 4.298 23.584 1.00 97.62 385 ARG A CA 1
ATOM 2916 C C . ARG A 1 385 ? 5.243 5.162 23.109 1.00 97.62 385 ARG A C 1
ATOM 2918 O O . ARG A 1 385 ? 5.091 6.382 23.027 1.00 97.62 385 ARG A O 1
ATOM 2925 N N . ALA A 1 386 ? 6.391 4.563 22.797 1.00 96.44 386 ALA A N 1
ATOM 2926 C CA . ALA A 1 386 ? 7.535 5.277 22.237 1.00 96.44 386 ALA A CA 1
ATOM 2927 C C . ALA A 1 386 ? 7.220 5.842 20.840 1.00 96.44 386 ALA A C 1
ATOM 2929 O O . ALA A 1 386 ? 7.438 7.032 20.604 1.00 96.44 386 ALA A O 1
ATOM 2930 N N . ASN A 1 387 ? 6.619 5.036 19.963 1.00 96.69 387 ASN A N 1
ATOM 2931 C CA . ASN A 1 387 ? 6.194 5.457 18.627 1.00 96.69 387 ASN A CA 1
ATOM 2932 C C . ASN A 1 387 ? 5.168 6.594 18.696 1.00 96.69 387 ASN A C 1
ATOM 2934 O O . ASN A 1 387 ? 5.325 7.607 18.025 1.00 96.69 387 ASN A O 1
ATOM 2938 N N . MET A 1 388 ? 4.170 6.500 19.577 1.00 96.69 388 MET A N 1
ATOM 2939 C CA . MET A 1 388 ? 3.184 7.568 19.780 1.00 96.69 388 MET A CA 1
ATOM 2940 C C . MET A 1 388 ? 3.817 8.893 20.221 1.00 96.69 388 MET A C 1
ATOM 2942 O O . MET A 1 388 ? 3.387 9.959 19.780 1.00 96.69 388 MET A O 1
ATOM 2946 N N . ARG A 1 389 ? 4.854 8.857 21.072 1.00 95.88 389 ARG A N 1
ATOM 2947 C CA . ARG A 1 389 ? 5.599 10.068 21.465 1.00 95.88 389 ARG A CA 1
ATOM 2948 C C . ARG A 1 389 ? 6.328 10.680 20.268 1.00 95.88 389 ARG A C 1
ATOM 2950 O O . ARG A 1 389 ? 6.145 11.865 20.005 1.00 95.88 389 ARG A O 1
ATOM 2957 N N . LEU A 1 390 ? 7.071 9.867 19.515 1.00 94.94 390 LEU A N 1
ATOM 2958 C CA . LEU A 1 390 ? 7.778 10.311 18.307 1.00 94.94 390 LEU A CA 1
ATOM 2959 C C . LEU A 1 390 ? 6.812 10.848 17.244 1.00 94.94 390 LEU A C 1
ATOM 2961 O O . LEU A 1 390 ? 7.107 11.840 16.578 1.00 94.94 390 LEU A O 1
ATOM 2965 N N . LEU A 1 391 ? 5.640 10.228 17.102 1.00 95.00 391 LEU A N 1
ATOM 2966 C CA . LEU A 1 391 ? 4.605 10.690 16.190 1.00 95.00 391 LEU A CA 1
ATOM 2967 C C . LEU A 1 391 ? 4.074 12.068 16.605 1.00 95.00 391 LEU A C 1
ATOM 2969 O O . LEU A 1 391 ? 3.976 12.951 15.758 1.00 95.00 391 LEU A O 1
ATOM 2973 N N . ARG A 1 392 ? 3.781 12.290 17.894 1.00 93.50 392 ARG A N 1
ATOM 2974 C CA . ARG A 1 392 ? 3.352 13.612 18.390 1.00 93.50 392 ARG A CA 1
ATOM 2975 C C . ARG A 1 392 ? 4.400 14.689 18.111 1.00 93.50 392 ARG A C 1
ATOM 2977 O O . ARG A 1 392 ? 4.046 15.768 17.647 1.00 93.50 392 ARG A O 1
ATOM 2984 N N . GLU A 1 393 ? 5.678 14.388 18.333 1.00 91.75 393 GLU A N 1
ATOM 2985 C CA . GLU A 1 393 ? 6.783 15.299 17.999 1.00 91.75 393 GLU A CA 1
ATOM 2986 C C . GLU A 1 393 ? 6.845 15.594 16.494 1.00 91.75 393 GLU A C 1
ATOM 2988 O O . GLU A 1 393 ? 7.024 16.742 16.086 1.00 91.75 393 GLU A O 1
ATOM 2993 N N . ARG A 1 394 ? 6.650 14.570 15.654 1.00 88.31 394 ARG A N 1
ATOM 2994 C CA . ARG A 1 394 ? 6.651 14.699 14.193 1.00 88.31 394 ARG A CA 1
ATOM 2995 C C . ARG A 1 394 ? 5.493 15.558 13.685 1.00 88.31 394 ARG A C 1
ATOM 2997 O O . ARG A 1 394 ? 5.706 16.382 12.798 1.00 88.31 394 ARG A O 1
ATOM 3004 N N . LEU A 1 395 ? 4.298 15.369 14.240 1.00 87.88 395 LEU A N 1
ATOM 3005 C CA . LEU A 1 395 ? 3.075 16.074 13.844 1.00 87.88 395 LEU A CA 1
ATOM 3006 C C . LEU A 1 395 ? 2.977 17.495 14.406 1.00 87.88 395 LEU A C 1
ATOM 3008 O O . LEU A 1 395 ? 2.222 18.298 13.871 1.00 87.88 395 LEU A O 1
ATOM 3012 N N . ALA A 1 396 ? 3.765 17.834 15.430 1.00 86.06 396 ALA A N 1
ATOM 3013 C CA . ALA A 1 396 ? 3.925 19.216 15.883 1.00 86.06 396 ALA A CA 1
ATOM 3014 C C . ALA A 1 396 ? 4.704 20.095 14.876 1.00 86.06 396 ALA A C 1
ATOM 3016 O O . ALA A 1 396 ? 4.745 21.318 15.020 1.00 86.06 396 ALA A O 1
ATOM 3017 N N . GLY A 1 397 ? 5.347 19.484 13.874 1.00 80.00 397 GLY A N 1
ATOM 3018 C CA . GLY A 1 397 ? 6.011 20.174 12.769 1.00 80.00 397 GLY A CA 1
ATOM 3019 C C . GLY A 1 397 ? 5.069 20.549 11.610 1.00 80.00 397 GLY A C 1
ATOM 3020 O O . GLY A 1 397 ? 3.856 20.377 11.696 1.00 80.00 397 GLY A O 1
ATOM 3021 N N . PRO A 1 398 ? 5.615 21.060 10.488 1.00 74.06 398 PRO A N 1
ATOM 3022 C CA . PRO A 1 398 ? 4.825 21.388 9.304 1.00 74.06 398 PRO A CA 1
ATOM 3023 C C . PRO A 1 398 ? 4.132 20.150 8.721 1.00 74.06 398 PRO A C 1
ATOM 3025 O O . PRO A 1 398 ? 4.792 19.166 8.380 1.00 74.06 398 PRO A O 1
ATOM 3028 N N . LEU A 1 399 ? 2.810 20.224 8.575 1.00 73.25 399 LEU A N 1
ATOM 3029 C CA . LEU A 1 399 ? 2.003 19.166 7.971 1.00 73.25 399 LEU A CA 1
ATOM 3030 C C . LEU A 1 399 ? 2.096 19.207 6.434 1.00 73.25 399 LEU A C 1
ATOM 3032 O O . LEU A 1 399 ? 2.317 20.279 5.858 1.00 73.25 399 LEU A O 1
ATOM 3036 N N . PRO A 1 400 ? 1.899 18.069 5.742 1.00 67.94 400 PRO A N 1
ATOM 3037 C CA . PRO A 1 400 ? 1.766 18.061 4.290 1.00 67.94 400 PRO A CA 1
ATOM 3038 C C . PRO A 1 400 ? 0.606 18.963 3.836 1.00 67.94 400 PRO A C 1
ATOM 3040 O O . PRO A 1 400 ? -0.482 18.941 4.412 1.00 67.94 400 PRO A O 1
ATOM 3043 N N . ALA A 1 401 ? 0.838 19.777 2.804 1.00 60.28 401 ALA A N 1
ATOM 3044 C CA . ALA A 1 401 ? -0.170 20.700 2.288 1.00 60.28 401 ALA A CA 1
ATOM 3045 C C . ALA A 1 401 ? -1.327 19.953 1.601 1.00 60.28 401 ALA A C 1
ATOM 3047 O O . ALA A 1 401 ? -1.094 18.984 0.881 1.00 60.28 401 ALA A O 1
ATOM 3048 N N . GLY A 1 402 ? -2.557 20.451 1.766 1.00 60.31 402 GLY A N 1
ATOM 3049 C CA . GLY A 1 402 ? -3.735 19.951 1.043 1.00 60.31 402 GLY A CA 1
ATOM 3050 C C . GLY A 1 402 ? -4.375 18.681 1.613 1.00 60.31 402 GLY A C 1
ATOM 3051 O O . GLY A 1 402 ? -5.199 18.080 0.934 1.00 60.31 402 GLY A O 1
ATOM 3052 N N . LEU A 1 403 ? -4.018 18.271 2.834 1.00 67.06 403 LEU A N 1
ATOM 3053 C CA . LEU A 1 403 ? -4.679 17.157 3.515 1.00 67.06 403 LEU A CA 1
ATOM 3054 C C . LEU A 1 403 ? -6.016 17.596 4.127 1.00 67.06 403 LEU A C 1
ATOM 3056 O O . LEU A 1 403 ? -6.063 18.551 4.904 1.00 67.06 403 LEU A O 1
ATOM 3060 N N . GLU A 1 404 ? -7.084 16.851 3.843 1.00 63.72 404 GLU A N 1
ATOM 3061 C CA . GLU A 1 404 ? -8.343 16.929 4.593 1.00 63.72 404 GLU A CA 1
ATOM 3062 C C . GLU A 1 404 ? -8.183 16.222 5.947 1.00 63.72 404 GLU A C 1
ATOM 3064 O O . GLU A 1 404 ? -8.587 15.075 6.134 1.00 63.72 404 GLU A O 1
ATOM 3069 N N . VAL A 1 405 ? -7.539 16.892 6.902 1.00 63.88 405 VAL A N 1
ATOM 3070 C CA . VAL A 1 405 ? -7.404 16.377 8.270 1.00 63.88 405 VAL A CA 1
ATOM 3071 C C . VAL A 1 405 ? -8.628 16.774 9.096 1.00 63.88 405 VAL A C 1
ATOM 3073 O O . VAL A 1 405 ? -9.018 17.942 9.125 1.00 63.88 405 VAL A O 1
ATOM 3076 N N . LEU A 1 406 ? -9.224 15.808 9.802 1.00 61.84 406 LEU A N 1
ATOM 3077 C CA . LEU A 1 406 ? -10.259 16.081 10.796 1.00 61.84 406 LEU A CA 1
ATOM 3078 C C . LEU A 1 406 ? -9.630 16.506 12.129 1.00 61.84 406 LEU A C 1
ATOM 3080 O O . LEU A 1 406 ? -9.177 15.671 12.909 1.00 61.84 406 LEU A O 1
ATOM 3084 N N . GLY A 1 407 ? -9.649 17.809 12.401 1.00 71.56 407 GLY A N 1
ATOM 3085 C CA . GLY A 1 407 ? -9.137 18.374 13.649 1.00 71.56 407 GLY A CA 1
ATOM 3086 C C . GLY A 1 407 ? -7.614 18.535 13.667 1.00 71.56 407 GLY A C 1
ATOM 3087 O O . GLY A 1 407 ? -6.938 18.409 12.649 1.00 71.56 407 GLY A O 1
ATOM 3088 N N . ASP A 1 408 ? -7.074 18.860 14.840 1.00 83.94 408 ASP A N 1
ATOM 3089 C CA . ASP A 1 408 ? -5.630 19.006 15.056 1.00 83.94 408 ASP A CA 1
ATOM 3090 C C . ASP A 1 408 ? -4.975 17.619 15.260 1.00 83.94 408 ASP A C 1
ATOM 3092 O O . ASP A 1 408 ? -5.303 16.949 16.246 1.00 83.94 408 ASP A O 1
ATOM 3096 N N . PRO A 1 409 ? -4.030 17.190 14.393 1.00 81.88 409 PRO A N 1
ATOM 3097 C CA . PRO A 1 409 ? -3.326 15.910 14.502 1.00 81.88 409 PRO A CA 1
ATOM 3098 C C . PRO A 1 409 ? -2.701 15.613 15.868 1.00 81.88 409 PRO A C 1
ATOM 3100 O O . PRO A 1 409 ? -2.677 14.468 16.314 1.00 81.88 409 PRO A O 1
ATOM 3103 N N . VAL A 1 410 ? -2.173 16.626 16.552 1.00 85.81 410 VAL A N 1
ATOM 3104 C CA . VAL A 1 410 ? -1.547 16.440 17.865 1.00 85.81 410 VAL A CA 1
ATOM 3105 C C . VAL A 1 410 ? -2.623 16.237 18.927 1.00 85.81 410 VAL A C 1
ATOM 3107 O O . VAL A 1 410 ? -2.480 15.382 19.804 1.00 85.81 410 VAL A O 1
ATOM 3110 N N . LYS A 1 411 ? -3.728 16.981 18.820 1.00 87.00 411 LYS A N 1
ATOM 3111 C CA . LYS A 1 411 ? -4.876 16.872 19.725 1.00 87.00 411 LYS A CA 1
ATOM 3112 C C . LYS A 1 411 ? -5.582 15.522 19.591 1.00 87.00 411 LYS A C 1
ATOM 3114 O O . LYS A 1 411 ? -5.892 14.923 20.615 1.00 87.00 411 LYS A O 1
ATOM 3119 N N . VAL A 1 412 ? -5.786 15.012 18.372 1.00 88.94 412 VAL A N 1
ATOM 3120 C CA . VAL A 1 412 ? -6.450 13.707 18.155 1.00 88.94 412 VAL A CA 1
ATOM 3121 C C . VAL A 1 412 ? -5.654 12.550 18.746 1.00 88.94 412 VAL A C 1
ATOM 3123 O O . VAL A 1 412 ? -6.234 11.643 19.334 1.00 88.94 412 VAL A O 1
ATOM 3126 N N . LEU A 1 413 ? -4.318 12.617 18.709 1.00 91.38 413 LEU A N 1
ATOM 3127 C CA . LEU A 1 413 ? -3.478 11.631 19.391 1.00 91.38 413 LEU A CA 1
ATOM 3128 C C . LEU A 1 413 ? -3.595 11.700 20.915 1.00 91.38 413 LEU A C 1
ATOM 3130 O O . LEU A 1 413 ? -3.198 10.756 21.594 1.00 91.38 413 LEU A O 1
ATOM 3134 N N . GLY A 1 414 ? -4.103 12.798 21.477 1.00 89.94 414 GLY A N 1
ATOM 3135 C CA . GLY A 1 414 ? -4.454 12.897 22.894 1.00 89.94 414 GLY A CA 1
ATOM 3136 C C . GLY A 1 414 ? -5.604 11.970 23.299 1.00 89.94 414 GLY A C 1
ATOM 3137 O O . GLY A 1 414 ? -5.684 11.606 24.466 1.00 89.94 414 GLY A O 1
ATOM 3138 N N . ASN A 1 415 ? -6.430 11.537 22.341 1.00 91.12 415 ASN A N 1
ATOM 3139 C CA . ASN A 1 415 ? -7.566 10.638 22.571 1.00 91.12 415 ASN A CA 1
ATOM 3140 C C . ASN A 1 415 ? -7.178 9.152 22.502 1.00 91.12 415 ASN A C 1
ATOM 3142 O O . ASN A 1 415 ? -8.052 8.290 22.602 1.00 91.12 415 ASN A O 1
ATOM 3146 N N . VAL A 1 416 ? -5.890 8.848 22.299 1.00 96.62 416 VAL A N 1
ATOM 3147 C CA . VAL A 1 416 ? -5.383 7.475 22.276 1.00 96.62 416 VAL A CA 1
ATOM 3148 C C . VAL A 1 416 ? -4.903 7.063 23.660 1.00 96.62 416 VAL A C 1
ATOM 3150 O O . VAL A 1 416 ? -3.931 7.615 24.187 1.00 96.62 416 VAL A O 1
ATOM 3153 N N . GLU A 1 417 ? -5.543 6.039 24.206 1.00 96.94 417 GLU A N 1
ATOM 3154 C CA . GLU A 1 417 ? -5.137 5.342 25.416 1.00 96.94 417 GLU A CA 1
ATOM 3155 C C . GLU A 1 417 ? -4.535 3.982 25.049 1.00 96.94 417 GLU A C 1
ATOM 3157 O O . GLU A 1 417 ? -5.112 3.233 24.271 1.00 96.94 417 GLU A O 1
ATOM 3162 N N . LEU A 1 418 ? -3.359 3.665 25.599 1.00 97.81 418 LEU A N 1
ATOM 3163 C CA . LEU A 1 418 ? -2.677 2.388 25.376 1.00 97.81 418 LEU A CA 1
ATOM 3164 C C . LEU A 1 418 ? -2.505 1.655 26.711 1.00 97.81 418 LEU A C 1
ATOM 3166 O O . LEU A 1 418 ? -1.753 2.122 27.583 1.00 97.81 418 LEU A O 1
ATOM 3170 N N . SER A 1 419 ? -3.161 0.506 26.852 1.00 96.06 419 SER A N 1
ATOM 3171 C CA . SER A 1 419 ? -3.269 -0.254 28.098 1.00 96.06 419 SER A CA 1
ATOM 3172 C C . SER A 1 419 ? -2.544 -1.600 28.028 1.00 96.06 419 SER A C 1
ATOM 3174 O O . SER A 1 419 ? -2.586 -2.281 27.005 1.00 96.06 419 SER A O 1
ATOM 3176 N N . LEU A 1 420 ? -1.886 -1.970 29.135 1.00 95.00 420 LEU A N 1
ATOM 3177 C CA . LEU A 1 420 ? -1.314 -3.304 29.330 1.00 95.00 420 LEU A CA 1
ATOM 3178 C C . LEU A 1 420 ? -2.398 -4.185 29.938 1.00 95.00 420 LEU A C 1
ATOM 3180 O O . LEU A 1 420 ? -2.680 -4.067 31.132 1.00 95.00 420 LEU A O 1
ATOM 3184 N N . SER A 1 421 ? -3.030 -5.008 29.117 1.00 93.44 421 SER A N 1
ATOM 3185 C CA . SER A 1 421 ? -4.101 -5.900 29.547 1.00 93.44 421 SER A CA 1
ATOM 3186 C C . SER A 1 421 ? -4.280 -7.015 28.528 1.00 93.44 421 SER A C 1
ATOM 3188 O O . SER A 1 421 ? -3.856 -6.898 27.380 1.00 93.44 421 SER A O 1
ATOM 3190 N N . ASN A 1 422 ? -4.949 -8.082 28.936 1.00 93.12 422 ASN A N 1
ATOM 3191 C CA . ASN A 1 422 ? -5.395 -9.119 28.026 1.00 93.12 422 ASN A CA 1
ATOM 3192 C C . ASN A 1 422 ? -6.887 -8.909 27.735 1.00 93.12 422 ASN A C 1
ATOM 3194 O O . ASN A 1 422 ? -7.689 -8.745 28.656 1.00 93.12 422 ASN A O 1
ATOM 3198 N N . VAL A 1 423 ? -7.255 -8.880 26.453 1.00 94.00 423 VAL A N 1
ATOM 3199 C CA . VAL A 1 423 ? -8.643 -8.659 26.020 1.00 94.00 423 VAL A CA 1
ATOM 3200 C C . VAL A 1 423 ? -9.583 -9.762 26.513 1.00 94.00 423 VAL A C 1
ATOM 3202 O O . VAL A 1 423 ? -10.748 -9.486 26.778 1.00 94.00 423 VAL A O 1
ATOM 3205 N N . LEU A 1 424 ? -9.064 -10.980 26.705 1.00 91.75 424 LEU A N 1
ATOM 3206 C CA . LEU A 1 424 ? -9.807 -12.143 27.190 1.00 91.75 424 LEU A CA 1
ATOM 3207 C C . LEU A 1 424 ? -10.117 -12.073 28.696 1.00 91.75 424 LEU A C 1
ATOM 3209 O O . LEU A 1 424 ? -10.879 -12.886 29.219 1.00 91.75 424 LEU A O 1
ATOM 3213 N N . ILE A 1 425 ? -9.560 -11.094 29.416 1.00 88.12 425 ILE A N 1
ATOM 3214 C CA . ILE A 1 425 ? -9.894 -10.861 30.821 1.00 88.12 425 ILE A CA 1
ATOM 3215 C C . ILE A 1 425 ? -11.238 -10.124 30.911 1.00 88.12 425 ILE A C 1
ATOM 3217 O O . ILE A 1 425 ? -11.404 -9.066 30.294 1.00 88.12 425 ILE A O 1
ATOM 3221 N N . PRO A 1 426 ? -12.182 -10.599 31.745 1.00 71.44 426 PRO A N 1
ATOM 3222 C CA . PRO A 1 426 ? -13.408 -9.863 32.023 1.00 71.44 426 PRO A CA 1
ATOM 3223 C C . PRO A 1 426 ? -13.118 -8.440 32.517 1.00 71.44 426 PRO A C 1
ATOM 3225 O O . PRO A 1 426 ? -12.260 -8.233 33.371 1.00 71.44 426 PRO A O 1
ATOM 3228 N N . GLU A 1 427 ? -13.869 -7.459 32.013 1.00 75.81 427 GLU A N 1
ATOM 3229 C CA . GLU A 1 427 ? -13.699 -6.033 32.340 1.00 75.81 427 GLU A CA 1
ATOM 3230 C C . GLU A 1 427 ? -12.371 -5.403 31.874 1.00 75.81 427 GLU A C 1
ATOM 3232 O O . GLU A 1 427 ? -11.996 -4.345 32.375 1.00 75.81 427 GLU A O 1
ATOM 3237 N N . CYS A 1 428 ? -11.685 -5.971 30.874 1.00 84.56 428 CYS A N 1
ATOM 3238 C CA . CYS A 1 428 ? -10.470 -5.382 30.285 1.00 84.56 428 CYS A CA 1
ATOM 3239 C C . CYS A 1 428 ? -10.650 -3.935 29.770 1.00 84.56 428 CYS A C 1
ATOM 3241 O O . CYS A 1 428 ? -9.670 -3.201 29.641 1.00 84.56 428 CYS A O 1
ATOM 3243 N N . THR A 1 429 ? -11.894 -3.515 29.521 1.00 87.31 429 THR A N 1
ATOM 3244 C CA . THR A 1 429 ? -12.288 -2.167 29.080 1.00 87.31 429 THR A CA 1
ATOM 3245 C C . THR A 1 429 ? -13.035 -1.366 30.153 1.00 87.31 429 THR A C 1
ATOM 3247 O O . THR A 1 429 ? -13.592 -0.309 29.857 1.00 87.31 429 THR A O 1
ATOM 3250 N N . ASP A 1 430 ? -13.121 -1.865 31.391 1.00 83.88 430 ASP A N 1
ATOM 3251 C CA . ASP A 1 430 ? -13.940 -1.284 32.464 1.00 83.88 430 ASP A CA 1
ATOM 3252 C C . ASP A 1 430 ? -15.425 -1.093 32.079 1.00 83.88 430 ASP A C 1
ATOM 3254 O O . ASP A 1 430 ? -16.095 -0.157 32.520 1.00 83.88 430 ASP A O 1
ATOM 3258 N N . GLY A 1 431 ? -15.956 -1.997 31.247 1.00 84.44 431 GLY A N 1
ATOM 3259 C CA . GLY A 1 431 ? -17.346 -1.970 30.774 1.00 84.44 431 GLY A CA 1
ATOM 3260 C C . GLY A 1 431 ? -17.602 -0.990 29.626 1.00 84.44 431 GLY A C 1
ATOM 3261 O O . GLY A 1 431 ? -18.752 -0.794 29.228 1.00 84.44 431 GLY A O 1
ATOM 3262 N N . GLN A 1 432 ? -16.554 -0.367 29.085 1.00 90.88 432 GLN A N 1
ATOM 3263 C CA . GLN A 1 432 ? -16.665 0.473 27.899 1.00 90.88 432 GLN A CA 1
ATOM 3264 C C . GLN A 1 432 ? -16.949 -0.376 26.658 1.00 90.88 432 GLN A C 1
ATOM 3266 O O . GLN A 1 432 ? -16.417 -1.477 26.504 1.00 90.88 432 GLN A O 1
ATOM 3271 N N . THR A 1 433 ? -17.780 0.173 25.771 1.00 94.00 433 THR A N 1
ATOM 3272 C CA . THR A 1 433 ? -18.167 -0.440 24.496 1.00 94.00 433 THR A CA 1
ATOM 3273 C C . THR A 1 433 ? -17.811 0.461 23.316 1.00 94.00 433 THR A C 1
ATOM 3275 O O . THR A 1 433 ? -17.730 1.692 23.434 1.00 94.00 433 THR A O 1
ATOM 3278 N N . PHE A 1 434 ? -17.598 -0.152 22.155 1.00 96.12 434 PHE A N 1
ATOM 3279 C CA . PHE A 1 434 ? -16.953 0.479 21.009 1.00 96.12 434 PHE A CA 1
ATOM 3280 C C . PHE A 1 434 ? -17.849 0.502 19.771 1.00 96.12 434 PHE A C 1
ATOM 3282 O O . PHE A 1 434 ? -18.640 -0.414 19.547 1.00 96.12 434 PHE A O 1
ATOM 3289 N N . ASP A 1 435 ? -17.756 1.578 18.986 1.00 96.50 435 ASP A N 1
ATOM 3290 C CA . ASP A 1 435 ? -18.423 1.659 17.680 1.00 96.50 435 ASP A CA 1
ATOM 3291 C C . ASP A 1 435 ? -17.703 0.759 16.661 1.00 96.50 435 ASP A C 1
ATOM 3293 O O . ASP A 1 435 ? -18.345 0.135 15.818 1.00 96.50 435 ASP A O 1
ATOM 3297 N N . ALA A 1 436 ? -16.373 0.677 16.770 1.00 97.62 436 ALA A N 1
ATOM 3298 C CA . ALA A 1 436 ? -15.517 -0.135 15.918 1.00 97.62 436 ALA A CA 1
ATOM 3299 C C . ALA A 1 436 ? -14.466 -0.902 16.738 1.00 97.62 436 ALA A C 1
ATOM 3301 O O . ALA A 1 436 ? -13.892 -0.355 17.681 1.00 97.62 436 ALA A O 1
ATOM 3302 N N . LEU A 1 437 ? -14.188 -2.146 16.355 1.00 97.94 437 LEU A N 1
ATOM 3303 C CA . LEU A 1 437 ? -13.138 -2.984 16.940 1.00 97.94 437 LEU A CA 1
ATOM 3304 C C . LEU A 1 437 ? -12.288 -3.604 15.827 1.00 97.94 437 LEU A C 1
ATOM 3306 O O . LEU A 1 437 ? -12.812 -4.113 14.839 1.00 97.94 437 LEU A O 1
ATOM 3310 N N . TYR A 1 438 ? -10.973 -3.567 15.979 1.00 98.25 438 TYR A N 1
ATOM 3311 C CA . TYR A 1 438 ? -10.032 -4.223 15.079 1.00 98.25 438 TYR A CA 1
ATOM 3312 C C . TYR A 1 438 ? -9.189 -5.231 15.855 1.00 98.25 438 TYR A C 1
ATOM 3314 O O . TYR A 1 438 ? -8.654 -4.901 16.911 1.00 98.25 438 TYR A O 1
ATOM 3322 N N . CYS A 1 439 ? -9.080 -6.446 15.324 1.00 96.69 439 CYS A N 1
ATOM 3323 C CA . CYS A 1 439 ? -8.174 -7.473 15.812 1.00 96.69 439 CYS A CA 1
ATOM 3324 C C . CYS A 1 439 ? -7.620 -8.252 14.619 1.00 96.69 439 CYS A C 1
ATOM 3326 O O . CYS A 1 439 ? -8.373 -8.867 13.867 1.00 96.69 439 CYS A O 1
ATOM 3328 N N . ASP A 1 440 ? -6.303 -8.225 14.444 1.00 91.56 440 ASP A N 1
ATOM 3329 C CA . ASP A 1 440 ? -5.599 -9.038 13.452 1.00 91.56 440 ASP A CA 1
ATOM 3330 C C . ASP A 1 440 ? -4.842 -10.208 14.085 1.00 91.56 440 ASP A C 1
ATOM 3332 O O . ASP A 1 440 ? -3.928 -10.759 13.478 1.00 91.56 440 ASP A O 1
ATOM 3336 N N . ALA A 1 441 ? -5.256 -10.617 15.284 1.00 91.88 441 ALA A N 1
ATOM 3337 C CA . ALA A 1 441 ? -4.957 -11.929 15.831 1.00 91.88 441 ALA A CA 1
ATOM 3338 C C . ALA A 1 441 ? -6.130 -12.884 15.564 1.00 91.88 441 ALA A C 1
ATOM 3340 O O . ALA A 1 441 ? -7.287 -12.461 15.487 1.00 91.88 441 ALA A O 1
ATOM 3341 N N . ALA A 1 442 ? -5.828 -14.171 15.416 1.00 91.56 442 ALA A N 1
ATOM 3342 C CA . ALA A 1 442 ? -6.825 -15.216 15.278 1.00 91.56 442 ALA A CA 1
ATOM 3343 C C . ALA A 1 442 ? -7.676 -15.294 16.553 1.00 91.56 442 ALA A C 1
ATOM 3345 O O . ALA A 1 442 ? -7.156 -15.435 17.664 1.00 91.56 442 ALA A O 1
ATOM 3346 N N . LEU A 1 443 ? -8.984 -15.182 16.354 1.00 93.38 443 LEU A N 1
ATOM 3347 C CA . LEU A 1 443 ? -10.031 -15.258 17.354 1.00 93.38 443 LEU A CA 1
ATOM 3348 C C . LEU A 1 443 ? -10.725 -16.616 17.235 1.00 93.38 443 LEU A C 1
ATOM 3350 O O . LEU A 1 443 ? -11.152 -17.004 16.146 1.00 93.38 443 LEU A O 1
ATOM 3354 N N . SER A 1 444 ? -10.866 -17.321 18.355 1.00 92.31 444 SER A N 1
ATOM 3355 C CA . SER A 1 444 ? -11.636 -18.561 18.395 1.00 92.31 444 SER A CA 1
ATOM 3356 C C . SER A 1 444 ? -13.145 -18.273 18.331 1.00 92.31 444 SER A C 1
ATOM 3358 O O . SER A 1 444 ? -13.623 -17.244 18.815 1.00 92.31 444 SER A O 1
ATOM 3360 N N . GLU A 1 445 ? -13.929 -19.206 17.784 1.00 92.44 445 GLU A N 1
ATOM 3361 C CA . GLU A 1 445 ? -15.400 -19.119 17.835 1.00 92.44 445 GLU A CA 1
ATOM 3362 C C . GLU A 1 445 ? -15.939 -19.108 19.279 1.00 92.44 445 GLU A C 1
ATOM 3364 O O . GLU A 1 445 ? -17.013 -18.562 19.535 1.00 92.44 445 GLU A O 1
ATOM 3369 N N . GLU A 1 446 ? -15.195 -19.668 20.239 1.00 91.25 446 GLU A N 1
ATOM 3370 C CA . GLU A 1 446 ? -15.575 -19.691 21.657 1.00 91.25 446 GLU A CA 1
ATOM 3371 C C . GLU A 1 446 ? -15.463 -18.306 22.315 1.00 91.25 446 GLU A C 1
ATOM 3373 O O . GLU A 1 446 ? -16.277 -17.963 23.176 1.00 91.25 446 GLU A O 1
ATOM 3378 N N . ASP A 1 447 ? -14.512 -17.481 21.868 1.00 91.69 447 ASP A N 1
ATOM 3379 C CA . ASP A 1 447 ? -14.260 -16.136 22.401 1.00 91.69 447 ASP A CA 1
ATOM 3380 C C . ASP A 1 447 ? -15.115 -15.047 21.735 1.00 91.69 447 ASP A C 1
ATOM 3382 O O . ASP A 1 447 ? -15.255 -13.932 22.256 1.00 91.69 447 ASP A O 1
ATOM 3386 N N . LEU A 1 448 ? -15.734 -15.355 20.594 1.00 91.94 448 LEU A N 1
ATOM 3387 C CA . LEU A 1 448 ? -16.557 -14.414 19.838 1.00 91.94 448 LEU A CA 1
ATOM 3388 C C . LEU A 1 448 ? -17.670 -13.734 20.671 1.00 91.94 448 LEU A C 1
ATOM 3390 O O . LEU A 1 448 ? -17.824 -12.512 20.551 1.00 91.94 448 LEU A O 1
ATOM 3394 N N . PRO A 1 449 ? -18.439 -14.434 21.534 1.00 90.12 449 PRO A N 1
ATOM 3395 C CA . PRO A 1 449 ? -19.458 -13.796 22.372 1.00 90.12 449 PRO A CA 1
ATOM 3396 C C . PRO A 1 449 ? -18.900 -12.691 23.277 1.00 90.12 449 PRO A C 1
ATOM 3398 O O . PRO A 1 449 ? -19.574 -11.686 23.523 1.00 90.12 449 PRO A O 1
ATOM 3401 N N . MET A 1 450 ? -17.660 -12.843 23.750 1.00 89.38 450 MET A N 1
ATOM 3402 C CA . MET A 1 450 ? -16.996 -11.827 24.560 1.00 89.38 450 MET A CA 1
ATOM 3403 C C . MET A 1 450 ? -16.658 -10.597 23.713 1.00 89.38 450 MET A C 1
ATOM 3405 O O . MET A 1 450 ? -17.008 -9.485 24.110 1.00 89.38 450 MET A O 1
ATOM 3409 N N . PHE A 1 451 ? -16.111 -10.773 22.508 1.00 93.88 451 PHE A N 1
ATOM 3410 C CA . PHE A 1 451 ? -15.845 -9.662 21.584 1.00 93.88 451 PHE A CA 1
ATOM 3411 C C . PHE A 1 451 ? -17.124 -8.905 21.194 1.00 93.88 451 PHE A C 1
ATOM 3413 O O . PHE A 1 451 ? -17.147 -7.674 21.183 1.00 93.88 451 PHE A O 1
ATOM 3420 N N . LEU A 1 452 ? -18.227 -9.621 20.959 1.00 93.44 452 LEU A N 1
ATOM 3421 C CA . LEU A 1 452 ? -19.537 -9.020 20.685 1.00 93.44 452 LEU A CA 1
ATOM 3422 C C . LEU A 1 452 ? -20.043 -8.159 21.854 1.00 93.44 452 LEU A C 1
ATOM 3424 O O . LEU A 1 452 ? -20.681 -7.124 21.635 1.00 93.44 452 LEU A O 1
ATOM 3428 N N . SER A 1 453 ? -19.728 -8.541 23.097 1.00 91.12 453 SER A N 1
ATOM 3429 C CA . SER A 1 453 ? -20.071 -7.754 24.289 1.00 91.12 453 SER A CA 1
ATOM 3430 C C . SER A 1 453 ? -19.323 -6.416 24.371 1.00 91.12 453 SER A C 1
ATOM 3432 O O . SER A 1 453 ? -19.842 -5.473 24.972 1.00 91.12 453 SER A O 1
ATOM 3434 N N . LEU A 1 454 ? -18.162 -6.304 23.712 1.00 93.94 454 LEU A N 1
ATOM 3435 C CA . LEU A 1 454 ? -17.365 -5.076 23.630 1.00 93.94 454 LEU A CA 1
ATOM 3436 C C . LEU A 1 454 ? -17.907 -4.089 22.586 1.00 93.94 454 LEU A C 1
ATOM 3438 O O . LEU A 1 454 ? -17.541 -2.916 22.612 1.00 93.94 454 LEU A O 1
ATOM 3442 N N . LEU A 1 455 ? -18.787 -4.512 21.677 1.00 94.75 455 LEU A N 1
ATOM 3443 C CA . LEU A 1 455 ? -19.393 -3.629 20.679 1.00 94.75 455 LEU A CA 1
ATOM 3444 C C . LEU A 1 455 ? -20.642 -2.938 21.222 1.00 94.75 455 LEU A C 1
ATOM 3446 O O . LEU A 1 455 ? -21.449 -3.539 21.925 1.00 94.75 455 LEU A O 1
ATOM 3450 N N . LYS A 1 456 ? -20.865 -1.681 20.841 1.00 93.69 456 LYS A N 1
ATOM 3451 C CA . LYS A 1 456 ? -22.176 -1.031 20.994 1.00 93.69 456 LYS A CA 1
ATOM 3452 C C . LYS A 1 456 ? -23.213 -1.685 20.066 1.00 93.69 456 LYS A C 1
ATOM 3454 O O . LYS A 1 456 ? -22.831 -2.353 19.103 1.00 93.69 456 LYS A O 1
ATOM 3459 N N . PRO A 1 457 ? -24.526 -1.471 20.284 1.00 91.38 457 PRO A N 1
ATOM 3460 C CA . PRO A 1 457 ? -25.534 -1.799 19.276 1.00 91.38 457 PRO A CA 1
ATOM 3461 C C . PRO A 1 457 ? -25.181 -1.154 17.927 1.00 91.38 457 PRO A C 1
ATOM 3463 O O . PRO A 1 457 ? -24.815 0.023 17.897 1.00 91.38 457 PRO A O 1
ATOM 3466 N N . SER A 1 458 ? -25.262 -1.918 16.835 1.00 90.81 458 SER A N 1
ATOM 3467 C CA . SER A 1 458 ? -24.812 -1.524 15.485 1.00 90.81 458 SER A CA 1
ATOM 3468 C C . SER A 1 458 ? -23.299 -1.327 15.320 1.00 90.81 458 SER A C 1
ATOM 3470 O O . SER A 1 458 ? -22.853 -0.908 14.250 1.00 90.81 458 SER A O 1
ATOM 3472 N N . GLY A 1 459 ? -22.510 -1.626 16.356 1.00 94.75 459 GLY A N 1
ATOM 3473 C CA . GLY A 1 459 ? -21.056 -1.614 16.301 1.00 94.75 459 GLY A CA 1
ATOM 3474 C C . GLY A 1 459 ? -20.520 -2.709 15.382 1.00 94.75 459 GLY A C 1
ATOM 3475 O O . GLY A 1 459 ? -21.169 -3.738 15.159 1.00 94.75 459 GLY A O 1
ATOM 3476 N N . ARG A 1 460 ? -19.329 -2.471 14.837 1.00 96.31 460 ARG A N 1
ATOM 3477 C CA . ARG A 1 460 ? -18.687 -3.354 13.860 1.00 96.31 460 ARG A CA 1
ATOM 3478 C C . ARG A 1 460 ? -17.322 -3.798 14.337 1.00 96.31 460 ARG A C 1
ATOM 3480 O O . ARG A 1 460 ? -16.609 -3.028 14.972 1.00 96.31 460 ARG A O 1
ATOM 3487 N N . MET A 1 461 ? -16.922 -5.002 13.963 1.00 97.50 461 MET A N 1
ATOM 3488 C CA . MET A 1 461 ? -15.560 -5.456 14.174 1.00 97.50 461 MET A CA 1
ATOM 3489 C C . MET A 1 461 ? -14.987 -6.174 12.968 1.00 97.50 461 MET A C 1
ATOM 3491 O O . MET A 1 461 ? -15.708 -6.860 12.251 1.00 97.50 461 MET A O 1
ATOM 3495 N N . VAL A 1 462 ? -13.684 -6.019 12.774 1.00 98.06 462 VAL A N 1
ATOM 3496 C CA . VAL A 1 462 ? -12.899 -6.833 11.850 1.00 98.06 462 VAL A CA 1
ATOM 3497 C C . VAL A 1 462 ? -12.027 -7.737 12.698 1.00 98.06 462 VAL A C 1
ATOM 3499 O O . VAL A 1 462 ? -11.231 -7.245 13.498 1.00 98.06 462 VAL A O 1
ATOM 3502 N N . VAL A 1 463 ? -12.228 -9.041 12.540 1.00 96.75 463 VAL A N 1
ATOM 3503 C CA . VAL A 1 463 ? -11.533 -10.103 13.274 1.00 96.75 463 VAL A CA 1
ATOM 3504 C C . VAL A 1 463 ? -11.131 -11.209 12.305 1.00 96.75 463 VAL A C 1
ATOM 3506 O O . VAL A 1 463 ? -11.668 -11.290 11.197 1.00 96.75 463 VAL A O 1
ATOM 3509 N N . ILE A 1 464 ? -10.192 -12.055 12.718 1.00 94.94 464 ILE A N 1
ATOM 3510 C CA . ILE A 1 464 ? -9.767 -13.222 11.945 1.00 94.94 464 ILE A CA 1
ATOM 3511 C C . ILE A 1 464 ? -10.300 -14.471 12.637 1.00 94.94 464 ILE A C 1
ATOM 3513 O O . ILE A 1 464 ? -9.956 -14.706 13.788 1.00 94.94 464 ILE A O 1
ATOM 3517 N N . ILE A 1 465 ? -11.122 -15.262 11.953 1.00 93.50 465 ILE A N 1
ATOM 3518 C CA . ILE A 1 465 ? -11.676 -16.527 12.458 1.00 93.50 465 ILE A CA 1
ATOM 3519 C C . ILE A 1 465 ? -11.432 -17.576 11.377 1.00 93.50 465 ILE A C 1
ATOM 3521 O O . ILE A 1 465 ? -11.734 -17.315 10.219 1.00 93.50 465 ILE A O 1
ATOM 3525 N N . ASP A 1 466 ? -10.851 -18.725 11.727 1.00 89.19 466 ASP A N 1
ATOM 3526 C CA . ASP A 1 466 ? -10.601 -19.836 10.792 1.00 89.19 466 ASP A CA 1
ATOM 3527 C C . ASP A 1 466 ? -9.911 -19.419 9.473 1.00 89.19 466 ASP A C 1
ATOM 3529 O O . ASP A 1 466 ? -10.308 -19.820 8.383 1.00 89.19 466 ASP A O 1
ATOM 3533 N N . GLU A 1 467 ? -8.861 -18.591 9.567 1.00 88.12 467 GLU A N 1
ATOM 3534 C CA . GLU A 1 467 ? -8.132 -18.025 8.413 1.00 88.12 467 GLU A CA 1
ATOM 3535 C C . GLU A 1 467 ? -8.966 -17.103 7.502 1.00 88.12 467 GLU A C 1
ATOM 3537 O O . GLU A 1 467 ? -8.556 -16.771 6.387 1.00 88.12 467 GLU A O 1
ATOM 3542 N N . GLU A 1 468 ? -10.116 -16.630 7.970 1.00 91.81 468 GLU A N 1
ATOM 3543 C CA . GLU A 1 468 ? -10.958 -15.667 7.274 1.00 91.81 468 GLU A CA 1
ATOM 3544 C C . GLU A 1 468 ? -10.972 -14.339 8.021 1.00 91.81 468 GLU A C 1
ATOM 3546 O O . GLU A 1 468 ? -11.305 -14.261 9.203 1.00 91.81 468 GLU A O 1
ATOM 3551 N N . ALA A 1 469 ? -10.643 -13.259 7.316 1.00 94.44 469 ALA A N 1
ATOM 3552 C CA . ALA A 1 469 ? -10.906 -11.923 7.813 1.00 94.44 469 ALA A CA 1
ATOM 3553 C C . ALA A 1 469 ? -12.386 -11.622 7.585 1.00 94.44 469 ALA A C 1
ATOM 3555 O O . ALA A 1 469 ? -12.849 -11.550 6.441 1.00 94.44 469 ALA A O 1
ATOM 3556 N N . VAL A 1 470 ? -13.125 -11.435 8.672 1.00 96.69 470 VAL A N 1
ATOM 3557 C CA . VAL A 1 470 ? -14.574 -11.242 8.642 1.00 96.69 470 VAL A CA 1
ATOM 3558 C C . VAL A 1 470 ? -14.954 -9.905 9.261 1.00 96.69 470 VAL A C 1
ATOM 3560 O O . VAL A 1 470 ? -14.417 -9.488 10.288 1.00 96.69 470 VAL A O 1
ATOM 3563 N N . LEU A 1 471 ? -15.906 -9.225 8.627 1.00 97.62 471 LEU A N 1
ATOM 3564 C CA . LEU A 1 471 ? -16.623 -8.106 9.217 1.00 97.62 471 LEU A CA 1
ATOM 3565 C C . LEU A 1 471 ? -17.815 -8.668 9.987 1.00 97.62 471 LEU A C 1
ATOM 3567 O O . LEU A 1 471 ? -18.716 -9.262 9.396 1.00 97.62 471 LEU A O 1
ATOM 3571 N N . VAL A 1 472 ? -17.850 -8.441 11.293 1.00 97.06 472 VAL A N 1
ATOM 3572 C CA . VAL A 1 472 ? -18.989 -8.789 12.142 1.00 97.06 472 VAL A CA 1
ATOM 3573 C C . VAL A 1 472 ? -19.712 -7.513 12.549 1.00 97.06 472 VAL A C 1
ATOM 3575 O O . VAL A 1 472 ? -19.083 -6.557 13.000 1.00 97.06 472 VAL A O 1
ATOM 3578 N N . THR A 1 473 ? -21.033 -7.481 12.390 1.00 95.50 473 THR A N 1
ATOM 3579 C CA . THR A 1 473 ? -21.871 -6.344 12.798 1.00 95.50 473 THR A CA 1
ATOM 3580 C C . THR A 1 473 ? -22.890 -6.800 13.825 1.00 95.50 473 THR A C 1
ATOM 3582 O O . THR A 1 473 ? -23.667 -7.713 13.558 1.00 95.50 473 THR A O 1
ATOM 3585 N N . ARG A 1 474 ? -22.921 -6.147 14.989 1.00 93.38 474 ARG A N 1
ATOM 3586 C CA . ARG A 1 474 ? -23.921 -6.413 16.028 1.00 93.38 474 ARG A CA 1
ATOM 3587 C C . ARG A 1 474 ? -25.263 -5.801 15.620 1.00 93.38 474 ARG A C 1
ATOM 3589 O O . ARG A 1 474 ? -25.378 -4.582 15.528 1.00 93.38 474 ARG A O 1
ATOM 3596 N N . SER A 1 475 ? -26.281 -6.626 15.404 1.00 86.06 475 SER A N 1
ATOM 3597 C CA . SER A 1 475 ? -27.587 -6.225 14.862 1.00 86.06 475 SER A CA 1
ATOM 3598 C C . SER A 1 475 ? -28.457 -5.456 15.868 1.00 86.06 475 SER A C 1
ATOM 3600 O O . SER A 1 475 ? -29.304 -4.657 15.465 1.00 86.06 475 SER A O 1
ATOM 3602 N N . GLY A 1 476 ? -28.255 -5.651 17.179 1.00 78.25 476 GLY A N 1
ATOM 3603 C CA . GLY A 1 476 ? -29.147 -5.080 18.190 1.00 78.25 476 GLY A CA 1
ATOM 3604 C C . GLY A 1 476 ? -28.640 -5.075 19.634 1.00 78.25 476 GLY A C 1
ATOM 3605 O O . GLY A 1 476 ? -27.442 -5.060 19.922 1.00 78.25 476 GLY A O 1
ATOM 3606 N N . GLN A 1 477 ? -29.598 -5.022 20.568 1.00 75.12 477 GLN A N 1
ATOM 3607 C CA . GLN A 1 477 ? -29.342 -5.017 22.016 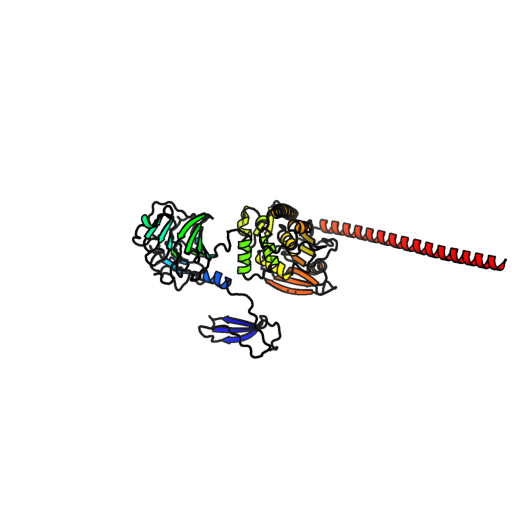1.00 75.12 477 GLN A CA 1
ATOM 3608 C C . GLN A 1 477 ? -28.833 -6.375 22.510 1.00 75.12 477 GLN A C 1
ATOM 3610 O O . GLN A 1 477 ? -28.002 -6.402 23.413 1.00 75.12 477 GLN A O 1
ATOM 3615 N N . ASP A 1 478 ? -29.273 -7.480 21.907 1.00 80.69 478 ASP A N 1
ATOM 3616 C CA . ASP A 1 478 ? -28.731 -8.809 22.192 1.00 80.69 478 ASP A CA 1
ATOM 3617 C C . ASP A 1 478 ? -27.333 -8.940 21.554 1.00 80.69 478 ASP A C 1
ATOM 3619 O O . ASP A 1 478 ? -27.214 -8.779 20.338 1.00 80.69 478 ASP A O 1
ATOM 3623 N N . PRO A 1 479 ? -26.259 -9.191 22.331 1.00 72.88 479 PRO A N 1
ATOM 3624 C CA . PRO A 1 479 ? -24.930 -9.420 21.771 1.00 72.88 479 PRO A CA 1
ATOM 3625 C C . PRO A 1 479 ? -24.856 -10.635 20.838 1.00 72.88 479 PRO A C 1
ATOM 3627 O O . PRO A 1 479 ? -23.921 -10.717 20.054 1.00 72.88 479 PRO A O 1
ATOM 3630 N N . HIS A 1 480 ? -25.795 -11.582 20.931 1.00 80.25 480 HIS A N 1
ATOM 3631 C CA . HIS A 1 480 ? -25.782 -12.821 20.146 1.00 80.25 480 HIS A CA 1
ATOM 3632 C C . HIS A 1 480 ? -26.450 -12.654 18.773 1.00 80.25 480 HIS A C 1
ATOM 3634 O O . HIS A 1 480 ? -26.337 -13.539 17.928 1.00 80.25 480 HIS A O 1
ATOM 3640 N N . ASP A 1 481 ? -27.116 -11.521 18.533 1.00 88.81 481 ASP A N 1
ATOM 3641 C CA . ASP A 1 481 ? -27.673 -11.166 17.231 1.00 88.81 481 ASP A CA 1
ATOM 3642 C C . ASP A 1 481 ? -26.649 -10.350 16.430 1.00 88.81 481 ASP A C 1
ATOM 3644 O O . ASP A 1 481 ? -26.418 -9.161 16.689 1.00 88.81 481 ASP A O 1
ATOM 3648 N N . PHE A 1 482 ? -26.004 -11.001 15.463 1.00 94.31 482 PHE A N 1
ATOM 3649 C CA . PHE A 1 482 ? -24.989 -10.392 14.612 1.00 94.31 482 PHE A CA 1
ATOM 3650 C C . PHE A 1 482 ? -25.031 -10.946 13.185 1.00 94.31 482 PHE A C 1
ATOM 3652 O O . PHE A 1 482 ? -25.485 -12.062 12.930 1.00 94.31 482 PHE A O 1
ATOM 3659 N N . THR A 1 483 ? -24.491 -10.174 12.247 1.00 94.88 483 THR A N 1
ATOM 3660 C CA . THR A 1 483 ? -24.205 -10.619 10.880 1.00 94.88 483 THR A CA 1
ATOM 3661 C C . THR A 1 483 ? -22.704 -10.756 10.670 1.00 94.88 483 THR A C 1
ATOM 3663 O O . THR A 1 483 ? -21.911 -10.095 11.345 1.00 94.88 483 THR A O 1
ATOM 3666 N N . ARG A 1 484 ? -22.310 -11.622 9.731 1.00 94.94 484 ARG A N 1
ATOM 3667 C CA . ARG A 1 484 ? -20.920 -11.808 9.308 1.00 94.94 484 ARG A CA 1
ATOM 3668 C C . ARG A 1 484 ? -20.819 -11.621 7.798 1.00 94.94 484 ARG A C 1
ATOM 3670 O O . ARG A 1 484 ? -21.660 -12.127 7.059 1.00 94.94 484 ARG A O 1
ATOM 3677 N N . GLU A 1 485 ? -19.790 -10.920 7.354 1.00 96.00 485 GLU A N 1
ATOM 3678 C CA . GLU A 1 485 ? -19.440 -10.737 5.947 1.00 96.00 485 GLU A CA 1
ATOM 3679 C C . GLU A 1 485 ? -17.963 -11.101 5.764 1.00 96.00 485 GLU A C 1
ATOM 3681 O O . GLU A 1 485 ? -17.099 -10.572 6.465 1.00 96.00 485 GLU A O 1
ATOM 3686 N N . LEU A 1 486 ? -17.664 -11.990 4.817 1.00 93.75 486 LEU A N 1
ATOM 3687 C CA . LEU A 1 486 ? -16.288 -12.318 4.451 1.00 93.75 486 LEU A CA 1
ATOM 3688 C C . LEU A 1 486 ? -15.630 -11.111 3.767 1.00 93.75 486 LEU A C 1
ATOM 3690 O O . LEU A 1 486 ? -16.138 -10.609 2.765 1.00 93.75 486 LEU A O 1
ATOM 3694 N N . ILE A 1 487 ? -14.481 -10.671 4.281 1.00 90.62 487 ILE A N 1
ATOM 3695 C CA . ILE A 1 487 ? -13.650 -9.647 3.636 1.00 90.62 487 ILE A CA 1
ATOM 3696 C C . ILE A 1 487 ? -12.676 -10.324 2.674 1.00 90.62 487 ILE A C 1
ATOM 3698 O O . ILE A 1 487 ? -12.643 -9.994 1.488 1.00 90.62 487 ILE A O 1
ATOM 3702 N N . CYS A 1 488 ? -11.873 -11.257 3.187 1.00 85.88 488 CYS A N 1
ATOM 3703 C CA . CYS A 1 488 ? -10.921 -12.048 2.412 1.00 85.88 488 CYS A CA 1
ATOM 3704 C C . CYS A 1 488 ? -10.410 -13.256 3.211 1.00 85.88 488 CYS A C 1
ATOM 3706 O O . CYS A 1 488 ? -10.497 -13.288 4.438 1.00 85.88 488 CYS A O 1
ATOM 3708 N N . HIS A 1 489 ? -9.817 -14.222 2.510 1.00 85.12 489 HIS A N 1
ATOM 3709 C CA . HIS A 1 489 ? -9.045 -15.298 3.134 1.00 85.12 489 HIS A CA 1
ATOM 3710 C C . HIS A 1 489 ? -7.614 -14.833 3.453 1.00 85.12 489 HIS A C 1
ATOM 3712 O O . HIS A 1 489 ? -6.991 -14.129 2.654 1.00 85.12 489 HIS A O 1
ATOM 3718 N N . VAL A 1 490 ? -7.095 -15.253 4.607 1.00 81.31 490 VAL A N 1
ATOM 3719 C CA . VAL A 1 490 ? -5.789 -14.894 5.188 1.00 81.31 490 VAL A CA 1
ATOM 3720 C C . VAL A 1 490 ? -5.100 -16.139 5.796 1.00 81.31 490 VAL A C 1
ATOM 3722 O O . VAL A 1 490 ? -5.032 -16.282 7.018 1.00 81.31 490 VAL A O 1
ATOM 3725 N N . PRO A 1 491 ? -4.575 -17.055 4.958 1.00 65.31 491 PRO A N 1
ATOM 3726 C CA . PRO A 1 491 ? -4.123 -18.388 5.381 1.00 65.31 491 PRO A CA 1
ATOM 3727 C C . PRO A 1 491 ? -2.847 -18.381 6.234 1.00 65.31 491 PRO A C 1
ATOM 3729 O O . PRO A 1 491 ? -1.821 -17.865 5.794 1.00 65.31 491 PRO A O 1
ATOM 3732 N N . GLY A 1 492 ? -2.879 -19.001 7.423 1.00 61.16 492 GLY A N 1
ATOM 3733 C CA . GLY A 1 492 ? -1.715 -19.242 8.298 1.00 61.16 492 GLY A CA 1
ATOM 3734 C C . GLY A 1 492 ? -0.890 -18.004 8.661 1.00 61.16 492 GLY A C 1
ATOM 3735 O O . GLY A 1 492 ? 0.315 -18.090 8.906 1.00 61.16 492 GLY A O 1
ATOM 3736 N N . GLU A 1 493 ? -1.508 -16.829 8.594 1.00 62.81 493 GLU A N 1
ATOM 3737 C CA . GLU A 1 493 ? -0.776 -15.610 8.276 1.00 62.81 493 GLU A CA 1
ATOM 3738 C C . GLU A 1 493 ? -0.692 -14.617 9.449 1.00 62.81 493 GLU A C 1
ATOM 3740 O O . GLU A 1 493 ? 0.093 -13.663 9.395 1.00 62.81 493 GLU A O 1
ATOM 3745 N N . PHE A 1 494 ? -1.466 -14.833 10.509 1.00 73.94 494 PHE A N 1
ATOM 3746 C CA . PHE A 1 494 ? -1.605 -13.943 11.660 1.00 73.94 494 PHE A CA 1
ATOM 3747 C C . PHE A 1 494 ? -1.362 -14.687 12.981 1.00 73.94 494 PHE A C 1
ATOM 3749 O O . PHE A 1 494 ? -1.445 -15.911 13.025 1.00 73.94 494 PHE A O 1
ATOM 3756 N N . GLY A 1 495 ? -0.972 -13.955 14.030 1.00 80.81 495 GLY A N 1
ATOM 3757 C CA . GLY A 1 495 ? -0.732 -14.543 15.355 1.00 80.81 495 GLY A CA 1
ATOM 3758 C C . GLY A 1 495 ? -2.038 -14.941 16.042 1.00 80.81 495 GLY A C 1
ATOM 3759 O O . GLY A 1 495 ? -3.099 -14.496 15.627 1.00 80.81 495 GLY A O 1
ATOM 3760 N N . GLU A 1 496 ? -1.968 -15.749 17.093 1.00 86.56 496 GLU A N 1
ATOM 3761 C CA . GLU A 1 496 ? -3.129 -16.108 17.921 1.00 86.56 496 GLU A CA 1
ATOM 3762 C C . GLU A 1 496 ? -3.243 -15.169 19.128 1.00 86.56 496 GLU A C 1
ATOM 3764 O O . GLU A 1 496 ? -2.247 -14.574 19.558 1.00 86.56 496 GLU A O 1
ATOM 3769 N N . LEU A 1 497 ? -4.454 -15.020 19.670 1.00 90.50 497 LEU A N 1
ATOM 3770 C CA . LEU A 1 497 ? -4.647 -14.347 20.953 1.00 90.50 497 LEU A CA 1
ATOM 3771 C C . LEU A 1 497 ? -3.963 -15.148 22.069 1.00 90.50 497 LEU A C 1
ATOM 3773 O O . LEU A 1 497 ? -4.112 -16.362 22.162 1.00 90.50 497 LEU A O 1
ATOM 3777 N N . GLU A 1 498 ? -3.199 -14.460 22.918 1.00 89.88 498 GLU A N 1
ATOM 3778 C CA . GLU A 1 498 ? -2.549 -15.092 24.067 1.00 89.88 498 GLU A CA 1
ATOM 3779 C C . GLU A 1 498 ? -3.579 -15.299 25.187 1.00 89.88 498 GLU A C 1
ATOM 3781 O O . GLU A 1 498 ? -4.276 -14.358 25.570 1.00 89.88 498 GLU A O 1
ATOM 3786 N N . ASP A 1 499 ? -3.661 -16.510 25.740 1.00 90.25 499 ASP A N 1
ATOM 3787 C CA . ASP A 1 499 ? -4.525 -16.795 26.888 1.00 90.25 499 ASP A CA 1
ATOM 3788 C C . ASP A 1 499 ? -4.097 -15.994 28.128 1.00 90.25 499 ASP A C 1
ATOM 3790 O O . ASP A 1 499 ? -2.897 -15.852 28.403 1.00 90.25 499 ASP A O 1
ATOM 3794 N N . PRO A 1 500 ? -5.049 -15.500 28.939 1.00 91.00 500 PRO A N 1
ATOM 3795 C CA . PRO A 1 500 ? -4.720 -14.799 30.165 1.00 91.00 500 PRO A CA 1
ATOM 3796 C C . PRO A 1 500 ? -4.095 -15.762 31.172 1.00 91.00 500 PRO A C 1
ATOM 3798 O O . PRO A 1 500 ? -4.557 -16.885 31.394 1.00 91.00 500 PRO A O 1
ATOM 3801 N N . THR A 1 501 ? -3.049 -15.304 31.850 1.00 90.19 501 THR A N 1
ATOM 3802 C CA . THR A 1 501 ? -2.404 -16.101 32.890 1.00 90.19 501 THR A CA 1
ATOM 3803 C C . THR A 1 501 ? -3.352 -16.310 34.080 1.00 90.19 501 THR A C 1
ATOM 3805 O O . THR A 1 501 ? -4.174 -15.443 34.395 1.00 90.19 501 THR A O 1
ATOM 3808 N N . PRO A 1 502 ? -3.207 -17.408 34.849 1.00 89.31 502 PRO A N 1
ATOM 3809 C CA . PRO A 1 502 ? -4.027 -17.631 36.042 1.00 89.31 502 PRO A CA 1
ATOM 3810 C C . PRO A 1 502 ? -3.974 -16.478 37.057 1.00 89.31 502 PRO A C 1
ATOM 3812 O O . PRO A 1 502 ? -4.940 -16.234 37.779 1.00 89.31 502 PRO A O 1
ATOM 3815 N N . TRP A 1 503 ? -2.845 -15.764 37.123 1.00 86.88 503 TRP A N 1
ATOM 3816 C CA . TRP A 1 503 ? -2.679 -14.615 38.010 1.00 86.88 503 TRP A CA 1
ATOM 3817 C C . TRP A 1 503 ? -3.486 -13.403 37.541 1.00 86.88 503 TRP A C 1
ATOM 3819 O O . TRP A 1 503 ? -4.154 -12.773 38.358 1.00 86.88 503 TRP A O 1
ATOM 3829 N N . GLU A 1 504 ? -3.479 -13.115 36.240 1.00 88.31 504 GLU A N 1
ATOM 3830 C CA . GLU A 1 504 ? -4.283 -12.039 35.657 1.00 88.31 504 GLU A CA 1
ATOM 3831 C C . GLU A 1 504 ? -5.783 -12.274 35.862 1.00 88.31 504 GLU A C 1
ATOM 3833 O O . GLU A 1 504 ? -6.501 -11.366 36.284 1.00 88.31 504 GLU A O 1
ATOM 3838 N N . VAL A 1 505 ? -6.247 -13.511 35.659 1.00 86.75 505 VAL A N 1
ATOM 3839 C CA . VAL A 1 505 ? -7.642 -13.894 35.926 1.00 86.75 505 VAL A CA 1
ATOM 3840 C C . VAL A 1 505 ? -7.987 -13.703 37.407 1.00 86.75 505 VAL A C 1
ATOM 3842 O O . VAL A 1 505 ? -9.029 -13.137 37.744 1.00 86.75 505 VAL A O 1
ATOM 3845 N N . GLN A 1 506 ? -7.110 -14.139 38.315 1.00 86.06 506 GLN A N 1
ATOM 3846 C CA . GLN A 1 506 ? -7.329 -14.003 39.755 1.00 86.06 506 GLN A CA 1
ATOM 3847 C C . GLN A 1 506 ? -7.383 -12.533 40.199 1.00 86.06 506 GLN A C 1
ATOM 3849 O O . GLN A 1 506 ? -8.232 -12.174 41.020 1.00 86.06 506 GLN A O 1
ATOM 3854 N N . ASP A 1 507 ? -6.497 -11.687 39.673 1.00 86.06 507 ASP A N 1
ATOM 3855 C CA . ASP A 1 507 ? -6.483 -10.255 39.977 1.00 86.06 507 ASP A CA 1
ATOM 3856 C C . ASP A 1 507 ? -7.752 -9.566 39.457 1.00 86.06 507 ASP A C 1
ATOM 3858 O O . ASP A 1 507 ? -8.391 -8.805 40.189 1.00 86.06 507 ASP A O 1
ATOM 3862 N N . ALA A 1 508 ? -8.199 -9.914 38.246 1.00 83.56 508 ALA A N 1
ATOM 3863 C CA . ALA A 1 508 ? -9.464 -9.436 37.698 1.00 83.56 508 ALA A CA 1
ATOM 3864 C C . ALA A 1 508 ? -10.652 -9.810 38.598 1.00 83.56 508 ALA A C 1
ATOM 3866 O O . ALA A 1 508 ? -11.430 -8.940 38.987 1.00 83.56 508 ALA A O 1
ATOM 3867 N N . ILE A 1 509 ? -10.747 -11.069 39.041 1.00 84.19 509 ILE A N 1
ATOM 3868 C CA . ILE A 1 509 ? -11.804 -11.520 39.964 1.00 84.19 509 ILE A CA 1
ATOM 3869 C C . ILE A 1 509 ? -11.811 -10.698 41.262 1.00 84.19 509 ILE A C 1
ATOM 3871 O O . ILE A 1 509 ? -12.882 -10.367 41.780 1.00 84.19 509 ILE A O 1
ATOM 3875 N N . LEU A 1 510 ? -10.640 -10.370 41.816 1.00 85.06 510 LEU A N 1
ATOM 3876 C CA . LEU A 1 510 ? -10.545 -9.550 43.027 1.00 85.06 510 LEU A CA 1
ATOM 3877 C C . LEU A 1 510 ? -11.047 -8.121 42.787 1.00 85.06 510 LEU A C 1
ATOM 3879 O O . LEU A 1 510 ? -11.813 -7.607 43.607 1.00 85.06 510 LEU A O 1
ATOM 3883 N N . ARG A 1 511 ? -10.676 -7.505 41.658 1.00 82.38 511 ARG A N 1
ATOM 3884 C CA . ARG A 1 511 ? -11.149 -6.164 41.272 1.00 82.38 511 ARG A CA 1
ATOM 3885 C C . ARG A 1 511 ? -12.666 -6.130 41.091 1.00 82.38 511 ARG A C 1
ATOM 3887 O O . ARG A 1 511 ? -13.315 -5.235 41.634 1.00 82.38 511 ARG A O 1
ATOM 3894 N N . ILE A 1 512 ? -13.226 -7.135 40.414 1.00 81.06 512 ILE A N 1
ATOM 3895 C CA . ILE A 1 512 ? -14.673 -7.288 40.204 1.00 81.06 512 ILE A CA 1
ATOM 3896 C C . ILE A 1 512 ? -15.392 -7.376 41.554 1.00 81.06 512 ILE A C 1
ATOM 3898 O O . ILE A 1 512 ? -16.321 -6.614 41.827 1.00 81.06 512 ILE A O 1
ATOM 3902 N N . LYS A 1 513 ? -14.922 -8.255 42.452 1.00 82.75 513 LYS A N 1
ATOM 3903 C CA . LYS A 1 513 ? -15.506 -8.416 43.794 1.00 82.75 513 LYS A CA 1
ATOM 3904 C C . LYS A 1 513 ? -15.481 -7.121 44.598 1.00 82.75 513 LYS A C 1
ATOM 3906 O O . LYS A 1 513 ? -16.472 -6.791 45.247 1.00 82.75 513 LYS A O 1
ATOM 3911 N N . GLU A 1 514 ? -14.373 -6.388 44.566 1.00 84.12 514 GLU A N 1
ATOM 3912 C CA . GLU A 1 514 ? -14.240 -5.134 45.310 1.00 84.12 514 GLU A CA 1
ATOM 3913 C C . GLU A 1 514 ? -15.153 -4.032 44.751 1.00 84.12 514 GLU A C 1
ATOM 3915 O O . GLU A 1 514 ? -15.786 -3.299 45.516 1.00 84.12 514 GLU A O 1
ATOM 3920 N N . ARG A 1 515 ? -15.286 -3.945 43.423 1.00 80.75 515 ARG A N 1
ATOM 3921 C CA . ARG A 1 515 ? -16.198 -3.011 42.751 1.00 80.75 515 ARG A CA 1
ATOM 3922 C C . ARG A 1 515 ? -17.655 -3.301 43.097 1.00 80.75 515 ARG A C 1
ATOM 3924 O O . ARG A 1 515 ? -18.373 -2.379 43.482 1.00 80.75 515 ARG A O 1
ATOM 3931 N N . GLU A 1 516 ? -18.082 -4.557 43.011 1.00 80.94 516 GLU A N 1
ATOM 3932 C CA . GLU A 1 516 ? -19.452 -4.955 43.351 1.00 80.94 516 GLU A CA 1
ATOM 3933 C C . GLU A 1 516 ? -19.744 -4.757 44.843 1.00 80.94 516 GLU A C 1
ATOM 3935 O O . GLU A 1 516 ? -20.801 -4.241 45.212 1.00 80.94 516 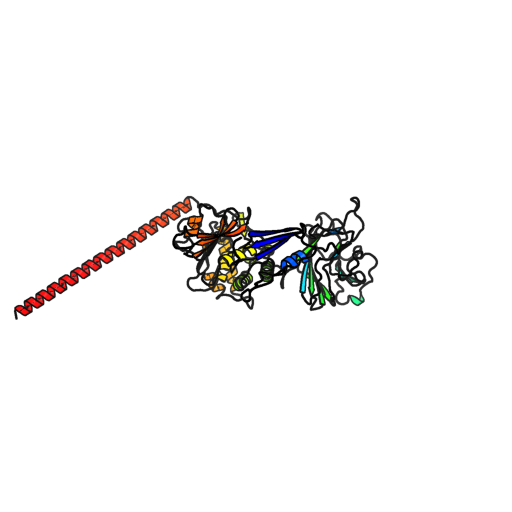GLU A O 1
ATOM 3940 N N . ARG A 1 517 ? -18.767 -5.032 45.718 1.00 82.25 517 ARG A N 1
ATOM 3941 C CA . ARG A 1 517 ? -18.861 -4.702 47.147 1.00 82.25 517 ARG A CA 1
ATOM 3942 C C . ARG A 1 517 ? -19.067 -3.201 47.366 1.00 82.25 517 ARG A C 1
ATOM 3944 O O . ARG A 1 517 ? -19.902 -2.813 48.183 1.00 82.25 517 ARG A O 1
ATOM 3951 N N . LYS A 1 518 ? -18.330 -2.355 46.638 1.00 83.62 518 LYS A N 1
ATOM 3952 C CA . LYS A 1 518 ? -18.456 -0.895 46.716 1.00 83.62 518 LYS A CA 1
ATOM 3953 C C . LYS A 1 518 ? -19.805 -0.406 46.184 1.00 83.62 518 LYS A C 1
ATOM 3955 O O . LYS A 1 518 ? -20.455 0.369 46.877 1.00 83.62 518 LYS A O 1
ATOM 3960 N N . LYS A 1 519 ? -20.265 -0.903 45.029 1.00 81.69 519 LYS A N 1
ATOM 3961 C CA . LYS A 1 519 ? -21.607 -0.601 44.496 1.00 81.69 519 LYS A CA 1
ATOM 3962 C C . LYS A 1 519 ? -22.702 -0.979 45.489 1.00 81.69 519 LYS A C 1
ATOM 3964 O O . LYS A 1 519 ? -23.575 -0.164 45.758 1.00 81.69 519 LYS A O 1
ATOM 3969 N N . GLY A 1 520 ? -22.631 -2.177 46.073 1.00 81.75 520 GLY A N 1
ATOM 3970 C CA . GLY A 1 520 ? -23.590 -2.619 47.086 1.00 81.75 520 GLY A CA 1
ATOM 3971 C C . GLY A 1 520 ? -23.594 -1.717 48.322 1.00 81.75 520 GLY A C 1
ATOM 3972 O O . GLY A 1 520 ? -24.656 -1.386 48.846 1.00 81.75 520 GLY A O 1
ATOM 3973 N N . PHE A 1 521 ? -22.419 -1.258 48.761 1.00 83.12 521 PHE A N 1
ATOM 3974 C CA . PHE A 1 521 ? -22.305 -0.312 49.871 1.00 83.12 521 PHE A CA 1
ATOM 3975 C C . PHE A 1 521 ? -22.887 1.068 49.533 1.00 83.12 521 PHE A C 1
ATOM 3977 O O . PHE A 1 521 ? -23.616 1.644 50.342 1.00 83.12 521 PHE A O 1
ATOM 3984 N N . ASP A 1 522 ? -22.594 1.593 48.343 1.00 84.56 522 ASP A N 1
ATOM 3985 C CA . ASP A 1 522 ? -23.114 2.880 47.880 1.00 84.56 522 ASP A CA 1
ATOM 3986 C C . ASP A 1 522 ? -24.639 2.831 47.696 1.00 84.56 522 ASP A C 1
ATOM 3988 O O . ASP A 1 522 ? -25.328 3.758 48.128 1.00 84.56 522 ASP A O 1
ATOM 3992 N N . GLN A 1 523 ? -25.179 1.729 47.163 1.00 86.06 523 GLN A N 1
ATOM 3993 C CA . GLN A 1 523 ? -26.622 1.499 47.061 1.00 86.06 523 GLN A CA 1
ATOM 3994 C C . GLN A 1 523 ? -27.276 1.453 48.445 1.00 86.06 523 GLN A C 1
ATOM 3996 O O . GLN A 1 523 ? -28.215 2.200 48.707 1.00 86.06 523 GLN A O 1
ATOM 4001 N N . ALA A 1 524 ? -26.728 0.672 49.381 1.00 80.44 524 ALA A N 1
ATOM 4002 C CA . ALA A 1 524 ? -27.247 0.608 50.747 1.00 80.44 524 ALA A CA 1
ATOM 4003 C C . ALA A 1 524 ? -27.221 1.983 51.441 1.00 80.44 524 ALA A C 1
ATOM 4005 O O . ALA A 1 524 ? -28.135 2.340 52.186 1.00 80.44 524 ALA A O 1
ATOM 4006 N N . LYS A 1 525 ? -26.187 2.792 51.182 1.00 86.06 525 LYS A N 1
ATOM 4007 C CA . LYS A 1 525 ? -26.092 4.163 51.695 1.00 86.06 525 LYS A CA 1
ATOM 4008 C C . LYS A 1 525 ? -27.174 5.073 51.104 1.00 86.06 525 LYS A C 1
ATOM 4010 O O . LYS A 1 525 ? -27.727 5.891 51.842 1.00 86.06 525 LYS A O 1
ATOM 4015 N N . GLN A 1 526 ? -27.472 4.943 49.810 1.00 84.19 526 GLN A N 1
ATOM 4016 C CA . GLN A 1 526 ? -28.564 5.672 49.158 1.00 84.19 526 GLN A CA 1
ATOM 4017 C C . GLN A 1 526 ? -29.928 5.260 49.724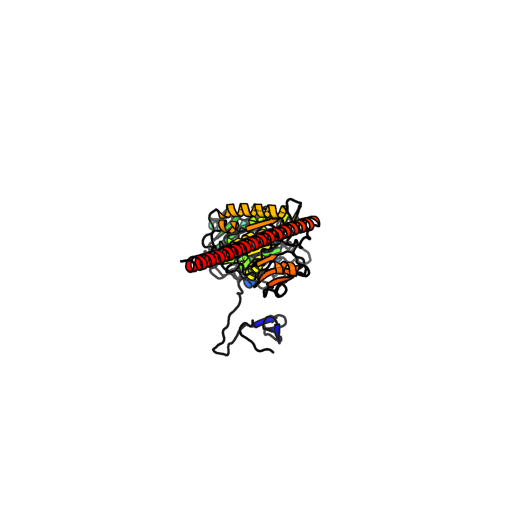 1.00 84.19 526 GLN A C 1
ATOM 4019 O O . GLN A 1 526 ? -30.719 6.135 50.070 1.00 84.19 526 GLN A O 1
ATOM 4024 N N . ASP A 1 527 ? -30.163 3.964 49.928 1.00 83.00 527 ASP A N 1
ATOM 4025 C CA . ASP A 1 527 ? -31.419 3.447 50.481 1.00 83.00 527 ASP A CA 1
ATOM 4026 C C . ASP A 1 527 ? -31.655 3.948 51.917 1.00 83.00 527 ASP A C 1
ATOM 4028 O O . ASP A 1 527 ? -32.744 4.414 52.256 1.00 83.00 527 ASP A O 1
ATOM 4032 N N . ILE A 1 528 ? -30.615 3.954 52.763 1.00 82.69 528 ILE A N 1
ATOM 4033 C CA . ILE A 1 528 ? -30.690 4.518 54.123 1.00 82.69 528 ILE A CA 1
ATOM 4034 C C . ILE A 1 528 ? -30.996 6.024 54.086 1.00 82.69 528 ILE A C 1
ATOM 4036 O O . ILE A 1 528 ? -31.757 6.524 54.919 1.00 82.69 528 ILE A O 1
ATOM 4040 N N . ALA A 1 529 ? -30.413 6.770 53.144 1.00 80.88 529 ALA A N 1
ATOM 4041 C CA . ALA A 1 529 ? -30.696 8.195 52.987 1.00 80.88 529 ALA A CA 1
ATOM 4042 C C . ALA A 1 529 ? -32.144 8.449 52.519 1.00 80.88 529 ALA A C 1
ATOM 4044 O O . ALA A 1 529 ? -32.800 9.372 53.015 1.00 80.88 529 ALA A O 1
ATOM 4045 N N . ALA A 1 530 ? -32.666 7.609 51.622 1.00 80.69 530 ALA A N 1
ATOM 4046 C CA . ALA A 1 530 ? -34.055 7.652 51.171 1.00 80.69 530 ALA A CA 1
ATOM 4047 C C . ALA A 1 530 ? -35.042 7.346 52.315 1.00 80.69 530 ALA A C 1
ATOM 4049 O O . ALA A 1 530 ? -36.022 8.065 52.497 1.00 80.69 530 ALA A O 1
ATOM 4050 N N . LEU A 1 531 ? -34.746 6.353 53.160 1.00 79.56 531 LEU A N 1
ATOM 4051 C CA . LEU A 1 531 ? -35.566 6.036 54.337 1.00 79.56 531 LEU A CA 1
ATOM 4052 C C . LEU A 1 531 ? -35.604 7.189 55.349 1.00 79.56 531 LEU A C 1
ATOM 4054 O O . LEU A 1 531 ? -36.678 7.594 55.786 1.00 79.56 531 LEU A O 1
ATOM 4058 N N . ARG A 1 532 ? -34.449 7.783 55.676 1.00 79.12 532 ARG A N 1
ATOM 4059 C CA . ARG A 1 532 ? -34.379 8.924 56.611 1.00 79.12 532 ARG A CA 1
ATOM 4060 C C . ARG A 1 532 ? -35.118 10.158 56.100 1.00 79.12 532 ARG A C 1
ATOM 4062 O O . ARG A 1 532 ? -35.713 10.892 56.886 1.00 79.12 532 ARG A O 1
ATOM 4069 N N . SER A 1 533 ? -35.060 10.413 54.794 1.00 78.81 533 SER A N 1
ATOM 4070 C CA . SER A 1 533 ? -35.800 11.524 54.186 1.00 78.81 533 SER A CA 1
ATOM 4071 C C . SER A 1 533 ? -37.308 11.270 54.195 1.00 78.81 533 SER A C 1
ATOM 4073 O O . SER A 1 533 ? -38.062 12.192 54.501 1.00 78.81 533 SER A O 1
ATOM 4075 N N . PHE A 1 534 ? -37.750 10.029 53.974 1.00 81.81 534 PHE A N 1
ATOM 4076 C CA . PHE A 1 534 ? -39.151 9.639 54.134 1.00 81.81 534 PHE A CA 1
ATOM 4077 C C . PHE A 1 534 ? -39.656 9.843 55.576 1.00 81.81 534 PHE A C 1
ATOM 4079 O O . PHE A 1 534 ? -40.671 10.511 55.774 1.00 81.81 534 PHE A O 1
ATOM 4086 N N . GLU A 1 535 ? -38.920 9.363 56.586 1.00 79.69 535 GLU A N 1
ATOM 4087 C CA . GLU A 1 535 ? -39.274 9.546 58.007 1.00 79.69 535 GLU A CA 1
ATOM 4088 C C . GLU A 1 535 ? -39.371 11.031 58.400 1.00 79.69 535 GLU A C 1
ATOM 4090 O O . GLU A 1 535 ? -40.276 11.436 59.134 1.00 79.69 535 GLU A O 1
ATOM 4095 N N . TYR A 1 536 ? -38.466 11.871 57.884 1.00 75.75 536 TYR A N 1
ATOM 4096 C CA . TYR A 1 536 ? -38.484 13.315 58.131 1.00 75.75 536 TYR A CA 1
ATOM 4097 C C . TYR A 1 536 ? -39.734 13.994 57.549 1.00 75.75 536 TYR A C 1
ATOM 4099 O O . TYR A 1 536 ? -40.355 14.828 58.215 1.00 75.75 536 TYR A O 1
ATOM 4107 N N . VAL A 1 537 ? -40.129 13.622 56.327 1.00 80.25 537 VAL A N 1
ATOM 4108 C CA . VAL A 1 537 ? -41.343 14.137 55.672 1.00 80.25 537 VAL A CA 1
ATOM 4109 C C . VAL A 1 537 ? -42.598 13.706 56.435 1.00 80.25 537 VAL A C 1
ATOM 4111 O O . VAL A 1 537 ? -43.478 14.533 56.682 1.00 80.25 537 VAL A O 1
ATOM 4114 N N . GLU A 1 538 ? -42.668 12.448 56.873 1.00 85.56 538 GLU A N 1
ATOM 4115 C CA . GLU A 1 538 ? -43.793 11.948 57.667 1.00 85.56 538 GLU A CA 1
ATOM 4116 C C . GLU A 1 538 ? -43.909 12.686 59.014 1.00 85.56 538 GLU A C 1
ATOM 4118 O O . GLU A 1 538 ? -45.005 13.077 59.433 1.00 85.56 538 GLU A O 1
ATOM 4123 N N . MET A 1 539 ? -42.779 12.951 59.680 1.00 80.50 539 MET A N 1
ATOM 4124 C CA . MET A 1 539 ? -42.756 13.719 60.925 1.00 80.50 539 MET A CA 1
ATOM 4125 C C . MET A 1 539 ? -43.256 15.154 60.718 1.00 80.50 539 MET A C 1
ATOM 4127 O O . MET A 1 539 ? -44.065 15.631 61.517 1.00 80.50 539 MET A O 1
ATOM 4131 N N . GLN A 1 540 ? -42.833 15.836 59.645 1.00 81.19 540 GLN A N 1
ATOM 4132 C CA . GLN A 1 540 ? -43.328 17.180 59.330 1.00 81.19 540 GLN A CA 1
ATOM 4133 C C . GLN A 1 540 ? -44.841 17.200 59.100 1.00 81.19 540 GLN A C 1
ATOM 4135 O O . GLN A 1 540 ? -45.520 18.067 59.648 1.00 81.19 540 GLN A O 1
ATOM 4140 N N . GLN A 1 541 ? -45.385 16.225 58.366 1.00 86.69 541 GLN A N 1
ATOM 4141 C CA . GLN A 1 541 ? -46.829 16.124 58.142 1.00 86.69 541 GLN A CA 1
ATOM 4142 C C . GLN A 1 541 ? -47.602 15.926 59.452 1.00 86.69 541 GLN A C 1
ATOM 4144 O O . GLN A 1 541 ? -48.623 16.579 59.670 1.00 86.69 541 GLN A O 1
ATOM 4149 N N . ARG A 1 542 ? -47.101 15.077 60.361 1.00 86.06 542 ARG A N 1
ATOM 4150 C CA . ARG A 1 542 ? -47.716 14.871 61.684 1.00 86.06 542 ARG A CA 1
ATOM 4151 C C . ARG A 1 542 ? -47.681 16.136 62.540 1.00 86.06 542 ARG A C 1
ATOM 4153 O O . ARG A 1 542 ? -48.684 16.462 63.171 1.00 86.06 542 ARG A O 1
ATOM 4160 N N . VAL A 1 543 ? -46.557 16.857 62.551 1.00 84.31 543 VAL A N 1
ATOM 4161 C CA . VAL A 1 543 ? -46.423 18.129 63.282 1.00 84.31 543 VAL A CA 1
ATOM 4162 C C . VAL A 1 543 ? -47.371 19.179 62.710 1.00 84.31 543 VAL A C 1
ATOM 4164 O O . VAL A 1 543 ? -48.085 19.829 63.467 1.00 84.31 543 VAL A O 1
ATOM 4167 N N . GLN A 1 544 ? -47.442 19.306 61.386 1.00 86.88 544 GLN A N 1
ATOM 4168 C CA . GLN A 1 544 ? -48.325 20.261 60.724 1.00 86.88 544 GLN A CA 1
ATOM 4169 C C . GLN A 1 544 ? -49.804 19.960 61.005 1.00 86.88 544 GLN A C 1
ATOM 4171 O O . GLN A 1 544 ? -50.552 20.865 61.370 1.00 86.88 544 GLN A O 1
ATOM 4176 N N . ALA A 1 545 ? -50.209 18.687 60.938 1.00 85.12 545 ALA A N 1
ATOM 4177 C CA . ALA A 1 545 ? -51.559 18.261 61.302 1.00 85.12 545 ALA A CA 1
ATOM 4178 C C . ALA A 1 545 ? -51.877 18.536 62.783 1.00 85.12 545 ALA A C 1
ATOM 4180 O O . ALA A 1 545 ? -52.984 18.960 63.108 1.00 85.12 545 ALA A O 1
ATOM 4181 N N . ALA A 1 546 ? -50.913 18.333 63.687 1.00 81.19 546 ALA A N 1
ATOM 4182 C CA . ALA A 1 546 ? -51.079 18.649 65.103 1.00 81.19 546 ALA A CA 1
ATOM 4183 C C . ALA A 1 546 ? -51.236 20.160 65.341 1.00 81.19 546 ALA A C 1
ATOM 4185 O O . ALA A 1 546 ? -52.138 20.562 66.072 1.00 81.19 546 ALA A O 1
ATOM 4186 N N . MET A 1 547 ? -50.418 20.998 64.694 1.00 85.44 547 MET A N 1
ATOM 4187 C CA . MET A 1 547 ? -50.529 22.460 64.794 1.00 85.44 547 MET A CA 1
ATOM 4188 C C . MET A 1 547 ? -51.860 22.973 64.242 1.00 85.44 547 MET A C 1
ATOM 4190 O O . MET A 1 547 ? -52.475 23.846 64.849 1.00 85.44 547 MET A O 1
ATOM 4194 N N . GLN A 1 548 ? -52.341 22.401 63.137 1.00 86.81 548 GLN A N 1
ATOM 4195 C CA . GLN A 1 548 ? -53.647 22.740 62.577 1.00 86.81 548 GLN A CA 1
ATOM 4196 C C . GLN A 1 548 ? -54.779 22.406 63.557 1.00 86.81 548 GLN A C 1
ATOM 4198 O O . GLN A 1 548 ? -55.654 23.231 63.797 1.00 86.81 548 GLN A O 1
ATOM 4203 N N . ARG A 1 549 ? -54.708 21.242 64.210 1.00 83.38 549 ARG A N 1
ATOM 4204 C CA . ARG A 1 549 ? -55.686 20.818 65.222 1.00 83.38 549 ARG A CA 1
ATOM 4205 C C . ARG A 1 549 ? -55.661 21.686 66.480 1.00 83.38 549 ARG A C 1
ATOM 4207 O O . ARG A 1 549 ? -56.708 21.947 67.061 1.00 83.38 549 ARG A O 1
ATOM 4214 N N . ILE A 1 550 ? -54.475 22.132 66.899 1.00 82.94 550 ILE A N 1
ATOM 4215 C CA . ILE A 1 550 ? -54.318 23.095 67.999 1.00 82.94 550 ILE A CA 1
ATOM 4216 C C . ILE A 1 550 ? -54.973 24.427 67.618 1.00 82.94 550 ILE A C 1
ATOM 4218 O O . ILE A 1 550 ? -55.768 24.941 68.394 1.00 82.94 550 ILE A O 1
ATOM 4222 N N . SER A 1 551 ? -54.718 24.933 66.409 1.00 81.31 551 SER A N 1
ATOM 4223 C CA . SER A 1 551 ? -55.333 26.171 65.915 1.00 81.31 551 SER A CA 1
ATOM 4224 C C . SER A 1 551 ? -56.863 26.079 65.825 1.00 81.31 551 SER A C 1
ATOM 4226 O O . SER A 1 551 ? -57.550 27.030 66.191 1.00 81.31 551 SER A O 1
ATOM 4228 N N . GLU A 1 552 ? -57.409 24.941 65.384 1.00 82.50 552 GLU A N 1
ATOM 4229 C CA . GLU A 1 552 ? -58.857 24.685 65.377 1.00 82.50 552 GLU A CA 1
ATOM 4230 C C . GLU A 1 552 ? -59.446 24.697 66.796 1.00 82.50 552 GLU A C 1
ATOM 4232 O O . GLU A 1 552 ? -60.490 25.303 67.026 1.00 82.50 552 GLU A O 1
ATOM 4237 N N . LEU A 1 553 ? -58.768 24.067 67.761 1.00 78.19 553 LEU A N 1
ATOM 4238 C CA . LEU A 1 553 ? -59.193 24.058 69.164 1.00 78.19 553 LEU A CA 1
ATOM 4239 C C . LEU A 1 553 ? -59.118 25.451 69.803 1.00 78.19 553 LEU A C 1
ATOM 4241 O O . LEU A 1 553 ? -60.034 25.829 70.527 1.00 78.19 553 LEU A O 1
ATOM 4245 N N . GLU A 1 554 ? -58.071 26.228 69.525 1.00 77.00 554 GLU A N 1
ATOM 4246 C CA . GLU A 1 554 ? -57.945 27.616 69.990 1.00 77.00 554 GLU A CA 1
ATOM 4247 C C . GLU A 1 554 ? -59.070 28.503 69.439 1.00 77.00 554 GLU A C 1
ATOM 4249 O O . GLU A 1 554 ? -59.632 29.308 70.181 1.00 77.00 554 GLU A O 1
ATOM 4254 N N . ALA A 1 555 ? -59.457 28.308 68.175 1.00 74.44 555 ALA A N 1
ATOM 4255 C CA . ALA A 1 555 ? -60.572 29.020 67.554 1.00 74.44 555 ALA A CA 1
ATOM 4256 C C . ALA A 1 555 ? -61.950 28.631 68.123 1.00 74.44 555 ALA A C 1
ATOM 4258 O O . ALA A 1 555 ? -62.880 29.421 68.024 1.00 74.44 555 ALA A O 1
ATOM 4259 N N . MET A 1 556 ? -62.100 27.438 68.712 1.00 73.75 556 MET A N 1
ATOM 4260 C CA . MET A 1 556 ? -63.333 27.018 69.398 1.00 73.75 556 MET A CA 1
ATOM 4261 C C . MET A 1 556 ? -63.436 27.531 70.843 1.00 73.75 556 MET A C 1
ATOM 4263 O O . MET A 1 556 ? -64.513 27.465 71.436 1.00 73.75 556 MET A O 1
ATOM 4267 N N . VAL A 1 557 ? -62.317 27.960 71.436 1.00 70.75 557 VAL A N 1
ATOM 4268 C CA . VAL A 1 557 ? -62.243 28.473 72.817 1.00 70.75 557 VAL A CA 1
ATOM 4269 C C . VAL A 1 557 ? -62.396 30.004 72.871 1.00 70.75 557 VAL A C 1
ATOM 4271 O O . VAL A 1 557 ? -62.715 30.537 73.936 1.00 70.75 557 VAL A O 1
ATOM 4274 N N . GLN A 1 558 ? -62.201 30.700 71.745 1.00 58.19 558 GLN A N 1
ATOM 4275 C CA . GLN A 1 558 ? -62.588 32.106 71.541 1.00 58.19 558 GLN A CA 1
ATOM 4276 C C . GLN A 1 558 ? -64.067 32.226 71.172 1.00 58.19 558 GLN A C 1
ATOM 4278 O O . GLN A 1 558 ? -64.677 33.235 71.598 1.00 58.19 558 GLN A O 1
#

Secondary structure (DSSP, 8-state):
-PPP-TT--EEEEEETTTTEEEEEETTEEEEEEE---S---------STT------S-TTTHHHHHHTSEEEEEE-TTEEE-TTSSEEEEPPBTTB-----EEEEES--B-SSSEEEEEEEEE--TTSPPPPEEEEEE-TT--TTSPTTSTTS-EEEETTSEEEETTEEEEGGGGGGHHHHPEEP-S-GGG----SPPSS--BTTEEEEEEEEETTTTEEEEEETTEEEEEEE---S-BEEEEEE--TT-EEEEEE--SSSSSSSHHHHHHHHHHTT----HHHHHHHHHS-GGGGS-GGGHHHHTSSS-EEEEPTTS-EEEEPPHHHHHHHHHHTT-STT--EEEEET-TTSHHHHHHHHHH-S-TT-EEEEEES-HHHHHHHHHHHHHHHHHHTSPPPTT---SS-HHHHGGGEEEEE--TTSTTTTTT--EEEEEEEEE--TTTHHHHHHHEEEEEEEEEEETTEEEEEEE-SSSTT-EEEEEEEE-TT-SPBPPPPPHHHHHHHHHHHHHHHHHHHHHHHHHHHHHHHHHHHHHHHHHHHHHHHHHHHHHHHH-

pLDDT: mean 83.92, std 12.02, range [34.91, 98.38]

Organism: NCBI:txid1034604

Sequence (558 aa):
AEPYAEGDLVSVHLDMDQRQIQFLKNGVVQGSADGLPEEVWPYVSLDNIMDSITLHSSNMFVDLLHSLRWNPSKTCKMVTLAENGAYAQLRTINGEETSGQGTVLGLREYSKTEVHSWTVRFEQNAALAPSNFLIGVAPPSMDLNKSLGEEGCGIGLDYYGYFYVNGRYFHVSNLNNWAAVAKPVRGSTAKHKGKAQPIFTFTEGKCEVTLTLDLKEGTLKFTHGGRNIGTVAGVRASLHAAVTLTNSRQTAVLSPGPIGKAEHTNEELVNILKAKGCIISSRLEAALLLIPRDLFVPRDRHREAFRDQKVTVRMTDGSTMTLPPPSFVATAMEKLSVGVGCRTFLDVGCGTGYVSALAACLIGDAPSSMVLGIECVSSRLEAARANMRLLRERLAGPLPAGLEVLGDPVKVLGNVELSLSNVLIPECTDGQTFDALYCDAALSEEDLPMFLSLLKPSGRMVVIIDEEAVLVTRSGQDPHDFTRELICHVPGEFGELEDPTPWEVQDAILRIKERERKKGFDQAKQDIAALRSFEYVEMQQRVQAAMQRISELEAMVQ

Foldseek 3Di:
DDDDDPPWDWDWDADLVQQKIFIDTNNHTPDMDHDHDNDDDDDDDDDDPPDDDDDPDDPPQVCVVLQLFWDPVFWFPQWDADPSRFKIFGDDDPVDWDQAKWKIWGNDWDADQAKAKKKKKKFFAPVDDDAKKWWDKAAPPADGRAHAQEARGHWIAMQQQWIRHRQWIDHLVCQVPCVVVIDGDDPHPRPDPDPGDGPWDDDNRMTMKMWMQRQNQQKIWIDGPNDTSDIDHNNHGTITTMMMGRTRRMMMGMGGGQDDDDALALNSLLCVLVSVVQDADLQLSLLSNLQRQLLLADPVCSNVSSDQQKDWHQFPVRDIFIDHGPSVLRLQCVLQVQAVPFQEEEEEQCFQVRSVLSSLQRHALDPNHAYEYEHQDPRRLVNNVVSLVVSLVVLVDDTDPPRPTRYRSNNSSVRYDYDNAALLAPCSVVQAAGLEYEDQAEDEPVCQLSVLSRHDQQHWYFHAYPQFTWIKTRPGPDSVRIDIDTPDGHPPHHHHRDDDDPVRNVVSVVVVVVVVVVVVVVVVVVVVVVVVVVVVVVVVVVVVVVVVVVVVVVVVVD

InterPro domains:
  IPR000682 Protein-L-isoaspartate(D-aspartate) O-methyltransferase [PTHR11579] (260-476)
  IPR001870 B30.2/SPRY domain [PS50188] (1-62)
  IPR013320 Concanavalin A-like lectin/glucanase domain superfamily [SSF49899] (60-232)
  IPR029063 S-adenosyl-L-methionine-dependent methyltransferase superfamily [G3DSA:3.40.50.150] (260-498)
  IPR029063 S-adenosyl-L-methionine-dependent methyltransferase superfamily [SSF53335] (269-464)
  IPR043136 B30.2/SPRY domain superfamily [G3DSA:2.60.120.920] (1-60)
  IPR043136 B30.2/SPRY domain superfamily [G3DSA:2.60.120.920] (63-259)

Radius of gyration: 34.05 Å; chains: 1; bounding box: 102×59×108 Å